Protein AF-A0A7C5WKC8-F1 (afdb_monomer_lite)

Foldseek 3Di:
DDDPPPVVVVVVVVVVPPPPPDDPPPDDDDDDDDDDDPDPPDPPPLPPLVVLLVVLVVCVVVVLLVVSLVSLCLCCVDPVVVVDDPVSVVSSVVSNVVSVVSCVVDDPLVVLLSQLVVCVVVLLLVSNLVSLVVLLPDPPHDPVSNVSSVVSVVVLVVVLVVCVVCVVVLLVVLVVCVVVVVLLSNLVSLVSSVSSPHDDDPVSVCSSVVSNVVSVVVCVVVVHHSHPSPDDDVVPPDDDDDPPDPPPDDDPDDDDDDDDDDDDDDDDDDDDDDPPVVVLVVLLVVLVVLLVVLVVCVVVVVLVSNLVSLVVSLVSPVPRDDPVSNVVSVVSNVVSVCCVVPVPDPPPVVVVVVVVLVVLLVVLVVLLVVLCVQLVVCLVVVNLVSNLVSLVSSLVSLVVSVVSDDPVVSVVSNVSSVVSNVVSVVSVVVVVVVVVVVVVVVVVVVVVVVVVVVVVVVVVVVVVLVVVLVVCVVVVVNVVSVVSD

Secondary structure (DSSP, 8-state):
---TTTTHHHHHHHTTTTSSS-----------------SSS-------HHHHHHHHHHHHHTT-HHHHHHHHHHHHHSGGGGG--HHHHHHHHHHHHHHHHHHTTS-HHHHHHHHHHHHHHTT-HHHHHHHHHHHHH-TT--HHHHHHHHHHHHHHHHHHHHHHTTHHHHHHHHHHHHHTT-HHHHHHHHHHHHHTT----HHHHHHHHHHHHHHHHHHHHHT----SS--SSTT---------SS----PPPPPPPPP------------PPPTTHHHHHHHHHHHHHHHHHHHHHHHTT-HHHHHHHHHHHHHHHTTTS-HHHHHHHHHHHHHHHHHHHHSS-TTSHHHHHHHHHHHHHHHHHHHHHHHHHHHHHHHHHT-HHHHHHHHHHHHHHHHHTGGGS-HHHHHHHHHHHHHHHHHHHHHHHHHHHHHHHHHHHHHHHHHHHHHHHHHHHHHHHHHHHHHHHHHHHHTT-HHHHHHH-

Sequence (485 aa):
MATNRDRSVACLIASCALFTQSMPALAGVSGGVGGAEAAAASSVQALDTSGVIDRIGELIVADKLVRAQAMINELVSGDAALGLSDDESRRVFGLLREVNRKIRRADPLEISLQRAELALVRDDLVSSTQQAEAVRSSASADEGQRARAEMLLSMIEQKRDALRRVLESRISRAIDAFDRGDYAAAKSGLLLIDRSGLALDDAQRLAVSSRLARIRSIENERGGSYDGGVALLSMMEPGVADKTGWNDRKQPAAAEPAPATAQQHASPVPASAPSEDMIAKARRLEAQSVLAEADRAWAEAKYADAQRLYTQAVELGRGFLSDDQIALAESRLTESAVILRGNLPSGAPLEDDINVRSVARQQTEAEFANAMEQAREAMKTGDMGKARDAASTAKLTLNQGRDLFDIATYESMLSQADDLLAEINDAEERQRILRNEQIQKEAAAKAARERASKAREVDQKIAELIESVRAHQAEQNYEKALQEV

Structure (mmCIF, N/CA/C/O backbone):
data_AF-A0A7C5WKC8-F1
#
_entry.id   AF-A0A7C5WKC8-F1
#
loop_
_atom_site.group_PDB
_atom_site.id
_atom_site.type_symbol
_atom_site.label_atom_id
_atom_site.label_alt_id
_atom_site.label_comp_id
_atom_site.label_asym_id
_atom_site.label_entity_id
_atom_site.label_seq_id
_atom_site.pdbx_PDB_ins_code
_atom_site.Cartn_x
_atom_site.Cartn_y
_atom_site.Cartn_z
_atom_site.occupancy
_atom_site.B_iso_or_equiv
_atom_site.auth_seq_id
_atom_site.auth_comp_id
_atom_site.auth_asym_id
_atom_site.auth_atom_id
_atom_site.pdbx_PDB_model_num
ATOM 1 N N . MET A 1 1 ? 12.033 -46.808 18.499 1.00 42.12 1 MET A N 1
ATOM 2 C CA . MET A 1 1 ? 11.901 -45.344 18.340 1.00 42.12 1 MET A CA 1
ATOM 3 C C . MET A 1 1 ? 11.750 -45.043 16.856 1.00 42.12 1 MET A C 1
ATOM 5 O O . MET A 1 1 ? 12.746 -44.848 16.178 1.00 42.12 1 MET A O 1
ATOM 9 N N . ALA A 1 2 ? 10.519 -45.119 16.344 1.00 36.25 2 ALA A N 1
ATOM 10 C CA . ALA A 1 2 ? 10.183 -44.782 14.962 1.00 36.25 2 ALA A CA 1
ATOM 11 C C . ALA A 1 2 ? 9.685 -43.331 14.930 1.00 36.25 2 ALA A C 1
ATOM 13 O O . ALA A 1 2 ? 8.880 -42.928 15.770 1.00 36.25 2 ALA A O 1
ATOM 14 N N . THR A 1 3 ? 10.244 -42.538 14.026 1.00 47.19 3 THR A N 1
ATOM 15 C CA . THR A 1 3 ? 10.103 -41.084 13.945 1.00 47.19 3 THR A CA 1
ATOM 16 C C . THR A 1 3 ? 8.709 -40.663 13.488 1.00 47.19 3 THR A C 1
ATOM 18 O O . THR A 1 3 ? 8.217 -41.085 12.449 1.00 47.19 3 THR A O 1
ATOM 21 N N . ASN A 1 4 ? 8.094 -39.762 14.254 1.00 45.03 4 ASN A N 1
ATOM 22 C CA . ASN A 1 4 ? 6.740 -39.226 14.077 1.00 45.03 4 ASN A CA 1
ATOM 23 C C . ASN A 1 4 ? 6.631 -38.187 12.929 1.00 45.03 4 ASN A C 1
ATOM 25 O O . ASN A 1 4 ? 5.773 -37.311 12.971 1.00 45.03 4 ASN A O 1
ATOM 29 N N . ARG A 1 5 ? 7.539 -38.231 11.941 1.00 47.72 5 ARG A N 1
ATOM 30 C CA . ARG A 1 5 ? 7.712 -37.176 10.923 1.00 47.72 5 ARG A CA 1
ATOM 31 C C . ARG A 1 5 ? 6.905 -37.424 9.641 1.00 47.72 5 ARG A C 1
ATOM 33 O O . ARG A 1 5 ? 6.496 -36.466 8.997 1.00 47.72 5 ARG A O 1
ATOM 40 N N . ASP A 1 6 ? 6.546 -38.676 9.356 1.00 42.38 6 ASP A N 1
ATOM 41 C CA . ASP A 1 6 ? 5.890 -39.042 8.088 1.00 42.38 6 ASP A CA 1
ATOM 42 C C . ASP A 1 6 ? 4.358 -38.890 8.100 1.00 42.38 6 ASP A C 1
ATOM 44 O O . ASP A 1 6 ? 3.705 -39.003 7.066 1.00 42.38 6 ASP A O 1
ATOM 48 N N . ARG A 1 7 ? 3.747 -38.588 9.256 1.00 46.09 7 ARG A N 1
ATOM 49 C CA . ARG A 1 7 ? 2.283 -38.419 9.364 1.00 46.09 7 ARG A CA 1
ATOM 50 C C . ARG A 1 7 ? 1.780 -37.010 9.026 1.00 46.09 7 ARG A C 1
ATOM 52 O O . ARG A 1 7 ? 0.584 -36.854 8.793 1.00 46.09 7 ARG A O 1
ATOM 59 N N . SER A 1 8 ? 2.654 -36.005 8.934 1.00 47.97 8 SER A N 1
ATOM 60 C CA . SER A 1 8 ? 2.232 -34.622 8.639 1.00 47.97 8 SER A CA 1
ATOM 61 C C . SER A 1 8 ? 1.909 -34.366 7.164 1.00 47.97 8 SER A C 1
ATOM 63 O O . SER A 1 8 ? 1.086 -33.503 6.872 1.00 47.97 8 SER A O 1
ATOM 65 N N . VAL A 1 9 ? 2.481 -35.127 6.226 1.00 47.16 9 VAL A N 1
ATOM 66 C CA . VAL A 1 9 ? 2.287 -34.865 4.785 1.00 47.16 9 VAL A CA 1
ATOM 67 C C . VAL A 1 9 ? 0.911 -35.344 4.297 1.00 47.16 9 VAL A C 1
ATOM 69 O O . VAL A 1 9 ? 0.281 -34.694 3.467 1.00 47.16 9 VAL A O 1
ATOM 72 N N . ALA A 1 10 ? 0.371 -36.419 4.880 1.00 40.91 10 ALA A N 1
ATOM 73 C CA . ALA A 1 10 ? -0.933 -36.962 4.488 1.00 40.91 10 ALA A CA 1
ATOM 74 C C . ALA A 1 10 ? -2.136 -36.108 4.953 1.00 40.91 10 ALA A C 1
ATOM 76 O O . ALA A 1 10 ? -3.197 -36.159 4.335 1.00 40.91 10 ALA A O 1
ATOM 77 N N . CYS A 1 11 ? -1.988 -35.287 6.001 1.00 40.56 11 CYS A N 1
ATOM 78 C CA . CYS A 1 11 ? -3.086 -34.459 6.529 1.00 40.56 11 CYS A CA 1
ATOM 79 C C . CYS A 1 11 ? -3.297 -33.146 5.738 1.00 40.56 11 CYS A C 1
ATOM 81 O O . CYS A 1 11 ? -4.352 -32.513 5.821 1.00 40.56 11 CYS A O 1
ATOM 83 N N . LEU A 1 12 ? -2.314 -32.740 4.927 1.00 43.72 12 LEU A N 1
ATOM 84 C CA . LEU A 1 12 ? -2.328 -31.456 4.216 1.00 43.72 12 LEU A CA 1
ATOM 85 C C . LEU A 1 12 ? -3.150 -31.506 2.912 1.00 43.72 12 LEU A C 1
ATOM 87 O O . LEU A 1 12 ? -3.784 -30.519 2.543 1.00 43.72 12 LEU A O 1
ATOM 91 N N . ILE A 1 13 ? -3.252 -32.678 2.275 1.00 45.84 13 ILE A N 1
ATOM 92 C CA . ILE A 1 13 ? -4.019 -32.868 1.028 1.00 45.84 13 ILE A CA 1
ATOM 93 C C . ILE A 1 13 ? -5.539 -32.896 1.294 1.00 45.84 13 ILE A C 1
ATOM 95 O O . ILE A 1 13 ? -6.320 -32.388 0.490 1.00 45.84 13 ILE A O 1
ATOM 99 N N . ALA A 1 14 ? -5.982 -33.391 2.456 1.00 37.00 14 ALA A N 1
ATOM 100 C CA . ALA A 1 14 ? -7.408 -33.464 2.802 1.00 37.00 14 ALA A CA 1
ATOM 101 C C . ALA A 1 14 ? -8.046 -32.091 3.109 1.00 37.00 14 ALA A C 1
ATOM 103 O O . ALA A 1 14 ? -9.255 -31.919 2.962 1.00 37.00 14 ALA A O 1
ATOM 104 N N . SER A 1 15 ? -7.244 -31.091 3.485 1.00 39.47 15 SER A N 1
ATOM 105 C CA . SER A 1 15 ? -7.743 -29.773 3.909 1.00 39.47 15 SER A CA 1
ATOM 106 C C . SER A 1 15 ? -8.045 -28.819 2.742 1.00 39.47 15 SER A C 1
ATOM 108 O O . SER A 1 15 ? -8.793 -27.859 2.920 1.00 39.47 15 SER A O 1
ATOM 110 N N . CYS A 1 16 ? -7.496 -29.068 1.546 1.00 41.59 16 CYS A N 1
ATOM 111 C CA . CYS A 1 16 ? -7.736 -28.224 0.366 1.00 41.59 16 CYS A CA 1
ATOM 112 C C . CYS A 1 16 ? -8.959 -28.654 -0.464 1.00 41.59 16 CYS A C 1
ATOM 114 O O . CYS A 1 16 ? -9.522 -27.831 -1.181 1.00 41.59 16 CYS A O 1
ATOM 116 N N . ALA A 1 17 ? -9.416 -29.907 -0.350 1.00 37.38 17 ALA A N 1
ATOM 117 C CA . ALA A 1 17 ? -10.522 -30.432 -1.159 1.00 37.38 17 ALA A CA 1
ATOM 118 C C . ALA A 1 17 ? -11.930 -30.120 -0.604 1.00 37.38 17 ALA A C 1
ATOM 120 O O . ALA A 1 17 ? -12.916 -30.293 -1.314 1.00 37.38 17 ALA A O 1
ATOM 121 N N . LEU A 1 18 ? -12.050 -29.641 0.641 1.00 36.62 18 LEU A N 1
ATOM 122 C CA . LEU A 1 18 ? -13.347 -29.423 1.302 1.00 36.62 18 LEU A CA 1
ATOM 123 C C . LEU A 1 18 ? -13.916 -27.998 1.166 1.00 36.62 18 LEU A C 1
ATOM 125 O O . LEU A 1 18 ? -14.981 -27.725 1.706 1.00 36.62 18 LEU A O 1
ATOM 129 N N . PHE A 1 19 ? -13.252 -27.089 0.443 1.00 45.00 19 PHE A N 1
ATOM 130 C CA . PHE A 1 19 ? -13.653 -25.671 0.384 1.00 45.00 19 PHE A CA 1
ATOM 131 C C . PHE A 1 19 ? -14.329 -25.216 -0.923 1.00 45.00 19 PHE A C 1
ATOM 133 O O . PHE A 1 19 ? -14.618 -24.032 -1.072 1.00 45.00 19 PHE A O 1
ATOM 140 N N . THR A 1 20 ? -14.632 -26.123 -1.857 1.00 40.78 20 THR A N 1
ATOM 141 C CA . THR A 1 20 ? -15.346 -25.797 -3.112 1.00 40.78 20 THR A CA 1
ATOM 142 C C . THR A 1 20 ? -16.853 -26.084 -3.084 1.00 40.78 20 THR A C 1
ATOM 144 O O . THR A 1 20 ? -17.522 -25.865 -4.090 1.00 40.78 20 THR A O 1
ATOM 147 N N . GLN A 1 21 ? -17.427 -26.526 -1.959 1.00 39.72 21 GLN A N 1
ATOM 148 C CA . GLN A 1 21 ? -18.846 -26.905 -1.875 1.00 39.72 21 GLN A CA 1
ATOM 149 C C . GLN A 1 21 ? -19.654 -26.051 -0.887 1.00 39.72 21 GLN A C 1
ATOM 151 O O . GLN A 1 21 ? -20.142 -26.564 0.109 1.00 39.72 21 GLN A O 1
ATOM 156 N N . SER A 1 22 ? -19.827 -24.756 -1.161 1.00 37.06 22 SER A N 1
ATOM 157 C CA . SER A 1 22 ? -20.966 -23.972 -0.637 1.00 37.06 22 SER A CA 1
ATOM 158 C C . SER A 1 22 ? -21.014 -22.578 -1.272 1.00 37.06 22 SER A C 1
ATOM 160 O O . SER A 1 22 ? -20.913 -21.559 -0.597 1.00 37.06 22 SER A O 1
ATOM 162 N N . MET A 1 23 ? -21.140 -22.524 -2.595 1.00 37.34 23 MET A N 1
ATOM 163 C CA . MET A 1 23 ? -21.661 -21.346 -3.289 1.00 37.34 23 MET A CA 1
ATOM 164 C C . MET A 1 23 ? -22.944 -21.815 -3.978 1.00 37.34 23 MET A C 1
ATOM 166 O O . MET A 1 23 ? -22.855 -22.695 -4.839 1.00 37.34 23 MET A O 1
ATOM 170 N N . PRO A 1 24 ? -24.137 -21.336 -3.584 1.00 35.81 24 PRO A N 1
ATOM 171 C CA . PRO A 1 24 ? -25.352 -21.674 -4.304 1.00 35.81 24 PRO A CA 1
ATOM 172 C C . PRO A 1 24 ? -25.227 -21.132 -5.729 1.00 35.81 24 PRO A C 1
ATOM 174 O O . PRO A 1 24 ? -25.068 -19.932 -5.948 1.00 35.81 24 PRO A O 1
ATOM 177 N N . ALA A 1 25 ? -25.256 -22.041 -6.702 1.00 35.59 25 ALA A N 1
ATOM 178 C CA . ALA A 1 25 ? -25.335 -21.699 -8.109 1.00 35.59 25 ALA A CA 1
ATOM 179 C C . ALA A 1 25 ? -26.641 -20.930 -8.347 1.00 35.59 25 ALA A C 1
ATOM 181 O O . ALA A 1 25 ? -27.731 -21.501 -8.318 1.00 35.59 25 ALA A O 1
ATOM 182 N N . LEU A 1 26 ? -26.522 -19.623 -8.568 1.00 38.31 26 LEU A N 1
ATOM 183 C CA . LEU A 1 26 ? -27.602 -18.756 -9.024 1.00 38.31 26 LEU A CA 1
ATOM 184 C C . LEU A 1 26 ? -27.864 -19.090 -10.501 1.00 38.31 26 LEU A C 1
ATOM 186 O O . LEU A 1 26 ? -27.307 -18.488 -11.416 1.00 38.31 26 LEU A O 1
ATOM 190 N N . ALA A 1 27 ? -28.646 -20.145 -10.725 1.00 38.56 27 ALA A N 1
ATOM 191 C CA . ALA A 1 27 ? -29.131 -20.521 -12.042 1.00 38.56 27 ALA A CA 1
ATOM 192 C C . ALA A 1 27 ? -30.173 -19.488 -12.492 1.00 38.56 27 ALA A C 1
ATOM 194 O O . ALA A 1 27 ? -31.228 -19.337 -11.875 1.00 38.56 27 ALA A O 1
ATOM 195 N N . GLY A 1 28 ? -29.852 -18.761 -13.562 1.00 37.44 28 GLY A N 1
ATOM 196 C CA . GLY A 1 28 ? -30.757 -17.818 -14.203 1.00 37.44 28 GLY A CA 1
ATOM 197 C C . GLY A 1 28 ? -31.986 -18.530 -14.762 1.00 37.44 28 GLY A C 1
ATOM 198 O O . GLY A 1 28 ? -31.890 -19.278 -15.732 1.00 37.44 28 GLY A O 1
ATOM 199 N N . VAL A 1 29 ? -33.142 -18.260 -14.160 1.00 39.81 29 VAL A N 1
ATOM 200 C CA . VAL A 1 29 ? -34.452 -18.501 -14.765 1.00 39.81 29 VAL A CA 1
ATOM 201 C C . VAL A 1 29 ? -34.814 -17.258 -15.567 1.00 39.81 29 VAL A C 1
ATOM 203 O O . VAL A 1 29 ? -35.072 -16.190 -15.016 1.00 39.81 29 VAL A O 1
ATOM 206 N N . SER A 1 30 ? -34.799 -17.396 -16.887 1.00 47.78 30 SER A N 1
ATOM 207 C CA . SER A 1 30 ? -35.423 -16.456 -17.806 1.00 47.78 30 SER A CA 1
ATOM 208 C C . SER A 1 30 ? -36.900 -16.820 -17.985 1.00 47.78 30 SER A C 1
ATOM 210 O O . SER A 1 30 ? -37.233 -17.950 -18.331 1.00 47.78 30 SER A O 1
ATOM 212 N N . GLY A 1 31 ? -37.781 -15.833 -17.802 1.00 41.59 31 GLY A N 1
ATOM 213 C CA . GLY A 1 31 ? -39.141 -15.841 -18.351 1.00 41.59 31 GLY A CA 1
ATOM 214 C C . GLY A 1 31 ? -40.268 -15.851 -17.318 1.00 41.59 31 GLY A C 1
ATOM 215 O O . GLY A 1 31 ? -40.560 -16.877 -16.716 1.00 41.59 31 GLY A O 1
ATOM 216 N N . GLY A 1 32 ? -40.969 -14.721 -17.190 1.00 36.53 32 GLY A N 1
ATOM 217 C CA . GLY A 1 32 ? -42.254 -14.654 -16.489 1.00 36.53 32 GLY A CA 1
ATOM 218 C C . GLY A 1 32 ? -42.672 -13.225 -16.160 1.00 36.53 32 GLY A C 1
ATOM 219 O O . GLY A 1 32 ? -42.160 -12.628 -15.225 1.00 36.53 32 GLY A O 1
ATOM 220 N N . VAL A 1 33 ? -43.576 -12.671 -16.963 1.00 46.16 33 VAL A N 1
ATOM 221 C CA . VAL A 1 33 ? -44.145 -11.322 -16.842 1.00 46.16 33 VAL A CA 1
ATOM 222 C C . VAL A 1 33 ? -45.219 -11.282 -15.744 1.00 46.16 33 VAL A C 1
ATOM 224 O O . VAL A 1 33 ? -46.078 -12.159 -15.708 1.00 46.16 33 VAL A O 1
ATOM 227 N N . GLY A 1 34 ? -45.215 -10.211 -14.939 1.00 39.12 34 GLY A N 1
ATOM 228 C CA . GLY A 1 34 ? -46.255 -9.837 -13.961 1.00 39.12 34 GLY A CA 1
ATOM 229 C C . GLY A 1 34 ? -45.856 -10.197 -12.527 1.00 39.12 34 GLY A C 1
ATOM 230 O O . GLY A 1 34 ? -45.404 -11.298 -12.277 1.00 39.12 34 GLY A O 1
ATOM 231 N N . GLY A 1 35 ? -45.949 -9.356 -11.504 1.00 44.19 35 GLY A N 1
ATOM 232 C CA . GLY A 1 35 ? -46.576 -8.058 -11.307 1.00 44.19 35 GLY A CA 1
ATOM 233 C C . GLY A 1 35 ? -46.855 -7.970 -9.800 1.00 44.19 35 GLY A C 1
ATOM 234 O O . GLY A 1 35 ? -47.477 -8.874 -9.261 1.00 44.19 35 GLY A O 1
ATOM 235 N N . ALA A 1 36 ? -46.381 -6.909 -9.141 1.00 42.66 36 ALA A N 1
ATOM 236 C CA . ALA A 1 36 ? -46.709 -6.538 -7.756 1.00 42.66 36 ALA A CA 1
ATOM 237 C C . ALA A 1 36 ? -46.316 -7.520 -6.621 1.00 42.66 36 ALA A C 1
ATOM 239 O O . ALA A 1 36 ? -47.172 -8.001 -5.891 1.00 42.66 36 ALA A O 1
ATOM 240 N N . GLU A 1 37 ? -45.012 -7.711 -6.383 1.00 41.56 37 GLU A N 1
ATOM 241 C CA . GLU A 1 37 ? -44.492 -8.210 -5.093 1.00 41.56 37 GLU A CA 1
ATOM 242 C C . GLU A 1 37 ? -43.071 -7.665 -4.836 1.00 41.56 37 GLU A C 1
ATOM 244 O O . GLU A 1 37 ? -42.083 -8.386 -4.764 1.00 41.56 37 GLU A O 1
ATOM 249 N N . ALA A 1 38 ? -42.939 -6.336 -4.789 1.00 46.25 38 ALA A N 1
ATOM 250 C CA . ALA A 1 38 ? -41.661 -5.638 -4.627 1.00 46.25 38 ALA A CA 1
ATOM 251 C C . ALA A 1 38 ? -41.652 -4.815 -3.329 1.00 46.25 38 ALA A C 1
ATOM 253 O O . ALA A 1 38 ? -41.797 -3.597 -3.367 1.00 46.25 38 ALA A O 1
ATOM 254 N N . ALA A 1 39 ? -41.523 -5.484 -2.176 1.00 45.94 39 ALA A N 1
ATOM 255 C CA . ALA A 1 39 ? -41.202 -4.816 -0.903 1.00 45.94 39 ALA A CA 1
ATOM 256 C C . ALA A 1 39 ? -40.579 -5.717 0.193 1.00 45.94 39 ALA A C 1
ATOM 258 O O . ALA A 1 39 ? -40.240 -5.197 1.250 1.00 45.94 39 ALA A O 1
ATOM 259 N N . ALA A 1 40 ? -40.405 -7.033 -0.010 1.00 45.00 40 ALA A N 1
ATOM 260 C CA . ALA A 1 40 ? -40.092 -7.954 1.098 1.00 45.00 40 ALA A CA 1
ATOM 261 C C . ALA A 1 40 ? -38.777 -8.758 0.995 1.00 45.00 40 ALA A C 1
ATOM 263 O O . ALA A 1 40 ? -38.541 -9.614 1.842 1.00 45.00 40 ALA A O 1
ATOM 264 N N . ALA A 1 41 ? -37.895 -8.517 0.019 1.00 43.91 41 ALA A N 1
ATOM 265 C CA . ALA A 1 41 ? -36.755 -9.417 -0.212 1.00 43.91 41 ALA A CA 1
ATOM 266 C C . ALA A 1 41 ? -35.426 -8.707 -0.515 1.00 43.91 41 ALA A C 1
ATOM 268 O O . ALA A 1 41 ? -34.792 -8.998 -1.520 1.00 43.91 41 ALA A O 1
ATOM 269 N N . SER A 1 42 ? -34.995 -7.809 0.376 1.00 45.00 42 SER A N 1
ATOM 270 C CA . SER A 1 42 ? -33.589 -7.377 0.478 1.00 45.00 42 SER A CA 1
ATOM 271 C C . SER A 1 42 ? -33.251 -6.999 1.923 1.00 45.00 42 SER A C 1
ATOM 273 O O . SER A 1 42 ? -32.781 -5.896 2.193 1.00 45.00 42 SER A O 1
ATOM 275 N N . SER A 1 43 ? -33.496 -7.889 2.891 1.00 46.81 43 SER A N 1
ATOM 276 C CA . SER A 1 43 ? -32.765 -7.794 4.157 1.00 46.81 43 SER A CA 1
ATOM 277 C C . SER A 1 43 ? -31.318 -8.160 3.843 1.00 46.81 43 SER A C 1
ATOM 279 O O . SER A 1 43 ? -30.963 -9.339 3.820 1.00 46.81 43 SER A O 1
ATOM 281 N N . VAL A 1 44 ? -30.511 -7.153 3.507 1.00 48.94 44 VAL A N 1
ATOM 282 C CA . VAL A 1 44 ? -29.054 -7.267 3.466 1.00 48.94 44 VAL A CA 1
ATOM 283 C C . VAL A 1 44 ? -28.669 -7.879 4.805 1.00 48.94 44 VAL A C 1
ATOM 285 O O . VAL A 1 44 ? -28.860 -7.248 5.843 1.00 48.94 44 VAL A O 1
ATOM 288 N N . GLN A 1 45 ? -28.2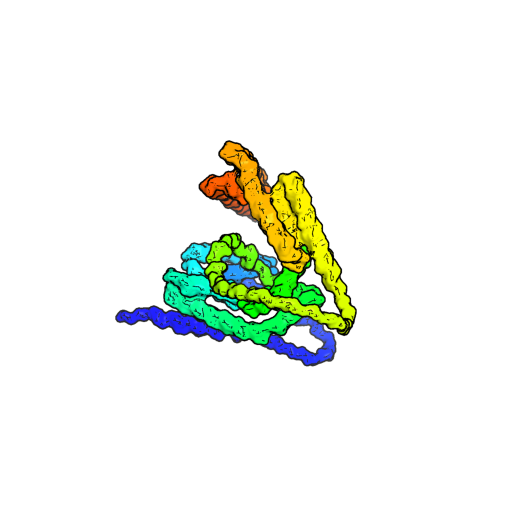67 -9.152 4.798 1.00 60.44 45 GLN A N 1
ATOM 289 C CA . GLN A 1 45 ? -27.771 -9.811 5.996 1.00 60.44 45 GLN A CA 1
ATOM 290 C C . GLN A 1 45 ? -26.609 -8.952 6.470 1.00 60.44 45 GLN A C 1
ATOM 292 O O . GLN A 1 45 ? -25.595 -8.863 5.777 1.00 60.44 45 GLN A O 1
ATOM 297 N N . ALA A 1 46 ? -26.800 -8.249 7.588 1.00 69.69 46 ALA A N 1
ATOM 298 C CA . ALA A 1 46 ? -25.716 -7.549 8.244 1.00 69.69 46 ALA A CA 1
ATOM 299 C C . ALA A 1 46 ? -24.604 -8.584 8.419 1.00 69.69 46 ALA A C 1
ATOM 301 O O . ALA A 1 46 ? -24.826 -9.627 9.040 1.00 69.69 46 ALA A O 1
ATOM 302 N N . LEU A 1 47 ? -23.471 -8.353 7.755 1.00 76.44 47 LEU A N 1
ATOM 303 C CA . LEU A 1 47 ? -22.303 -9.212 7.874 1.00 76.44 47 LEU A CA 1
ATOM 304 C C . LEU A 1 47 ? -22.011 -9.354 9.367 1.00 76.44 47 LEU A C 1
ATOM 306 O O . LEU A 1 47 ? -21.869 -8.348 10.057 1.00 76.44 47 LEU A O 1
ATOM 310 N N . ASP A 1 48 ? -21.974 -10.590 9.860 1.00 92.06 48 ASP A N 1
ATOM 311 C CA . ASP A 1 48 ? -21.616 -10.890 11.244 1.00 92.06 48 ASP A CA 1
ATOM 312 C C . ASP A 1 48 ? -20.131 -10.554 11.455 1.00 92.06 48 ASP A C 1
ATOM 314 O O . ASP A 1 48 ? -19.238 -11.386 11.272 1.00 92.06 48 ASP A O 1
ATOM 318 N N . THR A 1 49 ? -19.862 -9.285 11.771 1.00 94.12 49 THR A N 1
ATOM 319 C CA . THR A 1 49 ? -18.524 -8.730 12.011 1.00 94.12 49 THR A CA 1
ATOM 320 C C . THR A 1 49 ? -17.813 -9.478 13.128 1.00 94.12 49 THR A C 1
ATOM 322 O O . THR A 1 49 ? -16.617 -9.754 13.017 1.00 94.12 49 THR A O 1
ATOM 325 N N . SER A 1 50 ? -18.554 -9.882 14.161 1.00 94.25 50 SER A N 1
ATOM 326 C CA . SER A 1 50 ? -18.039 -10.653 15.290 1.00 94.25 50 SER A CA 1
ATOM 327 C C . SER A 1 50 ? -17.494 -12.007 14.834 1.00 94.25 50 SER A C 1
ATOM 329 O O . SER A 1 50 ? -16.333 -12.333 15.105 1.00 94.25 50 SER A O 1
ATOM 331 N N . GLY A 1 51 ? -18.270 -12.737 14.026 1.00 95.00 51 GLY A N 1
ATOM 332 C CA . GLY A 1 51 ? -17.839 -14.002 13.430 1.00 95.00 51 GLY A CA 1
ATOM 333 C C . GLY A 1 51 ? -16.594 -13.862 12.543 1.00 95.00 51 GLY A C 1
ATOM 334 O O . GLY A 1 51 ? -15.701 -14.714 12.583 1.00 95.00 51 GLY A O 1
ATOM 335 N N . VAL A 1 52 ? -16.470 -12.766 11.782 1.00 95.50 52 VAL A N 1
ATOM 336 C CA . VAL A 1 52 ? -15.263 -12.481 10.977 1.00 95.50 52 VAL A CA 1
ATOM 337 C C . VAL A 1 52 ? -14.038 -12.240 11.869 1.00 95.50 52 VAL A C 1
ATOM 339 O O . VAL A 1 52 ? -12.957 -12.759 11.577 1.00 95.50 52 VAL A O 1
ATOM 342 N N . ILE A 1 53 ? -14.187 -11.502 12.972 1.00 97.00 53 ILE A N 1
ATOM 343 C CA . ILE A 1 53 ? -13.100 -11.229 13.927 1.00 97.00 53 ILE A CA 1
ATOM 344 C C . ILE A 1 53 ? -12.635 -12.514 14.622 1.00 97.00 53 ILE A C 1
ATOM 346 O O . ILE A 1 53 ? -11.428 -12.744 14.754 1.00 97.00 53 ILE A O 1
ATOM 350 N N . ASP A 1 54 ? -13.565 -13.379 15.021 1.00 97.00 54 ASP A N 1
ATOM 351 C CA . ASP A 1 54 ? -13.235 -14.681 15.605 1.00 97.00 54 ASP A CA 1
ATOM 352 C C . ASP A 1 54 ? -12.491 -15.565 14.596 1.00 97.00 54 ASP A C 1
ATOM 354 O O . ASP A 1 54 ? -11.448 -16.142 14.921 1.00 97.00 54 ASP A O 1
ATOM 358 N N . ARG A 1 55 ? -12.932 -15.570 13.332 1.00 96.50 55 ARG A N 1
ATOM 359 C CA . ARG A 1 55 ? -12.257 -16.285 12.241 1.00 96.50 55 ARG A CA 1
ATOM 360 C C . ARG A 1 55 ? -10.830 -15.788 11.995 1.00 96.50 55 ARG A C 1
ATOM 362 O O . ARG A 1 55 ? -9.939 -16.592 11.718 1.00 96.50 55 ARG A O 1
ATOM 369 N N . ILE A 1 56 ? -10.589 -14.481 12.101 1.00 97.31 56 ILE A N 1
ATOM 370 C CA . ILE A 1 56 ? -9.237 -13.905 12.038 1.00 97.31 56 ILE A CA 1
ATOM 371 C C . ILE A 1 56 ? -8.381 -14.448 13.191 1.00 97.31 56 ILE A C 1
ATOM 373 O O . ILE A 1 56 ? -7.240 -14.854 12.963 1.00 97.31 56 ILE A O 1
ATOM 377 N N . GLY A 1 57 ? -8.937 -14.520 14.405 1.00 97.38 57 GLY A N 1
ATOM 378 C CA . GLY A 1 57 ? -8.288 -15.141 15.563 1.00 97.38 57 GLY A CA 1
ATOM 379 C C . GLY A 1 57 ? -7.894 -16.601 15.312 1.00 97.38 57 GLY A C 1
ATOM 380 O O . GLY A 1 57 ? -6.750 -16.983 15.561 1.00 97.38 57 GLY A O 1
ATOM 381 N N . GLU A 1 58 ? -8.794 -17.401 14.734 1.00 97.88 58 GLU A N 1
ATOM 382 C CA . GLU A 1 58 ? -8.511 -18.792 14.349 1.00 97.88 58 GLU A CA 1
ATOM 383 C C . GLU A 1 58 ? -7.364 -18.895 13.332 1.00 97.88 58 GLU A C 1
ATOM 385 O O . GLU A 1 58 ? -6.483 -19.745 13.472 1.00 97.88 58 GLU A O 1
ATOM 390 N N . LEU A 1 59 ? -7.332 -18.016 12.322 1.00 97.31 59 LEU A N 1
ATOM 391 C CA . LEU A 1 59 ? -6.252 -17.994 11.329 1.00 97.31 59 LEU A CA 1
ATOM 392 C C . LEU A 1 59 ? -4.900 -17.645 11.958 1.00 97.31 59 LEU A C 1
ATOM 394 O O . LEU A 1 59 ? -3.886 -18.212 11.555 1.00 97.31 59 LEU A O 1
ATOM 398 N N . ILE A 1 60 ? -4.878 -16.761 12.957 1.00 97.75 60 ILE A N 1
ATOM 399 C CA . ILE A 1 60 ? -3.666 -16.401 13.706 1.00 97.75 60 ILE A CA 1
ATOM 400 C C . ILE A 1 60 ? -3.153 -17.578 14.542 1.00 97.75 60 ILE A C 1
ATOM 402 O O . ILE A 1 60 ? -1.940 -17.758 14.660 1.00 97.75 60 ILE A O 1
ATOM 406 N N . VAL A 1 61 ? -4.055 -18.371 15.128 1.00 97.62 61 VAL A N 1
ATOM 407 C CA . VAL A 1 61 ? -3.699 -19.590 15.875 1.00 97.62 61 VAL A CA 1
ATOM 408 C C . VAL A 1 61 ? -3.194 -20.684 14.932 1.00 97.62 61 VAL A C 1
ATOM 410 O O . VAL A 1 61 ? -2.245 -21.385 15.267 1.00 97.62 61 VAL A O 1
ATOM 413 N N . ALA A 1 62 ? -3.770 -20.791 13.733 1.00 97.50 62 ALA A N 1
ATOM 414 C CA . ALA A 1 62 ? -3.347 -21.725 12.688 1.00 97.50 62 ALA A CA 1
ATOM 415 C C . ALA A 1 62 ? -2.103 -21.270 11.893 1.00 97.50 62 ALA A C 1
ATOM 417 O O . ALA A 1 62 ? -1.802 -21.864 10.859 1.00 97.50 62 ALA A O 1
ATOM 418 N N . ASP A 1 63 ? -1.429 -20.203 12.333 1.00 97.38 63 ASP A N 1
ATOM 419 C CA . ASP A 1 63 ? -0.258 -19.585 11.694 1.00 97.38 63 ASP A CA 1
ATOM 420 C C . ASP A 1 63 ? -0.475 -19.134 10.234 1.00 97.38 63 ASP A C 1
ATOM 422 O O . ASP A 1 63 ? 0.464 -18.960 9.465 1.00 97.38 63 ASP A O 1
ATOM 426 N N . LYS A 1 64 ? -1.727 -18.876 9.833 1.00 97.75 64 LYS A N 1
ATOM 427 C CA . LYS A 1 64 ? -2.108 -18.338 8.511 1.00 97.75 64 LYS A CA 1
ATOM 428 C C . LYS A 1 64 ? -2.093 -16.811 8.523 1.00 97.75 64 LYS A C 1
ATOM 430 O O . LYS A 1 64 ? -3.103 -16.149 8.258 1.00 97.75 64 LYS A O 1
ATOM 435 N N . LEU A 1 65 ? -0.936 -16.254 8.860 1.00 98.06 65 LEU A N 1
ATOM 436 C CA . LEU A 1 65 ? -0.746 -14.841 9.183 1.00 98.06 65 LEU A CA 1
ATOM 437 C C . LEU A 1 65 ? -1.086 -13.908 8.016 1.00 98.06 65 LEU A C 1
ATOM 439 O O . LEU A 1 65 ? -1.756 -12.898 8.218 1.00 98.06 65 LEU A O 1
ATOM 443 N N . VAL A 1 66 ? -0.684 -14.257 6.791 1.00 97.50 66 VAL A N 1
ATOM 444 C CA . VAL A 1 66 ? -0.927 -13.411 5.606 1.00 97.50 66 VAL A CA 1
ATOM 445 C C . VAL A 1 66 ? -2.418 -13.341 5.271 1.00 97.50 66 VAL A C 1
ATOM 447 O O . VAL A 1 66 ? -2.938 -12.280 4.926 1.00 97.50 66 VAL A O 1
ATOM 450 N N . ARG A 1 67 ? -3.139 -14.457 5.427 1.00 96.69 67 ARG A N 1
ATOM 451 C CA . ARG A 1 67 ? -4.591 -14.498 5.219 1.00 96.69 67 ARG A CA 1
ATOM 452 C C . ARG A 1 67 ? -5.335 -13.732 6.310 1.00 96.69 67 ARG A C 1
ATOM 454 O O . ARG A 1 67 ? -6.260 -12.994 5.990 1.00 96.69 67 ARG A O 1
ATOM 461 N N . ALA A 1 68 ? -4.911 -13.869 7.568 1.00 97.56 68 ALA A N 1
ATOM 462 C CA . ALA A 1 68 ? -5.453 -13.082 8.673 1.00 97.56 68 ALA A CA 1
ATOM 463 C C . ALA A 1 68 ? -5.263 -11.577 8.427 1.00 97.56 68 ALA A C 1
ATOM 465 O O . ALA A 1 68 ? -6.220 -10.817 8.529 1.00 97.56 68 ALA A O 1
ATOM 466 N N . GLN A 1 69 ? -4.060 -11.154 8.019 1.00 97.06 69 GLN A N 1
ATOM 467 C CA . GLN A 1 69 ? -3.769 -9.759 7.675 1.00 97.06 69 GLN A CA 1
ATOM 468 C C . GLN A 1 69 ? -4.665 -9.249 6.542 1.00 97.06 69 GLN A C 1
ATOM 470 O O . GLN A 1 69 ? -5.211 -8.154 6.627 1.00 97.06 69 GLN A O 1
ATOM 475 N N . ALA A 1 70 ? -4.837 -10.051 5.490 1.00 95.44 70 ALA A N 1
ATOM 476 C CA . ALA A 1 70 ? -5.688 -9.704 4.363 1.00 95.44 70 ALA A CA 1
ATOM 477 C C . ALA A 1 70 ? -7.156 -9.515 4.770 1.00 95.44 70 ALA A C 1
ATOM 479 O O . ALA A 1 70 ? -7.763 -8.541 4.335 1.00 95.44 70 ALA A O 1
ATOM 480 N N . MET A 1 71 ? -7.693 -10.392 5.628 1.00 95.94 71 MET A N 1
ATOM 481 C CA . MET A 1 71 ? -9.061 -10.270 6.152 1.00 95.94 71 MET A CA 1
ATOM 482 C C . MET A 1 71 ? -9.224 -9.056 7.071 1.00 95.94 71 MET A C 1
ATOM 484 O O . MET A 1 71 ? -10.244 -8.380 7.007 1.00 95.94 71 MET A O 1
ATOM 488 N N . ILE A 1 72 ? -8.217 -8.738 7.893 1.00 96.31 72 ILE A N 1
ATOM 489 C CA . ILE A 1 72 ? -8.230 -7.517 8.712 1.00 96.31 72 ILE A CA 1
ATOM 490 C C . ILE A 1 72 ? -8.262 -6.275 7.819 1.00 96.31 72 ILE A C 1
ATOM 492 O O . ILE A 1 72 ? -9.063 -5.377 8.053 1.00 96.31 72 ILE A O 1
ATOM 496 N N . ASN A 1 73 ? -7.411 -6.219 6.793 1.00 94.25 73 ASN A N 1
ATOM 497 C CA . ASN A 1 73 ? -7.363 -5.072 5.890 1.00 94.25 73 ASN A CA 1
ATOM 498 C C . ASN A 1 73 ? -8.679 -4.908 5.120 1.00 94.25 73 ASN A C 1
ATOM 500 O O . ASN A 1 73 ? -9.151 -3.790 4.966 1.00 94.25 73 ASN A O 1
ATOM 504 N N . GLU A 1 74 ? -9.298 -6.006 4.685 1.00 92.25 74 GLU A N 1
ATOM 505 C CA . GLU A 1 74 ? -10.616 -5.979 4.041 1.00 92.25 74 GLU A CA 1
ATOM 506 C C . GLU A 1 74 ? -11.703 -5.445 4.986 1.00 92.25 74 GLU A C 1
ATOM 508 O O . GLU A 1 74 ? -12.495 -4.593 4.592 1.00 92.25 74 GLU A O 1
ATOM 513 N N . LEU A 1 75 ? -11.683 -5.861 6.257 1.00 94.62 75 LEU A N 1
ATOM 514 C CA . LEU A 1 75 ? -12.616 -5.373 7.274 1.00 94.62 75 LEU A CA 1
ATOM 515 C C . LEU A 1 75 ? -12.424 -3.878 7.588 1.00 94.62 75 LEU A C 1
ATOM 517 O O . LEU A 1 75 ? -13.402 -3.174 7.810 1.00 94.62 75 LEU A O 1
ATOM 521 N N . VAL A 1 76 ? -11.175 -3.398 7.607 1.00 93.44 76 VAL A N 1
ATOM 522 C CA . VAL A 1 76 ? -10.827 -2.001 7.931 1.00 93.44 76 VAL A CA 1
ATOM 523 C C . VAL A 1 76 ? -11.021 -1.057 6.740 1.00 93.44 76 VAL A C 1
ATOM 525 O O . VAL A 1 76 ? -11.318 0.116 6.940 1.00 93.44 76 VAL A O 1
ATOM 528 N N . SER A 1 77 ? -10.823 -1.531 5.509 1.00 87.62 77 SER A N 1
ATOM 529 C CA . SER A 1 77 ? -10.934 -0.704 4.299 1.00 87.62 77 SER A CA 1
ATOM 530 C C . SER A 1 77 ? -12.312 -0.750 3.634 1.00 87.62 77 SER A C 1
ATOM 532 O O . SER A 1 77 ? -12.604 0.128 2.828 1.00 87.62 77 SER A O 1
ATOM 534 N N . GLY A 1 78 ? -13.140 -1.758 3.925 1.00 87.38 78 GLY A N 1
ATOM 535 C CA . GLY A 1 78 ? -14.486 -1.885 3.362 1.00 87.38 78 GLY A CA 1
ATOM 536 C C . GLY A 1 78 ? -15.558 -1.107 4.132 1.00 87.38 78 GLY A C 1
ATOM 537 O O . GLY A 1 78 ? -15.326 -0.626 5.238 1.00 87.38 78 GLY A O 1
ATOM 538 N N . ASP A 1 79 ? -16.778 -1.067 3.586 1.00 85.62 79 ASP A N 1
ATOM 539 C CA . ASP A 1 79 ? -17.952 -0.432 4.220 1.00 85.62 79 ASP A CA 1
ATOM 540 C C . ASP A 1 79 ? -18.269 -1.009 5.609 1.00 85.62 79 ASP A C 1
ATOM 542 O O . ASP A 1 79 ? -18.845 -0.332 6.462 1.00 85.62 79 ASP A O 1
ATOM 546 N N . ALA A 1 80 ? -17.841 -2.251 5.863 1.00 85.44 80 ALA A N 1
ATOM 547 C CA . ALA A 1 80 ? -17.941 -2.900 7.165 1.00 85.44 80 ALA A CA 1
ATOM 548 C C . ALA A 1 80 ? -17.233 -2.108 8.277 1.00 85.44 80 ALA A C 1
ATOM 550 O O . ALA A 1 80 ? -17.675 -2.165 9.422 1.00 85.44 80 ALA A O 1
ATOM 551 N N . ALA A 1 81 ? -16.202 -1.321 7.951 1.00 89.06 81 ALA A N 1
ATOM 552 C CA . ALA A 1 81 ? -15.501 -0.475 8.910 1.00 89.06 81 ALA A CA 1
ATOM 553 C C . ALA A 1 81 ? -16.426 0.555 9.578 1.00 89.06 81 ALA A C 1
ATOM 555 O O . ALA A 1 81 ? -16.231 0.877 10.747 1.00 89.06 81 ALA A O 1
ATOM 556 N N . LEU A 1 82 ? -17.458 1.032 8.870 1.00 89.69 82 LEU A N 1
ATOM 557 C CA . LEU A 1 82 ? -18.449 1.972 9.410 1.00 89.69 82 LEU A CA 1
ATOM 558 C C . LEU A 1 82 ? -19.427 1.306 10.391 1.00 89.69 82 LEU A C 1
ATOM 560 O O . LEU A 1 82 ? -20.078 2.001 11.168 1.00 89.69 82 LEU A O 1
ATOM 564 N N . GLY A 1 83 ? -19.548 -0.023 10.338 1.00 90.12 83 GLY A N 1
ATOM 565 C CA . GLY A 1 83 ? -20.442 -0.810 11.186 1.00 90.12 83 GLY A CA 1
ATOM 566 C C . GLY A 1 83 ? -19.782 -1.402 12.433 1.00 90.12 83 GLY A C 1
ATOM 567 O O . GLY A 1 83 ? -20.485 -2.003 13.241 1.00 90.12 83 GLY A O 1
ATOM 568 N N . LEU A 1 84 ? -18.462 -1.258 12.599 1.00 94.50 84 LEU A N 1
ATOM 569 C CA . LEU A 1 84 ? -17.748 -1.809 13.752 1.00 94.50 84 LEU A CA 1
ATOM 570 C C . LEU A 1 84 ? -18.065 -1.015 15.021 1.00 94.50 84 LEU A C 1
ATOM 572 O O . LEU A 1 84 ? -17.913 0.206 15.066 1.00 94.50 84 LEU A O 1
ATOM 576 N N . SER A 1 85 ? -18.419 -1.719 16.093 1.00 95.69 85 SER A N 1
ATOM 577 C CA . SER A 1 85 ? -18.464 -1.124 17.430 1.00 95.69 85 SER A CA 1
ATOM 578 C C . SER A 1 85 ? -17.064 -0.707 17.910 1.00 95.69 85 SER A C 1
ATOM 580 O O . SER A 1 85 ? -16.037 -1.176 17.406 1.00 95.69 85 SER A O 1
ATOM 582 N N . ASP A 1 86 ? -16.999 0.157 18.926 1.00 94.06 86 ASP A N 1
ATOM 583 C CA . ASP A 1 86 ? -15.728 0.592 19.524 1.00 94.06 86 ASP A CA 1
ATOM 584 C C . ASP A 1 86 ? -14.900 -0.591 20.055 1.00 94.06 86 ASP A C 1
ATOM 586 O O . ASP A 1 86 ? -13.672 -0.618 19.920 1.00 94.06 86 ASP A O 1
ATOM 590 N N . ASP A 1 87 ? -15.564 -1.590 20.641 1.00 96.12 87 ASP A N 1
ATOM 591 C CA . ASP A 1 87 ? -14.910 -2.779 21.187 1.00 96.12 87 ASP A CA 1
ATOM 592 C C . ASP A 1 87 ? -14.398 -3.706 20.077 1.00 96.12 87 ASP A C 1
ATOM 594 O O . ASP A 1 87 ? -13.264 -4.193 20.154 1.00 96.12 87 ASP A O 1
ATOM 598 N N . GLU A 1 88 ? -15.173 -3.895 19.004 1.00 96.38 88 GLU A N 1
ATOM 599 C CA . GLU A 1 88 ? -14.725 -4.628 17.815 1.00 96.38 88 GLU A CA 1
ATOM 600 C C . GLU A 1 88 ? -13.544 -3.926 17.146 1.00 96.38 88 GLU A C 1
ATOM 602 O O . GLU A 1 88 ? -12.535 -4.570 16.861 1.00 96.38 88 GLU A O 1
ATOM 607 N N . SER A 1 89 ? -13.609 -2.604 16.981 1.00 95.81 89 SER A N 1
ATOM 608 C CA . SER A 1 89 ? -12.519 -1.798 16.425 1.00 95.81 89 SER A CA 1
ATOM 609 C C . SER A 1 89 ? -11.233 -1.974 17.238 1.00 95.81 89 SER A C 1
ATOM 611 O O . SER A 1 89 ? -10.175 -2.293 16.686 1.00 95.81 89 SER A O 1
ATOM 613 N N . ARG A 1 90 ? -11.309 -1.859 18.573 1.00 96.00 90 ARG A N 1
ATOM 614 C CA . ARG A 1 90 ? -10.164 -2.107 19.470 1.00 96.00 90 ARG A CA 1
ATOM 615 C C . ARG A 1 90 ? -9.606 -3.520 19.308 1.00 96.00 90 ARG A C 1
ATOM 617 O O . ARG A 1 90 ? -8.382 -3.685 19.267 1.00 96.00 90 ARG A O 1
ATOM 624 N N . ARG A 1 91 ? -10.475 -4.529 19.190 1.00 97.12 91 ARG A N 1
ATOM 625 C CA . ARG A 1 91 ? -10.081 -5.931 18.993 1.00 97.12 91 ARG A CA 1
ATOM 626 C C . ARG A 1 91 ? -9.380 -6.135 17.648 1.00 97.12 91 ARG A C 1
ATOM 628 O O . ARG A 1 91 ? -8.298 -6.718 17.628 1.00 97.12 91 ARG A O 1
ATOM 635 N N . VAL A 1 92 ? -9.922 -5.593 16.557 1.00 96.88 92 VAL A N 1
ATOM 636 C CA . VAL A 1 92 ? -9.330 -5.649 15.208 1.00 96.88 92 VAL A CA 1
ATOM 637 C C . VAL A 1 92 ? -7.938 -5.013 15.189 1.00 96.88 92 VAL A C 1
ATOM 639 O O . VAL A 1 92 ? -6.987 -5.639 14.719 1.00 96.88 92 VAL A O 1
ATOM 642 N N . PHE A 1 93 ? -7.766 -3.821 15.772 1.00 95.75 93 PHE A N 1
ATOM 643 C CA . PHE A 1 93 ? -6.447 -3.181 15.858 1.00 95.75 93 PHE A CA 1
ATOM 644 C C . PHE A 1 93 ? -5.459 -3.960 16.738 1.00 95.75 93 PHE A C 1
ATOM 646 O O . PHE A 1 93 ? -4.261 -3.987 16.441 1.00 95.75 93 PHE A O 1
ATOM 653 N N . GLY A 1 94 ? -5.936 -4.612 17.802 1.00 95.94 94 GLY A N 1
ATOM 654 C CA . GLY A 1 94 ? -5.131 -5.526 18.615 1.00 95.94 94 GLY A CA 1
ATOM 655 C C . GLY A 1 94 ? -4.615 -6.717 17.803 1.00 95.94 94 GLY A C 1
ATOM 656 O O . GLY A 1 94 ? -3.408 -6.976 17.792 1.00 95.94 94 GLY A O 1
ATOM 657 N N . LEU A 1 95 ? -5.507 -7.378 17.056 1.00 97.19 95 LEU A N 1
ATOM 658 C CA . LEU A 1 95 ? -5.166 -8.495 16.169 1.00 97.19 95 LEU A CA 1
ATOM 659 C C . LEU A 1 95 ? -4.206 -8.059 15.055 1.00 97.19 95 LEU A C 1
ATOM 661 O O . LEU A 1 95 ? -3.237 -8.764 14.784 1.00 97.19 95 LEU A O 1
ATOM 665 N N . LEU A 1 96 ? -4.397 -6.875 14.462 1.00 96.44 96 LEU A N 1
ATOM 666 C CA . LEU A 1 96 ? -3.498 -6.340 13.433 1.00 96.44 96 LEU A CA 1
ATOM 667 C C . LEU A 1 96 ? -2.063 -6.177 13.951 1.00 96.44 96 LEU A C 1
ATOM 669 O O . LEU A 1 96 ? -1.106 -6.588 13.291 1.00 96.44 96 LEU A O 1
ATOM 673 N N . ARG A 1 97 ? -1.896 -5.602 15.150 1.00 96.44 97 ARG A N 1
ATOM 674 C CA . ARG A 1 97 ? -0.574 -5.471 15.787 1.00 96.44 97 ARG A CA 1
ATOM 675 C C . ARG A 1 97 ? 0.041 -6.835 16.081 1.00 96.44 97 ARG A C 1
ATOM 677 O O . ARG A 1 97 ? 1.240 -7.019 15.867 1.00 96.44 97 ARG A O 1
ATOM 684 N N . GLU A 1 98 ? -0.761 -7.788 16.556 1.00 97.50 98 GLU A N 1
ATOM 685 C CA . GLU A 1 98 ? -0.296 -9.149 16.822 1.00 97.50 98 GLU A CA 1
ATOM 686 C C . GLU A 1 98 ? 0.184 -9.845 15.542 1.00 97.50 98 GLU A C 1
ATOM 688 O O . GLU A 1 98 ? 1.305 -10.360 15.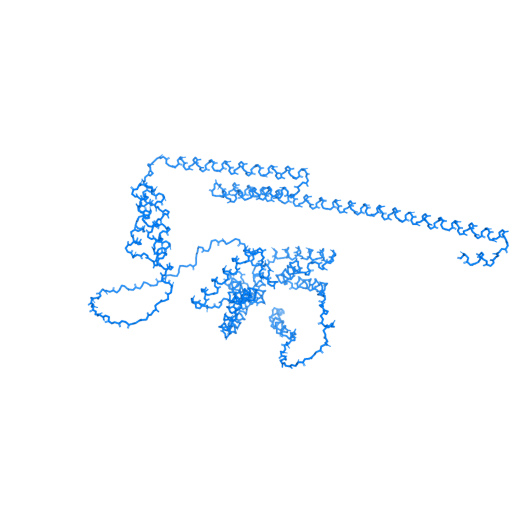522 1.00 97.50 98 GLU A O 1
ATOM 693 N N . VAL A 1 99 ? -0.620 -9.808 14.475 1.00 97.88 99 VAL A N 1
ATOM 694 C CA . VAL A 1 99 ? -0.295 -10.367 13.154 1.00 97.88 99 VAL A CA 1
ATOM 695 C C . VAL A 1 99 ? 0.986 -9.749 12.611 1.00 97.88 99 VAL A C 1
ATOM 697 O O . VAL A 1 99 ? 1.910 -10.481 12.269 1.00 97.88 99 VAL A O 1
ATOM 700 N N . ASN A 1 100 ? 1.101 -8.419 12.608 1.00 95.69 100 ASN A N 1
ATOM 701 C CA . ASN A 1 100 ? 2.299 -7.732 12.119 1.00 95.69 100 ASN A CA 1
ATOM 702 C C . ASN A 1 100 ? 3.556 -8.131 12.906 1.00 95.69 100 ASN A C 1
ATOM 704 O O . ASN A 1 100 ? 4.618 -8.352 12.321 1.00 95.69 100 ASN A O 1
ATOM 708 N N . ARG A 1 101 ? 3.449 -8.275 14.233 1.00 97.50 101 ARG A N 1
ATOM 709 C CA . ARG A 1 101 ? 4.554 -8.752 15.076 1.00 97.50 101 ARG A CA 1
ATOM 710 C C . ARG A 1 101 ? 4.929 -10.203 14.763 1.00 97.50 101 ARG A C 1
ATOM 712 O O . ARG A 1 101 ? 6.117 -10.515 14.765 1.00 97.50 101 ARG A O 1
ATOM 719 N N . LYS A 1 102 ? 3.947 -11.076 14.516 1.00 97.81 102 LYS A N 1
ATOM 720 C CA . LYS A 1 102 ? 4.178 -12.481 14.145 1.00 97.81 102 LYS A CA 1
ATOM 721 C C . LYS A 1 102 ? 4.816 -12.599 12.759 1.00 97.81 102 LYS A C 1
ATOM 723 O O . LYS A 1 102 ? 5.836 -13.263 12.648 1.00 97.81 102 LYS A O 1
ATOM 728 N N . ILE A 1 103 ? 4.321 -11.869 11.754 1.00 97.00 103 ILE A N 1
ATOM 729 C CA . ILE A 1 103 ? 4.891 -11.852 10.393 1.00 97.00 103 ILE A CA 1
ATOM 730 C C . ILE A 1 103 ? 6.366 -11.440 10.415 1.00 97.00 103 ILE A C 1
ATOM 732 O O . ILE A 1 103 ? 7.182 -12.079 9.765 1.00 97.00 103 ILE A O 1
ATOM 736 N N . ARG A 1 104 ? 6.737 -10.417 11.200 1.00 96.25 104 ARG A N 1
ATOM 737 C CA . ARG A 1 104 ? 8.140 -9.972 11.325 1.00 96.25 104 ARG A CA 1
ATOM 738 C C . ARG A 1 104 ? 9.076 -11.015 11.948 1.00 96.25 104 ARG A C 1
ATOM 740 O O . ARG A 1 104 ? 10.285 -10.889 11.800 1.00 96.25 104 ARG A O 1
ATOM 747 N N . ARG A 1 105 ? 8.540 -11.981 12.699 1.00 96.75 105 ARG A N 1
ATOM 748 C CA . ARG A 1 105 ? 9.309 -13.038 13.379 1.00 96.75 105 ARG A CA 1
ATOM 749 C C . ARG A 1 105 ? 9.236 -14.389 12.668 1.00 96.75 105 ARG A C 1
ATOM 751 O O . ARG A 1 105 ? 9.999 -15.280 13.026 1.00 96.75 105 ARG A O 1
ATOM 758 N N . ALA A 1 106 ? 8.301 -14.551 11.738 1.00 96.62 106 ALA A N 1
ATOM 759 C CA . ALA A 1 106 ? 8.119 -15.773 10.972 1.00 96.62 106 ALA A CA 1
ATOM 760 C C . ALA A 1 106 ? 9.252 -15.960 9.952 1.00 96.62 106 ALA A C 1
ATOM 762 O O . ALA A 1 106 ? 9.929 -15.002 9.575 1.00 96.62 106 ALA A O 1
ATOM 763 N N . ASP A 1 107 ? 9.433 -17.198 9.494 1.00 97.25 107 ASP A N 1
ATOM 764 C CA . ASP A 1 107 ? 10.341 -17.504 8.390 1.00 97.25 107 ASP A CA 1
ATOM 765 C C . ASP A 1 107 ? 9.902 -16.735 7.123 1.00 97.25 107 ASP A C 1
ATOM 767 O O . ASP A 1 107 ? 8.752 -16.884 6.687 1.00 97.25 107 ASP A O 1
ATOM 771 N N . PRO A 1 108 ? 10.783 -15.919 6.507 1.00 97.06 108 PRO A N 1
ATOM 772 C CA . PRO A 1 108 ? 10.475 -15.202 5.274 1.00 97.06 108 PRO A CA 1
ATOM 773 C C . PRO A 1 108 ? 9.961 -16.099 4.139 1.00 97.06 108 PRO A C 1
ATOM 775 O O . PRO A 1 108 ? 9.111 -15.659 3.360 1.00 97.06 108 PRO A O 1
ATOM 778 N N . LEU A 1 109 ? 10.442 -17.345 4.043 1.00 97.44 109 LEU A N 1
ATOM 779 C CA . LEU A 1 109 ? 10.012 -18.280 2.999 1.00 97.44 109 LEU A CA 1
ATOM 780 C C . LEU A 1 109 ? 8.583 -18.777 3.230 1.00 97.44 109 LEU A C 1
ATOM 782 O O . LEU A 1 109 ? 7.793 -18.829 2.287 1.00 97.44 109 LEU A O 1
ATOM 786 N N . GLU A 1 110 ? 8.212 -19.054 4.479 1.00 98.00 110 GLU A N 1
ATOM 787 C CA . GLU A 1 110 ? 6.839 -19.428 4.827 1.00 98.00 110 GLU A CA 1
ATOM 788 C C . GLU A 1 110 ? 5.867 -18.269 4.564 1.00 98.00 110 GLU A C 1
ATOM 790 O O . GLU A 1 110 ? 4.799 -18.464 3.981 1.00 98.00 110 GLU A O 1
ATOM 795 N N . ILE A 1 111 ? 6.257 -17.031 4.889 1.00 98.00 111 ILE A N 1
ATOM 796 C CA . ILE A 1 111 ? 5.459 -15.844 4.548 1.00 98.00 111 ILE A CA 1
ATOM 797 C C . ILE A 1 111 ? 5.298 -15.695 3.027 1.00 98.00 111 ILE A C 1
ATOM 799 O O . ILE A 1 111 ? 4.212 -15.340 2.562 1.00 98.00 111 ILE A O 1
ATOM 803 N N . SER A 1 112 ? 6.337 -15.985 2.239 1.00 97.12 112 SER A N 1
ATOM 804 C CA . SER A 1 112 ? 6.256 -15.975 0.773 1.00 97.12 112 SER A CA 1
ATOM 805 C C . SER A 1 112 ? 5.290 -17.044 0.240 1.00 97.12 112 SER A C 1
ATOM 807 O O . SER A 1 112 ? 4.437 -16.721 -0.587 1.00 97.12 112 SER A O 1
ATOM 809 N N . LEU A 1 113 ? 5.309 -18.271 0.781 1.00 98.19 113 LEU A N 1
ATOM 810 C CA . LEU A 1 113 ? 4.328 -19.314 0.437 1.00 98.19 113 LEU A CA 1
ATOM 811 C C . LEU A 1 113 ? 2.893 -18.896 0.768 1.00 98.19 113 LEU A C 1
ATOM 813 O O . LEU A 1 113 ? 2.001 -19.026 -0.070 1.00 98.19 113 LEU A O 1
ATOM 817 N N . GLN A 1 114 ? 2.654 -18.337 1.955 1.00 98.00 114 GLN A N 1
ATOM 818 C CA . GLN A 1 114 ? 1.318 -17.862 2.327 1.00 98.00 114 GLN A CA 1
ATOM 819 C C . GLN A 1 114 ? 0.842 -16.697 1.442 1.00 98.00 114 GLN A C 1
ATOM 821 O O . GLN A 1 114 ? -0.351 -16.592 1.144 1.00 98.00 114 GLN A O 1
ATOM 826 N N . ARG A 1 115 ? 1.756 -15.830 0.981 1.00 97.38 115 ARG A N 1
ATOM 827 C CA . ARG A 1 115 ? 1.455 -14.800 -0.030 1.00 97.38 115 ARG A CA 1
ATOM 828 C C . ARG A 1 115 ? 1.109 -15.419 -1.378 1.00 97.38 115 ARG A C 1
ATOM 830 O O . ARG A 1 115 ? 0.146 -14.972 -1.998 1.00 97.38 115 ARG A O 1
ATOM 837 N N . ALA A 1 116 ? 1.838 -16.451 -1.803 1.00 97.56 116 ALA A N 1
ATOM 838 C CA . ALA A 1 116 ? 1.541 -17.180 -3.031 1.00 97.56 116 ALA A CA 1
ATOM 839 C C . ALA A 1 116 ? 0.132 -17.794 -2.989 1.00 97.56 116 ALA A C 1
ATOM 841 O O . ALA A 1 116 ? -0.635 -17.650 -3.941 1.00 97.56 116 ALA A O 1
ATOM 842 N N . GLU A 1 117 ? -0.244 -18.405 -1.865 1.00 97.81 117 GLU A N 1
ATOM 843 C CA . GLU A 1 117 ? -1.580 -18.971 -1.644 1.00 97.81 117 GLU A CA 1
ATOM 844 C C . GLU A 1 117 ? -2.680 -17.915 -1.664 1.00 97.81 117 GLU A C 1
ATOM 846 O O . GLU A 1 117 ? -3.702 -18.092 -2.327 1.00 97.81 117 GLU A O 1
ATOM 851 N N . LEU A 1 118 ? -2.479 -16.798 -0.961 1.00 96.62 118 LEU A N 1
ATOM 852 C CA . LEU A 1 118 ? -3.449 -15.708 -0.960 1.00 96.62 118 LEU A CA 1
ATOM 853 C C . LEU A 1 118 ? -3.634 -15.126 -2.370 1.00 96.62 118 LEU A C 1
ATOM 855 O O . LEU A 1 118 ? -4.766 -14.870 -2.778 1.00 96.62 118 LEU A O 1
ATOM 859 N N . ALA A 1 119 ? -2.544 -14.944 -3.119 1.00 96.12 119 ALA A N 1
ATOM 860 C CA . ALA A 1 119 ? -2.588 -14.474 -4.500 1.00 96.12 119 ALA A CA 1
ATOM 861 C C . ALA A 1 119 ? -3.343 -15.459 -5.410 1.00 96.12 119 ALA A C 1
ATOM 863 O O . ALA A 1 119 ? -4.203 -15.040 -6.183 1.00 96.12 119 ALA A O 1
ATOM 864 N N . LEU A 1 120 ? -3.129 -16.771 -5.240 1.00 96.69 120 LEU A N 1
ATOM 865 C CA . LEU A 1 120 ? -3.861 -17.812 -5.970 1.00 96.69 120 LEU A CA 1
ATOM 866 C C . LEU A 1 120 ? -5.373 -17.770 -5.699 1.00 96.69 120 LEU A C 1
ATOM 868 O O . LEU A 1 120 ? -6.172 -17.993 -6.613 1.00 96.69 120 LEU A O 1
ATOM 872 N N . VAL A 1 121 ? -5.774 -17.503 -4.451 1.00 96.00 121 VAL A N 1
ATOM 873 C CA . VAL A 1 121 ? -7.187 -17.351 -4.055 1.00 96.00 121 VAL A CA 1
ATOM 874 C C . VAL A 1 121 ? -7.812 -16.100 -4.678 1.00 96.00 121 VAL A C 1
ATOM 876 O O . VAL A 1 121 ? -8.985 -16.127 -5.029 1.00 96.00 121 VAL A O 1
ATOM 879 N N . ARG A 1 122 ? -7.032 -15.030 -4.858 1.00 94.19 122 ARG A N 1
ATOM 880 C CA . ARG A 1 122 ? -7.462 -13.765 -5.482 1.00 94.19 122 ARG A CA 1
ATOM 881 C C . ARG A 1 122 ? -7.361 -13.753 -7.012 1.00 94.19 122 ARG A C 1
ATOM 883 O O . ARG A 1 122 ? -7.508 -12.694 -7.615 1.00 94.19 122 ARG A O 1
ATOM 890 N N . ASP A 1 123 ? -7.077 -14.906 -7.617 1.00 95.62 123 ASP A N 1
ATOM 891 C CA . ASP A 1 123 ? -6.819 -15.066 -9.052 1.00 95.62 123 ASP A CA 1
ATOM 892 C C . ASP A 1 123 ? -5.683 -14.167 -9.594 1.00 95.62 123 ASP A C 1
ATOM 894 O O . ASP A 1 123 ? -5.612 -13.889 -10.790 1.00 95.62 123 ASP A O 1
ATOM 898 N N . ASP A 1 124 ? -4.745 -13.758 -8.729 1.00 96.19 124 ASP A N 1
ATOM 899 C CA . ASP A 1 124 ? -3.491 -13.106 -9.116 1.00 96.19 124 ASP A CA 1
ATOM 900 C C . ASP A 1 124 ? -2.401 -14.160 -9.329 1.00 96.19 124 ASP A C 1
ATOM 902 O O . ASP A 1 124 ? -1.584 -14.480 -8.456 1.00 96.19 124 ASP A O 1
ATOM 906 N N . LEU A 1 125 ? -2.445 -14.763 -10.514 1.00 96.94 125 LEU A N 1
ATOM 907 C 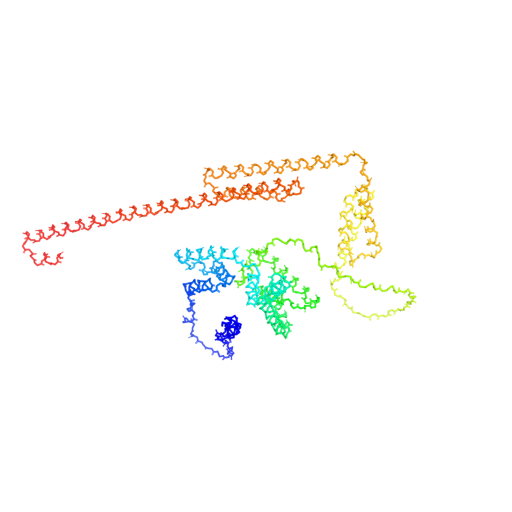CA . LEU A 1 125 ? -1.582 -15.877 -10.883 1.00 96.94 125 LEU A CA 1
ATOM 908 C C . LEU A 1 125 ? -0.138 -15.427 -11.120 1.00 96.94 125 LEU A C 1
ATOM 910 O O . LEU A 1 125 ? 0.775 -16.229 -10.917 1.00 96.94 125 LEU A O 1
ATOM 914 N N . VAL A 1 126 ? 0.091 -14.172 -11.525 1.00 96.38 126 VAL A N 1
ATOM 915 C CA . VAL A 1 126 ? 1.441 -13.605 -11.695 1.00 96.38 126 VAL A CA 1
ATOM 916 C C . VAL A 1 126 ? 2.143 -13.518 -10.348 1.00 96.38 126 VAL A C 1
ATOM 918 O O . VAL A 1 126 ? 3.189 -14.149 -10.169 1.00 96.38 126 VAL A O 1
ATOM 921 N N . SER A 1 127 ? 1.542 -12.819 -9.381 1.00 95.25 127 SER A N 1
ATOM 922 C CA . SER A 1 127 ? 2.120 -12.680 -8.041 1.00 95.25 127 SER A CA 1
ATOM 923 C C . SER A 1 127 ? 2.271 -14.039 -7.360 1.00 95.25 127 SER A C 1
ATOM 925 O O . SER A 1 127 ? 3.297 -14.313 -6.737 1.00 95.25 127 SER A O 1
ATOM 927 N N . SER A 1 128 ? 1.281 -14.925 -7.521 1.00 97.06 128 SER A N 1
ATOM 928 C CA . SER A 1 128 ? 1.339 -16.284 -6.978 1.00 97.06 128 SER A CA 1
ATOM 929 C C . SER A 1 128 ? 2.512 -17.091 -7.549 1.00 97.06 128 SER A C 1
ATOM 931 O O . SER A 1 128 ? 3.265 -17.698 -6.786 1.00 97.06 128 SER A O 1
ATOM 933 N N . THR A 1 129 ? 2.730 -17.025 -8.871 1.00 97.44 129 THR A N 1
ATOM 934 C CA . THR A 1 129 ? 3.865 -17.690 -9.539 1.00 97.44 129 THR A CA 1
ATOM 935 C C . THR A 1 129 ? 5.183 -17.149 -9.009 1.00 97.44 129 THR A C 1
ATOM 937 O O . THR A 1 129 ? 6.024 -17.926 -8.574 1.00 97.44 129 THR A O 1
ATOM 940 N N . GLN A 1 130 ? 5.348 -15.824 -8.984 1.00 97.12 130 GLN A N 1
ATOM 941 C CA . GLN A 1 130 ? 6.596 -15.190 -8.564 1.00 97.12 130 GLN A CA 1
ATOM 942 C C . GLN A 1 130 ? 6.996 -15.594 -7.138 1.00 97.12 130 GLN A C 1
ATOM 944 O O . GLN A 1 130 ? 8.151 -15.937 -6.893 1.00 97.12 130 GLN A O 1
ATOM 949 N N . GLN A 1 131 ? 6.045 -15.578 -6.199 1.00 97.75 131 GLN A N 1
ATOM 950 C CA . GLN A 1 131 ? 6.298 -15.959 -4.807 1.00 97.75 131 GLN A CA 1
ATOM 951 C C . GLN A 1 131 ? 6.615 -17.460 -4.680 1.00 97.75 131 GLN A C 1
ATOM 953 O O . GLN A 1 131 ? 7.583 -17.832 -4.021 1.00 97.75 131 GLN A O 1
ATOM 958 N N . ALA A 1 132 ? 5.863 -18.332 -5.361 1.00 97.62 132 ALA A N 1
ATOM 959 C CA . ALA A 1 132 ? 6.126 -19.771 -5.332 1.00 97.62 132 ALA A CA 1
ATOM 960 C C . ALA A 1 132 ? 7.480 -20.130 -5.975 1.00 97.62 132 ALA A C 1
ATOM 962 O O . ALA A 1 132 ? 8.221 -20.954 -5.439 1.00 97.62 132 ALA A O 1
ATOM 963 N N . GLU A 1 133 ? 7.856 -19.490 -7.085 1.00 97.88 133 GLU A N 1
ATOM 964 C CA . GLU A 1 133 ? 9.158 -19.705 -7.724 1.00 97.88 133 GLU A CA 1
ATOM 965 C C . GLU A 1 133 ? 10.322 -19.193 -6.877 1.00 97.88 133 GLU A C 1
ATOM 967 O O . GLU A 1 133 ? 11.364 -19.852 -6.838 1.00 97.88 133 GLU A O 1
ATOM 972 N N . ALA A 1 134 ? 10.152 -18.076 -6.162 1.00 97.31 134 ALA A N 1
ATOM 973 C CA . ALA A 1 134 ? 11.146 -17.578 -5.214 1.00 97.31 134 ALA A CA 1
ATOM 974 C C . ALA A 1 134 ? 11.432 -18.607 -4.106 1.00 97.31 134 ALA A C 1
ATOM 976 O O . ALA A 1 134 ? 12.589 -18.848 -3.769 1.00 97.31 134 ALA A O 1
ATOM 977 N N . VAL A 1 135 ? 10.397 -19.282 -3.594 1.00 97.88 135 VAL A N 1
ATOM 978 C CA . VAL A 1 135 ? 10.563 -20.332 -2.577 1.00 97.88 135 VAL A CA 1
ATOM 979 C C . VAL A 1 135 ? 11.163 -21.603 -3.179 1.00 97.88 135 VAL A C 1
ATOM 981 O O . VAL A 1 135 ? 12.129 -22.134 -2.633 1.00 97.88 135 VAL A O 1
ATOM 984 N N . ARG A 1 136 ? 10.663 -22.065 -4.336 1.00 98.19 136 ARG A N 1
ATOM 985 C CA . ARG A 1 136 ? 11.195 -23.249 -5.040 1.00 98.19 136 ARG A CA 1
ATOM 986 C C . ARG A 1 136 ? 12.687 -23.107 -5.357 1.00 98.19 136 ARG A C 1
ATOM 988 O O . ARG A 1 136 ? 13.435 -24.070 -5.219 1.00 98.19 136 ARG A O 1
ATOM 995 N N . SER A 1 137 ? 13.107 -21.924 -5.805 1.00 97.25 137 SER A N 1
ATOM 996 C CA . SER A 1 137 ? 14.488 -21.652 -6.227 1.00 97.25 137 SER A CA 1
ATOM 997 C C . SER A 1 137 ? 15.441 -21.334 -5.070 1.00 97.25 137 SER A C 1
ATOM 999 O O . SER A 1 137 ? 16.656 -21.343 -5.263 1.00 97.25 137 SER A O 1
ATOM 1001 N N . SER A 1 138 ? 14.922 -21.090 -3.862 1.00 97.62 138 SER A N 1
ATOM 1002 C CA . SER A 1 138 ? 15.747 -20.764 -2.702 1.00 97.62 138 SER A CA 1
ATOM 1003 C C . SER A 1 138 ? 16.570 -21.960 -2.205 1.00 97.62 138 SER A C 1
ATOM 1005 O O . SER A 1 138 ? 16.062 -23.060 -1.947 1.00 97.62 138 SER A O 1
ATOM 1007 N N . ALA A 1 139 ? 17.864 -21.721 -1.986 1.00 97.50 139 ALA A N 1
ATOM 1008 C CA . ALA A 1 139 ? 18.770 -22.694 -1.382 1.00 97.50 139 ALA A CA 1
ATOM 1009 C C . ALA A 1 139 ? 18.424 -22.985 0.090 1.00 97.50 139 ALA A C 1
ATOM 1011 O O . ALA A 1 139 ? 18.632 -24.107 0.548 1.00 97.50 139 ALA A O 1
ATOM 1012 N N . SER A 1 140 ? 17.866 -22.004 0.812 1.00 96.38 140 SER A N 1
ATOM 1013 C CA . SER A 1 140 ? 17.494 -22.138 2.226 1.00 96.38 140 SER A CA 1
ATOM 1014 C C . SER A 1 140 ? 16.117 -22.764 2.455 1.00 96.38 140 SER A C 1
ATOM 1016 O O . SER A 1 140 ? 15.786 -23.043 3.604 1.00 96.38 140 SER A O 1
ATOM 1018 N N . ALA A 1 141 ? 15.330 -23.001 1.398 1.00 97.50 141 ALA A N 1
ATOM 1019 C CA . ALA A 1 141 ? 14.034 -23.660 1.523 1.00 97.50 141 ALA A CA 1
ATOM 1020 C C . ALA A 1 141 ? 14.190 -25.126 1.938 1.00 97.50 141 ALA A C 1
ATOM 1022 O O . ALA A 1 141 ? 15.021 -25.857 1.385 1.00 97.50 141 ALA A O 1
ATOM 1023 N N . ASP A 1 142 ? 13.364 -25.571 2.881 1.00 97.88 142 ASP A N 1
ATOM 1024 C CA . ASP A 1 142 ? 13.285 -26.988 3.223 1.00 97.88 142 ASP A CA 1
ATOM 1025 C C . ASP A 1 142 ? 12.513 -27.795 2.156 1.00 97.88 142 ASP A C 1
ATOM 1027 O O . ASP A 1 142 ? 11.892 -27.253 1.236 1.00 97.88 142 ASP A O 1
ATOM 1031 N N . GLU A 1 143 ? 12.586 -29.125 2.239 1.00 97.12 143 GLU A N 1
ATOM 1032 C CA . GLU A 1 143 ? 11.934 -30.023 1.276 1.00 97.12 143 GLU A CA 1
ATOM 1033 C C . GLU A 1 143 ? 10.401 -29.884 1.279 1.00 97.12 143 GLU A C 1
ATOM 1035 O O . GLU A 1 143 ? 9.774 -29.938 0.221 1.00 97.12 143 GLU A O 1
ATOM 1040 N N . GLY A 1 144 ? 9.793 -29.630 2.442 1.00 97.12 144 GLY A N 1
ATOM 1041 C CA . GLY A 1 144 ? 8.350 -29.427 2.565 1.00 97.12 144 GLY A CA 1
ATOM 1042 C C . GLY A 1 144 ? 7.890 -28.117 1.922 1.00 97.12 144 GLY A C 1
ATOM 1043 O O . GLY A 1 144 ? 6.884 -28.097 1.211 1.00 97.12 144 GLY A O 1
ATOM 1044 N N . GLN A 1 145 ? 8.650 -27.039 2.110 1.00 97.75 145 GLN A N 1
ATOM 1045 C CA . GLN A 1 145 ? 8.419 -25.737 1.486 1.00 97.75 145 GLN A CA 1
ATOM 1046 C C . GLN A 1 145 ? 8.537 -25.822 -0.039 1.00 97.75 145 GLN A C 1
ATOM 1048 O O . GLN A 1 145 ? 7.664 -25.314 -0.747 1.00 97.75 145 GLN A O 1
ATOM 1053 N N . ARG A 1 146 ? 9.563 -26.512 -0.560 1.00 98.31 146 ARG A N 1
ATOM 1054 C CA . ARG A 1 146 ? 9.713 -26.743 -2.009 1.00 98.31 146 ARG A CA 1
ATOM 1055 C C . ARG A 1 146 ? 8.559 -27.567 -2.577 1.00 98.31 146 ARG A C 1
ATOM 1057 O O . ARG A 1 146 ? 7.980 -27.162 -3.581 1.00 98.31 146 ARG A O 1
ATOM 1064 N N . ALA A 1 147 ? 8.161 -28.650 -1.907 1.00 97.75 147 ALA A N 1
ATOM 1065 C CA . ALA A 1 147 ? 7.026 -29.468 -2.335 1.00 97.75 147 ALA A CA 1
ATOM 1066 C C . ALA A 1 147 ? 5.706 -28.670 -2.352 1.00 97.75 147 ALA A C 1
ATOM 1068 O O . ALA A 1 147 ? 4.913 -28.787 -3.288 1.00 97.75 147 ALA A O 1
ATOM 1069 N N . ARG A 1 148 ? 5.473 -27.808 -1.350 1.00 97.94 148 ARG A N 1
ATOM 1070 C CA . ARG A 1 148 ? 4.306 -26.907 -1.314 1.00 97.94 148 ARG A CA 1
ATOM 1071 C C . ARG A 1 148 ? 4.355 -25.869 -2.437 1.00 97.94 148 ARG A C 1
ATOM 1073 O O . ARG A 1 148 ? 3.335 -25.639 -3.082 1.00 97.94 148 ARG A O 1
ATOM 1080 N N . ALA A 1 149 ? 5.524 -25.292 -2.721 1.00 97.88 149 ALA A N 1
ATOM 1081 C CA . ALA A 1 149 ? 5.712 -24.383 -3.852 1.00 97.88 149 ALA A CA 1
ATOM 1082 C C . ALA A 1 149 ? 5.415 -25.064 -5.200 1.00 97.88 149 ALA A C 1
ATOM 1084 O O . ALA A 1 149 ? 4.696 -24.508 -6.027 1.00 97.88 149 ALA A O 1
ATOM 1085 N N . GLU A 1 150 ? 5.916 -26.282 -5.418 1.00 98.19 150 GLU A N 1
ATOM 1086 C CA . GLU A 1 150 ? 5.654 -27.063 -6.635 1.00 98.19 150 GLU A CA 1
ATOM 1087 C C . GLU A 1 150 ? 4.170 -27.400 -6.801 1.00 98.19 150 GLU A C 1
ATOM 1089 O O . GLU A 1 150 ? 3.617 -27.253 -7.895 1.00 98.19 150 GLU A O 1
ATOM 1094 N N . MET A 1 151 ? 3.497 -27.774 -5.709 1.00 98.06 151 MET A N 1
ATOM 1095 C CA . MET A 1 151 ? 2.052 -27.988 -5.709 1.00 98.06 151 MET A CA 1
ATOM 1096 C C . MET A 1 151 ? 1.304 -26.718 -6.134 1.00 98.06 151 MET A C 1
ATOM 1098 O O . MET A 1 151 ? 0.443 -26.791 -7.013 1.00 98.06 151 MET A O 1
ATOM 1102 N N . LEU A 1 152 ? 1.659 -25.550 -5.588 1.00 97.88 152 LEU A N 1
ATOM 1103 C CA . LEU A 1 152 ? 1.045 -24.275 -5.976 1.00 97.88 152 LEU A CA 1
ATOM 1104 C C . LEU A 1 152 ? 1.267 -23.954 -7.455 1.00 97.88 152 LEU A C 1
ATOM 1106 O O . LEU A 1 152 ? 0.317 -23.585 -8.141 1.00 97.88 152 LEU A O 1
ATOM 1110 N N . LEU A 1 153 ? 2.480 -24.159 -7.972 1.00 97.94 153 LEU A N 1
ATOM 1111 C CA . LEU A 1 153 ? 2.782 -23.962 -9.393 1.00 97.94 153 LEU A CA 1
ATOM 1112 C C . LEU A 1 153 ? 1.937 -24.874 -10.292 1.00 97.94 153 LEU A C 1
ATOM 1114 O O . LEU A 1 153 ? 1.426 -24.418 -11.314 1.00 97.94 153 LEU A O 1
ATOM 1118 N N . SER A 1 154 ? 1.706 -26.125 -9.883 1.00 97.88 154 SER A N 1
ATOM 1119 C CA . SER A 1 154 ? 0.819 -27.033 -10.619 1.00 97.88 154 SER A CA 1
ATOM 1120 C C . SER A 1 154 ? -0.641 -26.553 -10.631 1.00 97.88 154 SER A C 1
ATOM 1122 O O . SER A 1 154 ? -1.296 -26.597 -11.673 1.00 97.88 154 SER A O 1
ATOM 1124 N N . MET A 1 155 ? -1.147 -26.026 -9.507 1.00 97.69 155 MET A N 1
ATOM 1125 C CA . MET A 1 155 ? -2.498 -25.455 -9.418 1.00 97.69 155 MET A CA 1
ATOM 1126 C C . MET A 1 155 ? -2.638 -24.179 -10.258 1.00 97.69 155 MET A C 1
ATOM 1128 O O . MET A 1 155 ? -3.679 -23.962 -10.881 1.00 97.69 155 MET A O 1
ATOM 1132 N N . ILE A 1 156 ? -1.599 -23.338 -10.288 1.00 97.44 156 ILE A N 1
ATOM 1133 C CA . ILE A 1 156 ? -1.561 -22.126 -11.113 1.00 97.44 156 ILE A CA 1
ATOM 1134 C C . ILE A 1 156 ? -1.664 -22.491 -12.593 1.00 97.44 156 ILE A C 1
ATOM 1136 O O . ILE A 1 156 ? -2.465 -21.884 -13.305 1.00 97.44 156 ILE A O 1
ATOM 1140 N N . GLU A 1 157 ? -0.916 -23.495 -13.056 1.00 97.38 157 GLU A N 1
ATOM 1141 C CA . GLU A 1 157 ? -0.958 -23.896 -14.465 1.00 97.38 157 GLU A CA 1
ATOM 1142 C C . GLU A 1 157 ? -2.323 -24.478 -14.852 1.00 97.38 157 GLU A C 1
ATOM 1144 O O . GLU A 1 157 ? -2.895 -24.087 -15.868 1.00 97.38 157 GLU A O 1
ATOM 1149 N N . GLN A 1 158 ? -2.931 -25.290 -13.979 1.00 97.31 158 GLN A N 1
ATOM 1150 C CA . GLN A 1 158 ? -4.307 -25.763 -14.177 1.00 97.31 158 GLN A CA 1
ATOM 1151 C C . GLN A 1 158 ? -5.309 -24.602 -14.295 1.00 97.31 158 GLN A C 1
ATOM 1153 O O . GLN A 1 158 ? -6.191 -24.619 -15.160 1.00 97.31 158 GLN A O 1
ATOM 1158 N N . LYS A 1 159 ? -5.177 -23.563 -13.455 1.00 97.12 159 LYS A N 1
ATOM 1159 C CA . LYS A 1 159 ? -6.012 -22.356 -13.556 1.00 97.12 159 LYS A CA 1
ATOM 1160 C C . LYS A 1 159 ? -5.752 -21.582 -14.850 1.00 97.12 159 LYS A C 1
ATOM 1162 O O . LYS A 1 159 ? -6.712 -21.130 -15.476 1.00 97.12 159 LYS A O 1
ATOM 1167 N N . ARG A 1 160 ? -4.494 -21.443 -15.283 1.00 97.19 160 ARG A N 1
ATOM 1168 C CA . ARG A 1 160 ? -4.146 -20.800 -16.563 1.00 97.19 160 ARG A CA 1
ATOM 1169 C C . ARG A 1 160 ? -4.758 -21.540 -17.742 1.00 97.19 160 ARG A C 1
ATOM 1171 O O . ARG A 1 160 ? -5.361 -20.902 -18.599 1.00 97.19 160 ARG A O 1
ATOM 1178 N N . ASP A 1 161 ? -4.682 -22.865 -17.758 1.00 97.56 161 ASP A N 1
ATOM 1179 C CA . ASP A 1 161 ? -5.293 -23.688 -18.801 1.00 97.56 161 ASP A CA 1
ATOM 1180 C C . ASP A 1 161 ? -6.812 -23.507 -18.865 1.00 97.56 161 ASP A C 1
ATOM 1182 O O . ASP A 1 161 ? -7.384 -23.399 -19.954 1.00 97.56 161 ASP A O 1
ATOM 1186 N N . ALA A 1 162 ? -7.475 -23.430 -17.708 1.00 96.69 162 ALA A N 1
ATOM 1187 C CA . ALA A 1 162 ? -8.905 -23.154 -17.635 1.00 96.69 162 ALA A CA 1
ATOM 1188 C C . ALA A 1 162 ? -9.244 -21.746 -18.159 1.00 96.69 162 ALA A C 1
ATOM 1190 O O . ALA A 1 162 ? -10.182 -21.589 -18.944 1.00 96.69 162 ALA A O 1
ATOM 1191 N N . LEU A 1 163 ? -8.464 -20.729 -17.776 1.00 96.50 163 LEU A N 1
ATOM 1192 C CA . LEU A 1 163 ? -8.662 -19.350 -18.227 1.00 96.50 163 LEU A CA 1
ATOM 1193 C C . LEU A 1 163 ? -8.369 -19.172 -19.720 1.00 96.50 163 LEU A C 1
ATOM 1195 O O . LEU A 1 163 ? -9.107 -18.450 -20.387 1.00 96.50 163 LEU A O 1
ATOM 1199 N N . ARG A 1 164 ? -7.366 -19.866 -20.273 1.00 96.94 164 ARG A N 1
ATOM 1200 C CA . ARG A 1 164 ? -6.997 -19.794 -21.698 1.00 96.94 164 ARG A CA 1
ATOM 1201 C C . ARG A 1 164 ? -8.174 -20.154 -22.608 1.00 96.94 164 ARG A C 1
ATOM 1203 O O . ARG A 1 164 ? -8.367 -19.512 -23.633 1.00 96.94 164 ARG A O 1
ATOM 1210 N N . ARG A 1 165 ? -9.020 -21.107 -22.197 1.00 97.88 165 ARG A N 1
ATOM 1211 C CA . ARG A 1 165 ? -10.225 -21.522 -22.948 1.00 97.88 165 ARG A CA 1
ATOM 1212 C C . ARG A 1 165 ? -11.313 -20.451 -23.016 1.00 97.88 165 ARG A C 1
ATOM 1214 O O . ARG A 1 165 ? -12.152 -20.494 -23.906 1.00 97.88 165 ARG A O 1
ATOM 1221 N N . VAL A 1 166 ? -11.330 -19.519 -22.065 1.00 97.56 166 VAL A N 1
ATOM 1222 C CA . VAL A 1 166 ? -12.341 -18.454 -21.967 1.00 97.56 166 VAL A CA 1
ATOM 1223 C C . VAL A 1 166 ? -11.747 -17.059 -22.171 1.00 97.56 166 VAL A C 1
ATOM 1225 O O . VAL A 1 166 ? -12.460 -16.071 -22.011 1.00 97.56 166 VAL A O 1
ATOM 1228 N N . LEU A 1 167 ? -10.459 -16.963 -22.506 1.00 96.56 167 LEU A N 1
ATOM 1229 C CA . LEU A 1 167 ? -9.722 -15.704 -22.570 1.00 96.56 167 LEU A CA 1
ATOM 1230 C C . LEU A 1 167 ? -10.310 -14.758 -23.619 1.00 96.56 167 LEU A C 1
ATOM 1232 O O . LEU A 1 167 ? -10.635 -13.618 -23.299 1.00 96.56 167 LEU A O 1
ATOM 1236 N N . GLU A 1 168 ? -10.518 -15.250 -24.839 1.00 96.75 168 GLU A N 1
ATOM 1237 C CA . GLU A 1 168 ? -11.031 -14.449 -25.955 1.00 96.75 168 GLU A CA 1
ATOM 1238 C C . GLU A 1 168 ? -12.415 -13.858 -25.642 1.00 96.75 168 GLU A C 1
ATOM 1240 O O . GLU A 1 168 ? -12.627 -12.649 -25.747 1.00 96.75 168 GLU A O 1
ATOM 1245 N N . SER A 1 169 ? -13.334 -14.681 -25.123 1.00 97.12 169 SER A N 1
ATOM 1246 C CA . SER A 1 169 ? -14.668 -14.211 -24.722 1.00 97.12 169 SER A CA 1
ATOM 1247 C C . SER A 1 169 ? -14.646 -13.270 -23.510 1.00 97.12 169 SER A C 1
ATOM 1249 O O . SER A 1 169 ? -15.571 -12.478 -23.323 1.00 97.12 169 SER A O 1
ATOM 1251 N N . ARG A 1 170 ? -13.622 -13.334 -22.650 1.00 97.25 170 ARG A N 1
ATOM 1252 C CA . ARG A 1 170 ? -13.436 -12.376 -21.546 1.00 97.25 170 ARG A CA 1
ATOM 1253 C C . ARG A 1 170 ? -12.895 -11.040 -22.043 1.00 97.25 170 ARG A C 1
ATOM 1255 O O . ARG A 1 170 ? -13.421 -10.014 -21.619 1.00 97.25 170 ARG A O 1
ATOM 1262 N N . ILE A 1 171 ? -11.911 -11.051 -22.946 1.00 96.88 171 ILE A N 1
ATOM 1263 C CA . ILE A 1 171 ? -11.367 -9.835 -23.569 1.00 96.88 171 ILE A CA 1
ATOM 1264 C C . ILE A 1 171 ? -12.487 -9.094 -24.302 1.00 96.88 171 ILE A C 1
ATOM 1266 O O . ILE A 1 171 ? -12.716 -7.922 -24.016 1.00 96.88 171 ILE A O 1
ATOM 1270 N N . SER A 1 172 ? -13.239 -9.786 -25.165 1.00 97.31 172 SER A N 1
ATOM 1271 C CA . SER A 1 172 ? -14.357 -9.183 -25.902 1.00 97.31 172 SER A CA 1
ATOM 1272 C C . SER A 1 172 ? -15.402 -8.572 -24.962 1.00 97.31 172 SER A C 1
ATOM 1274 O O . SER A 1 172 ? -15.725 -7.400 -25.107 1.00 97.31 172 SER A O 1
ATOM 1276 N N . ARG A 1 173 ? -15.842 -9.287 -23.915 1.00 97.94 173 ARG A N 1
ATOM 1277 C CA . ARG A 1 173 ? -16.806 -8.733 -22.944 1.00 97.94 173 ARG A CA 1
ATOM 1278 C C . ARG A 1 173 ? -16.290 -7.505 -22.194 1.00 97.94 173 ARG A C 1
ATOM 1280 O O . ARG A 1 173 ? -17.076 -6.601 -21.918 1.00 97.94 173 ARG A O 1
ATOM 1287 N N . ALA A 1 174 ? -15.008 -7.479 -21.829 1.00 97.38 174 ALA A N 1
ATOM 1288 C CA . ALA A 1 174 ? -14.413 -6.341 -21.134 1.00 97.38 174 ALA A CA 1
ATOM 1289 C C . ALA A 1 174 ? -14.280 -5.115 -22.054 1.00 97.38 174 ALA A C 1
ATOM 1291 O O . ALA A 1 174 ? -14.502 -3.989 -21.612 1.00 97.38 174 ALA A O 1
ATOM 1292 N N . ILE A 1 175 ? -13.974 -5.337 -23.337 1.00 97.00 175 ILE A N 1
ATOM 1293 C CA . ILE A 1 175 ? -13.972 -4.296 -24.371 1.00 97.00 175 ILE A CA 1
ATOM 1294 C C . ILE A 1 175 ? -15.390 -3.760 -24.591 1.00 97.00 175 ILE A C 1
ATOM 1296 O O . ILE A 1 175 ? -15.593 -2.555 -24.499 1.00 97.00 175 ILE A O 1
ATOM 1300 N N . ASP A 1 176 ? -16.383 -4.634 -24.756 1.00 98.06 176 ASP A N 1
ATOM 1301 C CA . ASP A 1 176 ? -17.774 -4.211 -24.937 1.00 98.06 176 ASP A CA 1
ATOM 1302 C C . ASP A 1 176 ? -18.299 -3.423 -23.723 1.00 98.06 176 ASP A C 1
ATOM 1304 O O . ASP A 1 176 ? -19.091 -2.494 -23.868 1.00 98.06 176 ASP A O 1
ATOM 1308 N N . ALA A 1 177 ? -17.884 -3.792 -22.504 1.00 97.75 177 ALA A N 1
ATOM 1309 C CA . ALA A 1 177 ? -18.215 -3.039 -21.294 1.00 97.75 177 ALA A CA 1
ATOM 1310 C C . ALA A 1 177 ? -17.601 -1.633 -21.319 1.00 97.75 177 ALA A C 1
ATOM 1312 O O . ALA A 1 177 ? -18.286 -0.661 -21.000 1.00 97.75 177 ALA A O 1
ATOM 1313 N N . PHE A 1 178 ? -16.345 -1.520 -21.759 1.00 98.12 178 PHE A N 1
ATOM 1314 C CA . PHE A 1 178 ? -15.666 -0.238 -21.922 1.00 98.12 178 PHE A CA 1
ATOM 1315 C C . PHE A 1 178 ? -16.388 0.649 -22.943 1.00 98.12 178 PHE A C 1
ATOM 1317 O O . PHE A 1 178 ? -16.667 1.811 -22.652 1.00 98.12 178 PHE A O 1
ATOM 1324 N N . ASP A 1 179 ? -16.761 0.090 -24.095 1.00 97.44 179 ASP A N 1
ATOM 1325 C CA . ASP A 1 179 ? -17.418 0.827 -25.178 1.00 97.44 179 ASP A CA 1
ATOM 1326 C C . ASP A 1 179 ? -18.837 1.290 -24.793 1.00 97.44 179 ASP A C 1
ATOM 1328 O O . ASP A 1 179 ? -19.302 2.338 -25.242 1.00 97.44 179 ASP A O 1
ATOM 1332 N N . ARG A 1 180 ? -19.514 0.560 -23.895 1.00 98.06 180 ARG A N 1
ATOM 1333 C CA . ARG A 1 180 ? -20.797 0.971 -23.290 1.00 98.06 180 ARG A CA 1
ATOM 1334 C C . ARG A 1 180 ? -20.657 1.992 -22.153 1.00 98.06 180 ARG A C 1
ATOM 1336 O O . ARG A 1 180 ? -21.672 2.445 -21.629 1.00 98.06 180 ARG A O 1
ATOM 1343 N N . GLY A 1 181 ? -19.436 2.348 -21.752 1.00 96.94 181 GLY A N 1
ATOM 1344 C CA . GLY A 1 181 ? -19.170 3.255 -20.632 1.00 96.94 181 GLY A CA 1
ATOM 1345 C C . GLY A 1 181 ? -19.296 2.618 -19.242 1.00 96.94 181 GLY A C 1
ATOM 1346 O O . GLY A 1 181 ? -19.269 3.337 -18.243 1.00 96.94 181 GLY A O 1
ATOM 1347 N N . ASP A 1 182 ? -19.403 1.289 -19.152 1.00 97.31 182 ASP A N 1
ATOM 1348 C CA . ASP A 1 182 ? -19.358 0.545 -17.889 1.00 97.31 182 ASP A CA 1
ATOM 1349 C C . ASP A 1 182 ? -17.896 0.297 -17.482 1.00 97.31 182 ASP A C 1
ATOM 1351 O O . ASP A 1 182 ? -17.329 -0.793 -17.627 1.00 97.31 182 ASP A O 1
ATOM 1355 N N . TYR A 1 183 ? -17.248 1.367 -17.015 1.00 96.44 183 TYR A N 1
ATOM 1356 C CA . TYR A 1 183 ? -15.818 1.363 -16.708 1.00 96.44 183 TYR A CA 1
ATOM 1357 C C . TYR A 1 183 ? -15.451 0.453 -15.530 1.00 96.44 183 TYR A C 1
ATOM 1359 O O . TYR A 1 183 ? -14.341 -0.074 -15.515 1.00 96.44 183 TYR A O 1
ATOM 1367 N N . ALA A 1 184 ? -16.362 0.213 -14.583 1.00 94.88 184 ALA A N 1
ATOM 1368 C CA . ALA A 1 184 ? -16.119 -0.686 -13.454 1.00 94.88 184 ALA A CA 1
ATOM 1369 C C . ALA A 1 184 ? -16.061 -2.157 -13.903 1.00 94.88 184 ALA A C 1
ATOM 1371 O O . ALA A 1 184 ? -15.111 -2.882 -13.574 1.00 94.88 184 ALA A O 1
ATOM 1372 N N . ALA A 1 185 ? -17.024 -2.597 -14.723 1.00 95.38 185 ALA A N 1
ATOM 1373 C CA . ALA A 1 185 ? -17.005 -3.941 -15.300 1.00 95.38 185 ALA A CA 1
ATOM 1374 C C . ALA A 1 185 ? -15.818 -4.128 -16.261 1.00 95.38 185 ALA A C 1
ATOM 1376 O O . ALA A 1 185 ? -15.143 -5.160 -16.227 1.00 95.38 185 ALA A O 1
ATOM 1377 N N . ALA A 1 186 ? -15.510 -3.112 -17.074 1.00 97.25 186 ALA A N 1
ATOM 1378 C CA . ALA A 1 186 ? -14.348 -3.135 -17.957 1.00 97.25 186 ALA A CA 1
ATOM 1379 C C . ALA A 1 186 ? -13.033 -3.257 -17.172 1.00 97.25 186 ALA A C 1
ATOM 1381 O O . ALA A 1 186 ? -12.230 -4.147 -17.453 1.00 97.25 186 ALA A O 1
ATOM 1382 N N . LYS A 1 187 ? -12.817 -2.406 -16.159 1.00 96.31 187 LYS A N 1
ATOM 1383 C CA . LYS A 1 187 ? -11.591 -2.393 -15.346 1.00 96.31 187 LYS A CA 1
ATOM 1384 C C . LYS A 1 187 ? -11.372 -3.727 -14.644 1.00 96.31 187 LYS A C 1
ATOM 1386 O O . LYS A 1 187 ? -10.287 -4.292 -14.748 1.00 96.31 187 LYS A O 1
ATOM 1391 N N . SER A 1 188 ? -12.396 -4.251 -13.971 1.00 94.31 188 SER A N 1
ATOM 1392 C CA . SER A 1 188 ? -12.306 -5.536 -13.265 1.00 94.31 188 SER A CA 1
ATOM 1393 C C . SER A 1 188 ? -11.996 -6.701 -14.214 1.00 94.31 188 SER A C 1
ATOM 1395 O O . SER A 1 188 ? -11.120 -7.514 -13.919 1.00 94.31 188 SER A O 1
ATOM 1397 N N . GLY A 1 189 ? -12.639 -6.749 -15.387 1.00 95.56 189 GLY A N 1
ATOM 1398 C CA . GLY A 1 189 ? -12.364 -7.754 -16.414 1.00 95.56 189 GLY A CA 1
ATOM 1399 C C . GLY A 1 189 ? -10.941 -7.671 -16.974 1.00 95.56 189 GLY A C 1
ATOM 1400 O O . GLY A 1 189 ? -10.259 -8.692 -17.065 1.00 95.56 189 GLY A O 1
ATOM 1401 N N . LEU A 1 190 ? -10.476 -6.463 -17.306 1.00 96.50 190 LEU A N 1
ATOM 1402 C CA . LEU A 1 190 ? -9.134 -6.227 -17.849 1.00 96.50 190 LEU A CA 1
ATOM 1403 C C . LEU A 1 190 ? -8.029 -6.503 -16.817 1.00 96.50 190 LEU A C 1
ATOM 1405 O O . LEU A 1 190 ? -7.030 -7.128 -17.162 1.00 96.50 190 LEU A O 1
ATOM 1409 N N . LEU A 1 191 ? -8.214 -6.108 -15.552 1.00 95.06 191 LEU A N 1
ATOM 1410 C CA . LEU A 1 191 ? -7.256 -6.400 -14.479 1.00 95.06 191 LEU A CA 1
ATOM 1411 C C . LEU A 1 191 ? -7.162 -7.897 -14.176 1.00 95.06 191 LEU A C 1
ATOM 1413 O O . LEU A 1 191 ? -6.076 -8.383 -13.882 1.00 95.06 191 LEU A O 1
ATOM 1417 N N . LEU A 1 192 ? -8.266 -8.644 -14.264 1.00 94.69 192 LEU A N 1
ATOM 1418 C CA . LEU A 1 192 ? -8.226 -10.102 -14.126 1.00 94.69 192 LEU A CA 1
ATOM 1419 C C . LEU A 1 192 ? -7.386 -10.745 -15.240 1.00 94.69 192 LEU A C 1
ATOM 1421 O O . LEU A 1 192 ? -6.619 -11.668 -14.979 1.00 94.69 192 LEU A O 1
ATOM 1425 N N . ILE A 1 193 ? -7.521 -10.256 -16.478 1.00 96.38 193 ILE A N 1
ATOM 1426 C CA . ILE A 1 193 ? -6.724 -10.731 -17.617 1.00 96.38 193 ILE A CA 1
ATOM 1427 C C . ILE A 1 193 ? -5.240 -10.420 -17.388 1.00 96.38 193 ILE A C 1
ATOM 1429 O O . ILE A 1 193 ? -4.414 -11.319 -17.520 1.00 96.38 193 ILE A O 1
ATOM 1433 N N . ASP A 1 194 ? -4.911 -9.197 -16.978 1.00 95.44 194 ASP A N 1
ATOM 1434 C CA . ASP A 1 194 ? -3.539 -8.771 -16.677 1.00 95.44 194 ASP A CA 1
ATOM 1435 C C . ASP A 1 194 ? -2.902 -9.620 -15.556 1.00 95.44 194 ASP A C 1
ATOM 1437 O O . ASP A 1 194 ? -1.851 -10.238 -15.737 1.00 95.44 194 ASP A O 1
ATOM 1441 N N . ARG A 1 195 ? -3.613 -9.785 -14.433 1.00 95.56 195 ARG A N 1
ATOM 1442 C CA . ARG A 1 195 ? -3.176 -10.579 -13.267 1.00 95.56 195 ARG A CA 1
ATOM 1443 C C . ARG A 1 195 ? -3.099 -12.087 -13.521 1.00 95.56 195 ARG A C 1
ATOM 1445 O O . ARG A 1 195 ? -2.427 -12.807 -12.781 1.00 95.56 195 ARG A O 1
ATOM 1452 N N . SER A 1 196 ? -3.759 -12.595 -14.563 1.00 96.19 196 SER A N 1
ATOM 1453 C CA . SER A 1 196 ? -3.698 -14.019 -14.919 1.00 96.19 196 SER A CA 1
ATOM 1454 C C . SER A 1 196 ? -2.321 -14.450 -15.448 1.00 96.19 196 SER A C 1
ATOM 1456 O O . SER A 1 196 ? -1.981 -15.639 -15.415 1.00 96.19 196 SER A O 1
ATOM 1458 N N . GLY A 1 197 ? -1.517 -13.502 -15.945 1.00 94.56 197 GLY A N 1
ATOM 1459 C CA . GLY A 1 197 ? -0.207 -13.790 -16.529 1.00 94.56 197 GLY A CA 1
ATOM 1460 C C . GLY A 1 197 ? -0.272 -14.698 -17.756 1.00 94.56 197 GLY A C 1
ATOM 1461 O O . GLY A 1 197 ? 0.697 -15.394 -18.055 1.00 94.56 197 GLY A O 1
ATOM 1462 N N . LEU A 1 198 ? -1.423 -14.760 -18.428 1.00 96.56 198 LEU A N 1
ATOM 1463 C CA . LEU A 1 198 ? -1.556 -15.479 -19.687 1.00 96.56 198 LEU A CA 1
ATOM 1464 C C . LEU A 1 198 ? -0.763 -14.761 -20.780 1.00 96.56 198 LEU A C 1
ATOM 1466 O O . LEU A 1 198 ? -0.748 -13.533 -20.855 1.00 96.56 198 LEU A O 1
ATOM 1470 N N . ALA A 1 199 ? -0.120 -15.537 -21.651 1.00 95.56 199 ALA A N 1
ATOM 1471 C CA . ALA A 1 199 ? 0.524 -14.997 -22.836 1.00 95.56 199 ALA A CA 1
ATOM 1472 C C . ALA A 1 199 ? -0.549 -14.428 -23.776 1.00 95.56 199 ALA A C 1
ATOM 1474 O O . ALA A 1 199 ? -1.289 -15.181 -24.408 1.00 95.56 199 ALA A O 1
ATOM 1475 N N . LEU A 1 200 ? -0.639 -13.100 -23.820 1.00 96.44 200 LEU A N 1
ATOM 1476 C CA . LEU A 1 200 ? -1.445 -12.360 -24.785 1.00 96.44 200 LEU A CA 1
ATOM 1477 C C . LEU A 1 200 ? -0.612 -12.104 -26.039 1.00 96.44 200 LEU A C 1
ATOM 1479 O O . LEU A 1 200 ? 0.581 -11.781 -25.927 1.00 96.44 200 LEU A O 1
ATOM 1483 N N . ASP A 1 201 ? -1.252 -12.192 -27.203 1.00 96.88 201 ASP A N 1
ATOM 1484 C CA . ASP A 1 201 ? -0.661 -11.672 -28.434 1.00 96.88 201 ASP A CA 1
ATOM 1485 C C . ASP A 1 201 ? -0.478 -10.141 -28.351 1.00 96.88 201 ASP A C 1
ATOM 1487 O O . ASP A 1 201 ? -1.009 -9.470 -27.456 1.00 96.88 201 ASP A O 1
ATOM 1491 N N . ASP A 1 202 ? 0.322 -9.577 -29.256 1.00 95.00 202 ASP A N 1
ATOM 1492 C CA . ASP A 1 202 ? 0.683 -8.157 -29.198 1.00 95.00 202 ASP A CA 1
ATOM 1493 C C . ASP A 1 202 ? -0.537 -7.237 -29.368 1.00 95.00 202 ASP A C 1
ATOM 1495 O O . ASP A 1 202 ? -0.622 -6.193 -28.715 1.00 95.00 202 ASP A O 1
ATOM 1499 N N . ALA A 1 203 ? -1.522 -7.646 -30.175 1.00 95.19 203 ALA A N 1
ATOM 1500 C CA . ALA A 1 203 ? -2.744 -6.882 -30.397 1.00 95.19 203 ALA A CA 1
ATOM 1501 C C . ALA A 1 203 ? -3.638 -6.877 -29.146 1.00 95.19 203 ALA A C 1
ATOM 1503 O O . ALA A 1 203 ? -4.102 -5.819 -28.717 1.00 95.19 203 ALA A O 1
ATOM 1504 N N . GLN A 1 204 ? -3.832 -8.033 -28.512 1.00 96.69 204 GLN A N 1
ATOM 1505 C CA . GLN A 1 204 ? -4.558 -8.195 -27.254 1.00 96.69 204 GLN A CA 1
ATOM 1506 C C . GLN A 1 204 ? -3.886 -7.415 -26.124 1.00 96.69 204 GLN A C 1
ATOM 1508 O O . GLN A 1 204 ? -4.558 -6.689 -25.390 1.00 96.69 204 GLN A O 1
ATOM 1513 N N . ARG A 1 205 ? -2.557 -7.508 -25.995 1.00 96.75 205 ARG A N 1
ATOM 1514 C CA . ARG A 1 205 ? -1.797 -6.781 -24.968 1.00 96.75 205 ARG A CA 1
ATOM 1515 C C . ARG A 1 205 ? -1.924 -5.271 -25.139 1.00 96.75 205 ARG A C 1
ATOM 1517 O O . ARG A 1 205 ? -2.158 -4.557 -24.159 1.00 96.75 205 ARG A O 1
ATOM 1524 N N . LEU A 1 206 ? -1.818 -4.776 -26.371 1.00 95.12 206 LEU A N 1
ATOM 1525 C CA . LEU A 1 206 ? -2.014 -3.361 -26.674 1.00 95.12 206 LEU A CA 1
ATOM 1526 C C . LEU A 1 206 ? -3.461 -2.928 -26.388 1.00 95.12 206 LEU A C 1
ATOM 1528 O O . LEU A 1 206 ? -3.690 -1.882 -25.780 1.00 95.12 206 LEU A O 1
ATOM 1532 N N . ALA A 1 207 ? -4.444 -3.752 -26.756 1.00 94.88 207 ALA A N 1
ATOM 1533 C CA . ALA A 1 207 ? -5.861 -3.486 -26.521 1.00 94.88 207 ALA A CA 1
ATOM 1534 C C . ALA A 1 207 ? -6.224 -3.418 -25.028 1.00 94.88 207 ALA A C 1
ATOM 1536 O O . ALA A 1 207 ? -7.010 -2.550 -24.639 1.00 94.88 207 ALA A O 1
ATOM 1537 N N . VAL A 1 208 ? -5.657 -4.304 -24.202 1.00 96.25 208 VAL A N 1
ATOM 1538 C CA . VAL A 1 208 ? -5.855 -4.324 -22.744 1.00 96.25 208 VAL A CA 1
ATOM 1539 C C . VAL A 1 208 ? -5.155 -3.133 -22.085 1.00 96.25 208 VAL A C 1
ATOM 1541 O O . VAL A 1 208 ? -5.785 -2.384 -21.336 1.00 96.25 208 VAL A O 1
ATOM 1544 N N . SER A 1 209 ? -3.873 -2.912 -22.391 1.00 95.56 209 SER A N 1
ATOM 1545 C CA . SER A 1 209 ? -3.068 -1.859 -21.754 1.00 95.56 209 SER A CA 1
ATOM 1546 C C . SER A 1 209 ? -3.553 -0.444 -22.094 1.00 95.56 209 SER A C 1
ATOM 1548 O O . SER A 1 209 ? -3.695 0.383 -21.191 1.00 95.56 209 SER A O 1
ATOM 1550 N N . SER A 1 210 ? -3.899 -0.172 -23.358 1.00 96.12 210 SER A N 1
ATOM 1551 C CA . SER A 1 210 ? -4.456 1.123 -23.784 1.00 96.12 210 SER A CA 1
ATOM 1552 C C . SER A 1 210 ? -5.786 1.450 -23.099 1.00 96.12 210 SER A C 1
ATOM 1554 O O . SER A 1 210 ? -5.983 2.576 -22.638 1.00 96.12 210 SER A O 1
ATOM 1556 N N . ARG A 1 211 ? -6.687 0.468 -22.953 1.00 97.69 211 ARG A N 1
ATOM 1557 C CA . ARG A 1 211 ? -7.967 0.652 -22.251 1.00 97.69 211 ARG A CA 1
ATOM 1558 C C . ARG A 1 211 ? -7.775 0.856 -20.756 1.00 97.69 211 ARG A C 1
ATOM 1560 O O . ARG A 1 211 ? -8.384 1.764 -20.204 1.00 97.69 211 ARG A O 1
ATOM 1567 N N . LEU A 1 212 ? -6.893 0.097 -20.103 1.00 96.38 212 LEU A N 1
ATOM 1568 C CA . LEU A 1 212 ? -6.563 0.323 -18.689 1.00 96.38 212 LEU A CA 1
ATOM 1569 C C . LEU A 1 212 ? -5.971 1.719 -18.446 1.00 96.38 212 LEU A C 1
ATOM 1571 O O . LEU A 1 212 ? -6.307 2.359 -17.449 1.00 96.38 212 LEU A O 1
ATOM 1575 N N . ALA A 1 213 ? -5.115 2.208 -19.349 1.00 95.44 213 ALA A N 1
ATOM 1576 C CA . ALA A 1 213 ? -4.593 3.571 -19.287 1.00 95.44 213 ALA A CA 1
ATOM 1577 C C . ALA A 1 213 ? -5.709 4.613 -19.475 1.00 95.44 213 ALA A C 1
ATOM 1579 O O . ALA A 1 213 ? -5.781 5.590 -18.729 1.00 95.44 213 ALA A O 1
ATOM 1580 N N . ARG A 1 214 ? -6.631 4.377 -20.417 1.00 97.81 214 ARG A N 1
ATOM 1581 C CA . ARG A 1 214 ? -7.772 5.269 -20.648 1.00 97.81 214 ARG A CA 1
ATOM 1582 C C . ARG A 1 214 ? -8.743 5.298 -19.468 1.00 97.81 214 ARG A C 1
ATOM 1584 O O . ARG A 1 214 ? -9.170 6.384 -19.094 1.00 97.81 214 ARG A O 1
ATOM 1591 N N . ILE A 1 215 ? -9.050 4.152 -18.855 1.00 95.94 215 ILE A N 1
ATOM 1592 C CA . ILE A 1 215 ? -9.868 4.086 -17.633 1.00 95.94 215 ILE A CA 1
ATOM 1593 C C . ILE A 1 215 ? -9.212 4.912 -16.522 1.00 95.94 215 ILE A C 1
ATOM 1595 O O . ILE A 1 215 ? -9.888 5.748 -15.933 1.00 95.94 215 ILE A O 1
ATOM 1599 N N . ARG A 1 216 ? -7.899 4.760 -16.294 1.00 95.19 216 ARG A N 1
ATOM 1600 C CA . ARG A 1 216 ? -7.162 5.562 -15.300 1.00 95.19 216 ARG A CA 1
ATOM 1601 C C . ARG A 1 216 ? -7.232 7.069 -15.573 1.00 95.19 216 ARG A C 1
ATOM 1603 O O . ARG A 1 216 ? -7.422 7.841 -14.642 1.00 95.19 216 ARG A O 1
ATOM 1610 N N . SER A 1 217 ? -7.135 7.496 -16.835 1.00 95.00 217 SER A N 1
ATOM 1611 C CA . SER A 1 217 ? -7.348 8.906 -17.216 1.00 95.00 217 SER A CA 1
ATOM 1612 C C . SER A 1 217 ? -8.737 9.394 -16.795 1.00 95.00 217 SER A C 1
ATOM 1614 O O . SER A 1 217 ? -8.859 10.452 -16.191 1.00 95.00 217 SER A O 1
ATOM 1616 N N . ILE A 1 218 ? -9.778 8.597 -17.060 1.00 96.00 218 ILE A N 1
ATOM 1617 C CA . ILE A 1 218 ? -11.166 8.942 -16.721 1.00 96.00 218 ILE A CA 1
ATOM 1618 C C . ILE A 1 218 ? -11.375 8.982 -15.197 1.00 96.00 218 ILE A C 1
ATOM 1620 O O . ILE A 1 218 ? -12.103 9.843 -14.710 1.00 96.00 218 ILE A O 1
ATOM 1624 N N . GLU A 1 219 ? -10.755 8.070 -14.441 1.00 94.94 219 GLU A N 1
ATOM 1625 C CA . GLU A 1 219 ? -10.770 8.083 -12.968 1.00 94.94 219 GLU A CA 1
ATOM 1626 C C . GLU A 1 219 ? -10.155 9.374 -12.419 1.00 94.94 219 GLU A C 1
ATOM 1628 O O . GLU A 1 219 ? -10.765 10.045 -11.585 1.00 94.94 219 GLU A O 1
ATOM 1633 N N . ASN A 1 220 ? -8.990 9.764 -12.947 1.00 90.94 220 ASN A N 1
ATOM 1634 C CA . ASN A 1 220 ? -8.308 10.999 -12.564 1.00 90.94 220 ASN A CA 1
ATOM 1635 C C . ASN A 1 220 ? -9.142 12.244 -12.902 1.00 90.94 220 ASN A C 1
ATOM 1637 O O . ASN A 1 220 ? -9.247 13.151 -12.082 1.00 90.94 220 ASN A O 1
ATOM 1641 N N . GLU A 1 221 ? -9.769 12.280 -14.082 1.00 95.06 221 GLU A N 1
ATOM 1642 C CA . GLU A 1 221 ? -10.636 13.385 -14.517 1.00 95.06 221 GLU A CA 1
ATOM 1643 C C . GLU A 1 221 ? -11.901 13.520 -13.651 1.00 95.06 221 GLU A C 1
ATOM 1645 O O . GLU A 1 221 ? -12.389 14.629 -13.439 1.00 95.06 221 GLU A O 1
ATOM 1650 N N . ARG A 1 222 ? -12.445 12.405 -13.146 1.00 94.75 222 ARG A N 1
ATOM 1651 C CA . ARG A 1 222 ? -13.671 12.393 -12.327 1.00 94.75 222 ARG A CA 1
ATOM 1652 C C . ARG A 1 222 ? -13.417 12.441 -10.821 1.00 94.75 222 ARG A C 1
ATOM 1654 O O . ARG A 1 222 ? -14.370 12.622 -10.068 1.00 94.75 222 ARG A O 1
ATOM 1661 N N . GLY A 1 223 ? -12.171 12.274 -10.382 1.00 90.81 223 GLY A N 1
ATOM 1662 C CA . GLY A 1 223 ? -11.801 12.278 -8.966 1.00 90.81 223 GLY A CA 1
ATOM 1663 C C . GLY A 1 223 ? -12.317 11.069 -8.177 1.00 90.81 223 GLY A C 1
ATOM 1664 O O . GLY A 1 223 ? -12.506 11.172 -6.969 1.00 90.81 223 GLY A O 1
ATOM 1665 N N . GLY A 1 224 ? -12.565 9.932 -8.836 1.00 86.88 224 GLY A N 1
ATOM 1666 C CA . GLY A 1 224 ? -13.047 8.707 -8.190 1.00 86.88 224 GLY A CA 1
ATOM 1667 C C . GLY A 1 224 ? -12.501 7.452 -8.866 1.00 86.88 224 GLY A C 1
ATOM 1668 O O . GLY A 1 224 ? -12.264 7.460 -10.074 1.00 86.88 224 GLY A O 1
ATOM 1669 N N . SER A 1 225 ? -12.298 6.372 -8.102 1.00 87.94 225 SER A N 1
ATOM 1670 C CA . SER A 1 225 ? -11.904 5.075 -8.664 1.00 87.94 225 SER A CA 1
ATOM 1671 C C . SER A 1 225 ? -13.135 4.231 -9.001 1.00 87.94 225 SER A C 1
ATOM 1673 O O . SER A 1 225 ? -14.140 4.245 -8.292 1.00 87.94 225 SER A O 1
ATOM 1675 N N . TYR A 1 226 ? -13.053 3.470 -10.089 1.00 89.31 226 TYR A N 1
ATOM 1676 C CA . TYR A 1 226 ? -14.044 2.465 -10.471 1.00 89.31 226 TYR A CA 1
ATOM 1677 C C . TYR A 1 226 ? -13.758 1.097 -9.847 1.00 89.31 226 TYR A C 1
ATOM 1679 O O . TYR A 1 226 ? -14.224 0.074 -10.355 1.00 89.31 226 TYR A O 1
ATOM 1687 N N . ASP A 1 227 ? -12.968 1.043 -8.772 1.00 80.69 227 ASP A N 1
ATOM 1688 C CA . ASP A 1 227 ? -12.748 -0.216 -8.075 1.00 80.69 227 ASP A CA 1
ATOM 1689 C C . ASP A 1 227 ? -14.031 -0.586 -7.332 1.00 80.69 227 ASP A C 1
ATOM 1691 O O . ASP A 1 227 ? -14.352 -0.015 -6.295 1.00 80.69 227 ASP A O 1
ATOM 1695 N N . GLY A 1 228 ? -14.772 -1.557 -7.872 1.00 63.34 228 GLY A N 1
ATOM 1696 C CA . GLY A 1 228 ? -15.960 -2.147 -7.249 1.00 63.34 228 GLY A CA 1
ATOM 1697 C C . GLY A 1 228 ? -15.632 -2.961 -5.992 1.00 63.34 228 GLY A C 1
ATOM 1698 O O . GLY A 1 228 ? -15.909 -4.154 -5.948 1.00 63.34 228 GLY A O 1
ATOM 1699 N N . GLY A 1 229 ? -14.989 -2.343 -4.999 1.00 54.84 229 GLY A N 1
ATOM 1700 C CA . GLY A 1 229 ? -14.646 -2.955 -3.713 1.00 54.84 229 GLY A CA 1
ATOM 1701 C C . GLY A 1 229 ? -13.373 -3.810 -3.699 1.00 54.84 229 GLY A C 1
ATOM 1702 O O . GLY A 1 229 ? -13.084 -4.430 -2.684 1.00 54.84 229 GLY A O 1
ATOM 1703 N N . VAL A 1 230 ? -12.580 -3.841 -4.781 1.00 51.00 230 VAL A N 1
ATOM 1704 C CA . VAL A 1 230 ? -11.296 -4.591 -4.843 1.00 51.00 230 VAL A CA 1
ATOM 1705 C C . VAL A 1 230 ? -10.069 -3.667 -4.717 1.00 51.00 230 VAL A C 1
ATOM 1707 O O . VAL A 1 230 ? -8.965 -3.992 -5.156 1.00 51.00 230 VAL A O 1
ATOM 1710 N N . ALA A 1 231 ? -10.241 -2.498 -4.100 1.00 44.84 231 ALA A N 1
ATOM 1711 C CA . ALA A 1 231 ? -9.126 -1.689 -3.611 1.00 44.84 231 ALA A CA 1
ATOM 1712 C C . ALA A 1 231 ? -8.564 -2.385 -2.341 1.00 44.84 231 ALA A C 1
ATOM 1714 O O . ALA A 1 231 ? -9.323 -2.955 -1.573 1.00 44.84 231 ALA A O 1
ATOM 1715 N N . LEU A 1 232 ? -7.278 -2.453 -1.990 1.00 44.19 232 LEU A N 1
ATOM 1716 C CA . LEU A 1 232 ? -6.174 -1.542 -2.260 1.00 44.19 232 LEU A CA 1
ATOM 1717 C C . LEU A 1 232 ? -4.830 -2.204 -1.839 1.00 44.19 232 LEU A C 1
ATOM 1719 O O . LEU A 1 232 ? -3.983 -1.552 -1.245 1.00 44.19 232 LEU A O 1
ATOM 1723 N N . LEU A 1 233 ? -4.612 -3.515 -2.054 1.00 42.62 233 LEU A N 1
ATOM 1724 C CA . LEU A 1 233 ? -3.367 -4.166 -1.573 1.00 42.62 233 LEU A CA 1
ATOM 1725 C C . LEU A 1 233 ? -2.184 -4.088 -2.561 1.00 42.62 233 LEU A C 1
ATOM 1727 O O . LEU A 1 233 ? -1.045 -4.287 -2.154 1.00 42.62 233 LEU A O 1
ATOM 1731 N N . SER A 1 234 ? -2.419 -3.752 -3.834 1.00 43.88 234 SER A N 1
ATOM 1732 C CA . SER A 1 234 ? -1.347 -3.623 -4.841 1.00 43.88 234 SER A CA 1
ATOM 1733 C C . SER A 1 234 ? -0.722 -2.221 -4.920 1.00 43.88 234 SER A C 1
ATOM 1735 O O . SER A 1 234 ? 0.236 -2.040 -5.655 1.00 43.88 234 SER A O 1
ATOM 1737 N N . MET A 1 235 ? -1.222 -1.228 -4.169 1.00 40.47 235 MET A N 1
ATOM 1738 C CA . MET A 1 235 ? -0.613 0.117 -4.096 1.00 40.47 235 MET A CA 1
ATOM 1739 C C . MET A 1 235 ? 0.438 0.264 -2.980 1.00 40.47 235 MET A C 1
ATOM 1741 O O . MET A 1 235 ? 1.039 1.323 -2.844 1.00 40.47 235 MET A O 1
ATOM 1745 N N . MET A 1 236 ? 0.707 -0.801 -2.215 1.00 34.34 236 MET A N 1
ATOM 1746 C CA . MET A 1 236 ? 1.862 -0.897 -1.309 1.00 34.34 236 MET A CA 1
ATOM 1747 C C . MET A 1 236 ? 2.952 -1.802 -1.901 1.00 34.34 236 MET A C 1
ATOM 1749 O O . MET A 1 236 ? 3.536 -2.618 -1.184 1.00 34.34 236 MET A O 1
ATOM 1753 N N . GLU A 1 237 ? 3.224 -1.698 -3.206 1.00 37.41 237 GLU A N 1
ATOM 1754 C CA . GLU A 1 237 ? 4.494 -2.212 -3.720 1.00 37.41 237 GLU A CA 1
ATOM 1755 C C . GLU A 1 237 ? 5.626 -1.402 -3.063 1.00 37.41 237 GLU A C 1
ATOM 1757 O O . GLU A 1 237 ? 5.668 -0.178 -3.219 1.00 37.41 237 GLU A O 1
ATOM 1762 N N . PRO A 1 238 ? 6.524 -2.030 -2.279 1.00 33.88 238 PRO A N 1
ATOM 1763 C CA . PRO A 1 238 ? 7.750 -1.365 -1.867 1.00 33.88 238 PRO A CA 1
ATOM 1764 C C . PRO A 1 238 ? 8.488 -0.957 -3.140 1.00 33.88 238 PRO A C 1
ATOM 1766 O O . PRO A 1 238 ? 8.549 -1.746 -4.084 1.00 33.88 238 PRO A O 1
ATOM 1769 N N . GLY A 1 239 ? 8.985 0.283 -3.158 1.00 28.61 239 GLY A N 1
ATOM 1770 C CA . GLY A 1 239 ? 9.620 0.906 -4.313 1.00 28.61 239 GLY A CA 1
ATOM 1771 C C . GLY A 1 239 ? 10.454 -0.084 -5.116 1.00 28.61 239 GLY A C 1
ATOM 1772 O O . GLY A 1 239 ? 11.259 -0.830 -4.557 1.00 28.61 239 GLY A O 1
ATOM 1773 N N . VAL A 1 240 ? 10.201 -0.094 -6.423 1.00 29.89 240 VAL A N 1
ATOM 1774 C CA . VAL A 1 240 ? 10.957 -0.836 -7.425 1.00 29.89 240 VAL A CA 1
ATOM 1775 C C . VAL A 1 240 ? 12.440 -0.561 -7.191 1.00 29.89 240 VAL A C 1
ATOM 1777 O O . VAL A 1 240 ? 12.959 0.484 -7.566 1.00 29.89 240 VAL A O 1
ATOM 1780 N N . ALA A 1 241 ? 13.117 -1.504 -6.538 1.00 33.88 241 ALA A N 1
ATOM 1781 C CA . ALA A 1 241 ? 14.540 -1.668 -6.722 1.00 33.88 241 ALA A CA 1
ATOM 1782 C C . ALA A 1 241 ? 14.735 -1.981 -8.206 1.00 33.88 241 ALA A C 1
ATOM 1784 O O . ALA A 1 241 ? 14.074 -2.877 -8.744 1.00 33.88 241 ALA A O 1
ATOM 1785 N N . ASP A 1 242 ? 15.591 -1.193 -8.843 1.00 30.25 242 ASP A N 1
ATOM 1786 C CA . ASP A 1 242 ? 16.069 -1.348 -10.208 1.00 30.25 242 ASP A CA 1
ATOM 1787 C C . ASP A 1 242 ? 16.091 -2.814 -10.664 1.00 30.25 242 ASP A C 1
ATOM 1789 O O . ASP A 1 242 ? 16.943 -3.615 -10.270 1.00 30.25 242 ASP A O 1
ATOM 1793 N N . LYS A 1 243 ? 15.157 -3.175 -11.551 1.00 40.81 243 LYS A N 1
ATOM 1794 C CA . LYS A 1 243 ? 15.252 -4.388 -12.370 1.00 40.81 243 LYS A CA 1
ATOM 1795 C C . LYS A 1 243 ? 16.210 -4.124 -13.534 1.00 40.81 243 LYS A C 1
ATOM 1797 O O . LYS A 1 243 ? 15.840 -4.241 -14.699 1.00 40.81 243 LYS A O 1
ATOM 1802 N N . THR A 1 244 ? 17.460 -3.818 -13.213 1.00 35.94 244 THR A N 1
ATOM 1803 C CA . THR A 1 244 ? 18.577 -3.786 -14.164 1.00 35.94 244 THR A CA 1
ATOM 1804 C C . THR A 1 244 ? 19.377 -5.065 -13.956 1.00 35.94 244 THR A C 1
ATOM 1806 O O . THR A 1 244 ? 20.358 -5.093 -13.221 1.00 35.94 244 THR A O 1
ATOM 1809 N N . GLY A 1 245 ? 18.919 -6.179 -14.537 1.00 33.94 245 GLY A N 1
ATOM 1810 C CA . GLY A 1 245 ? 19.689 -7.423 -14.417 1.00 33.94 245 GLY A CA 1
ATOM 1811 C C . GLY A 1 245 ? 19.160 -8.697 -15.069 1.00 33.94 245 GLY A C 1
ATOM 1812 O O . GLY A 1 245 ? 19.792 -9.730 -14.888 1.00 33.94 245 GLY A O 1
ATOM 1813 N N . TRP A 1 246 ? 18.038 -8.689 -15.801 1.00 37.44 246 TRP A N 1
ATOM 1814 C CA . TRP A 1 246 ? 17.436 -9.944 -16.300 1.00 37.44 246 TRP A CA 1
ATOM 1815 C C . TRP A 1 246 ? 17.055 -9.975 -17.789 1.00 37.44 246 TRP A C 1
ATOM 1817 O O . TRP A 1 246 ? 16.283 -10.834 -18.200 1.00 37.44 246 TRP A O 1
ATOM 1827 N N . ASN A 1 247 ? 17.650 -9.106 -18.615 1.00 39.12 247 ASN A N 1
ATOM 1828 C CA . ASN A 1 247 ? 17.518 -9.154 -20.082 1.00 39.12 247 ASN A CA 1
ATOM 1829 C C . ASN A 1 247 ? 18.847 -9.424 -20.808 1.00 39.12 247 ASN A C 1
ATOM 1831 O O . ASN A 1 247 ? 19.044 -8.975 -21.930 1.00 39.12 247 ASN A O 1
ATOM 1835 N N . ASP A 1 248 ? 19.737 -10.218 -20.209 1.00 36.94 248 ASP A N 1
ATOM 1836 C CA . ASP A 1 248 ? 20.971 -10.682 -20.860 1.00 36.94 248 ASP A CA 1
ATOM 1837 C C . ASP A 1 248 ? 20.787 -12.073 -21.509 1.00 36.94 248 ASP A C 1
ATOM 1839 O O . ASP A 1 248 ? 21.587 -12.999 -21.353 1.00 36.94 248 ASP A O 1
ATOM 1843 N N . ARG A 1 249 ? 19.686 -12.256 -22.255 1.00 38.19 249 ARG A N 1
ATOM 1844 C CA . ARG A 1 249 ? 19.582 -13.360 -23.222 1.00 38.19 249 ARG A CA 1
ATOM 1845 C C . ARG A 1 249 ? 20.178 -12.895 -24.543 1.00 38.19 249 ARG A C 1
ATOM 1847 O O . ARG A 1 249 ? 19.511 -12.231 -25.328 1.00 38.19 249 ARG A O 1
ATOM 1854 N N . LYS A 1 250 ? 21.426 -13.312 -24.783 1.00 37.09 250 LYS A N 1
ATOM 1855 C CA . LYS A 1 250 ? 22.090 -13.326 -26.095 1.00 37.09 250 LYS A CA 1
ATOM 1856 C C . LYS A 1 250 ? 21.113 -13.759 -27.191 1.00 37.09 250 LYS A C 1
ATOM 1858 O O . LYS A 1 250 ? 20.788 -14.940 -27.315 1.00 37.09 250 LYS A O 1
ATOM 1863 N N . GLN A 1 251 ? 20.686 -12.796 -27.994 1.00 40.16 251 GLN A N 1
ATOM 1864 C CA . GLN A 1 251 ? 20.015 -13.030 -29.261 1.00 40.16 251 GLN A CA 1
ATOM 1865 C C . GLN A 1 251 ? 21.087 -13.478 -30.274 1.00 40.16 251 GLN A C 1
ATOM 1867 O O . GLN A 1 251 ? 22.083 -12.771 -30.441 1.00 40.16 251 GLN A O 1
ATOM 1872 N N . PRO A 1 252 ? 20.979 -14.669 -30.892 1.00 41.28 252 PRO A N 1
ATOM 1873 C CA . PRO A 1 252 ? 21.944 -15.108 -31.893 1.00 41.28 252 PRO A CA 1
ATOM 1874 C C . PRO A 1 252 ? 21.868 -14.209 -33.133 1.00 41.28 252 PRO A C 1
ATOM 1876 O O . PRO A 1 252 ? 20.782 -13.866 -33.598 1.00 41.28 252 PRO A O 1
ATOM 1879 N N . ALA A 1 253 ? 23.043 -13.827 -33.634 1.00 39.38 253 ALA A N 1
ATOM 1880 C CA . ALA A 1 253 ? 23.238 -12.956 -34.785 1.00 39.38 253 ALA A CA 1
ATOM 1881 C C . ALA A 1 253 ? 22.496 -13.483 -36.025 1.00 39.38 253 ALA A C 1
ATOM 1883 O O . ALA A 1 253 ? 22.770 -14.586 -36.502 1.00 39.38 253 ALA A O 1
ATOM 1884 N N . ALA A 1 254 ? 21.562 -12.682 -36.540 1.00 40.34 254 ALA A N 1
ATOM 1885 C CA . ALA A 1 254 ? 20.941 -12.900 -37.838 1.00 40.34 254 ALA A CA 1
ATOM 1886 C C . ALA A 1 254 ? 21.879 -12.391 -38.943 1.00 40.34 254 ALA A C 1
ATOM 1888 O O . ALA A 1 254 ? 22.453 -11.309 -38.837 1.00 40.34 254 ALA A O 1
ATOM 1889 N N . ALA A 1 255 ? 22.045 -13.216 -39.973 1.00 43.78 255 ALA A N 1
ATOM 1890 C CA . ALA A 1 255 ? 22.920 -12.996 -41.113 1.00 43.78 255 ALA A CA 1
ATOM 1891 C C . ALA A 1 255 ? 22.430 -11.864 -42.037 1.00 43.78 255 ALA A C 1
ATOM 1893 O O . ALA A 1 255 ? 21.233 -11.732 -42.296 1.00 43.78 255 ALA A O 1
ATOM 1894 N N . GLU A 1 256 ? 23.391 -11.105 -42.566 1.00 51.03 256 GLU A N 1
ATOM 1895 C CA . GLU A 1 256 ? 23.262 -10.177 -43.697 1.00 51.03 256 GLU A CA 1
ATOM 1896 C C . GLU A 1 256 ? 22.615 -10.835 -44.931 1.00 51.03 256 GLU A C 1
ATOM 1898 O O . GLU A 1 256 ? 23.080 -11.892 -45.370 1.00 51.03 256 GLU A O 1
ATOM 1903 N N . PRO A 1 257 ? 21.626 -10.188 -45.576 1.00 50.00 257 PRO A N 1
ATOM 1904 C CA . PRO A 1 257 ? 21.280 -10.464 -46.960 1.00 50.00 257 PRO A CA 1
ATOM 1905 C C . PRO A 1 257 ? 21.890 -9.422 -47.916 1.00 50.00 257 PRO A C 1
ATOM 1907 O O . PRO A 1 257 ? 21.816 -8.213 -47.703 1.00 50.00 257 PRO A O 1
ATOM 1910 N N . ALA A 1 258 ? 22.475 -9.929 -49.003 1.00 44.12 258 ALA A N 1
ATOM 1911 C CA . ALA A 1 258 ? 23.021 -9.178 -50.131 1.00 44.12 258 ALA A CA 1
ATOM 1912 C C . ALA A 1 258 ? 21.933 -8.441 -50.955 1.00 44.12 258 ALA A C 1
ATOM 1914 O O . ALA A 1 258 ? 20.778 -8.876 -50.971 1.00 44.12 258 ALA A O 1
ATOM 1915 N N . PRO A 1 259 ? 22.286 -7.367 -51.694 1.00 52.06 259 PRO A N 1
ATOM 1916 C CA . PRO A 1 259 ? 21.331 -6.569 -52.458 1.00 52.06 259 PRO A CA 1
ATOM 1917 C C . PRO A 1 259 ? 20.979 -7.221 -53.804 1.00 52.06 259 PRO A C 1
ATOM 1919 O O . PRO A 1 259 ? 21.861 -7.615 -54.567 1.00 52.06 259 PRO A O 1
ATOM 1922 N N . ALA A 1 260 ? 19.683 -7.272 -54.124 1.00 43.47 260 ALA A N 1
ATOM 1923 C CA . ALA A 1 260 ? 19.180 -7.621 -55.449 1.00 43.47 260 ALA A CA 1
ATOM 1924 C C . ALA A 1 260 ? 18.511 -6.412 -56.124 1.00 43.47 260 ALA A C 1
ATOM 1926 O O . ALA A 1 260 ? 17.805 -5.617 -55.509 1.00 43.47 260 ALA A O 1
ATOM 1927 N N . THR A 1 261 ? 18.803 -6.312 -57.414 1.00 44.94 261 THR A N 1
ATOM 1928 C CA . THR A 1 261 ? 18.480 -5.291 -58.412 1.00 44.94 261 THR A CA 1
ATOM 1929 C C . THR A 1 261 ? 16.993 -5.012 -58.667 1.00 44.94 261 THR A C 1
ATOM 1931 O O . THR A 1 261 ? 16.117 -5.837 -58.433 1.00 44.94 261 THR A O 1
ATOM 1934 N N . ALA A 1 262 ? 16.776 -3.819 -59.229 1.00 50.97 262 ALA A N 1
ATOM 1935 C CA . ALA A 1 262 ? 15.533 -3.164 -59.622 1.00 50.97 262 ALA A CA 1
ATOM 1936 C C . ALA A 1 262 ? 14.595 -3.942 -60.562 1.00 50.97 262 ALA A C 1
ATOM 1938 O O . ALA A 1 262 ? 15.058 -4.619 -61.476 1.00 50.97 262 ALA A O 1
ATOM 1939 N N . GLN A 1 263 ? 13.288 -3.652 -60.463 1.00 42.09 263 GLN A N 1
ATOM 1940 C CA . GLN A 1 263 ? 12.401 -3.549 -61.629 1.00 42.09 263 GLN A CA 1
ATOM 1941 C C . GLN A 1 263 ? 11.121 -2.747 -61.327 1.00 42.09 263 GLN A C 1
ATOM 1943 O O . GLN A 1 263 ? 10.337 -3.082 -60.444 1.00 42.09 263 GLN A O 1
ATOM 1948 N N . GLN A 1 264 ? 10.935 -1.672 -62.099 1.00 50.38 264 GLN A N 1
ATOM 1949 C CA . GLN A 1 264 ? 9.705 -0.893 -62.242 1.00 50.38 264 GLN A CA 1
ATOM 1950 C C . GLN A 1 264 ? 8.688 -1.664 -63.095 1.00 50.38 264 GLN A C 1
ATOM 1952 O O . GLN A 1 264 ? 9.057 -2.120 -64.171 1.00 50.38 264 GLN A O 1
ATOM 1957 N N . HIS A 1 265 ? 7.412 -1.698 -62.696 1.00 39.38 265 HIS A N 1
ATOM 1958 C CA . HIS A 1 265 ? 6.267 -1.764 -63.616 1.00 39.38 265 HIS A CA 1
ATOM 1959 C C . HIS A 1 265 ? 5.005 -1.137 -62.991 1.00 39.38 265 HIS A C 1
ATOM 1961 O O . HIS A 1 265 ? 4.880 -1.026 -61.776 1.00 39.38 265 HIS A O 1
ATOM 1967 N N . ALA A 1 266 ? 4.136 -0.648 -63.877 1.00 42.97 266 ALA A N 1
ATOM 1968 C CA . ALA A 1 266 ? 3.114 0.376 -63.682 1.00 42.97 266 ALA A CA 1
ATOM 1969 C C . ALA A 1 266 ? 1.764 -0.096 -63.089 1.00 42.97 266 ALA A C 1
ATOM 1971 O O . ALA A 1 266 ? 1.428 -1.276 -63.111 1.00 42.97 266 ALA A O 1
ATOM 1972 N N . SER A 1 267 ? 0.997 0.895 -62.612 1.00 47.50 267 SER A N 1
ATOM 1973 C CA . SER A 1 267 ? -0.358 0.894 -62.014 1.00 47.50 267 SER A CA 1
ATOM 1974 C C . SER A 1 267 ? -1.474 0.348 -62.938 1.00 47.50 267 SER A C 1
ATOM 1976 O O . SER A 1 267 ? -1.251 0.339 -64.153 1.00 47.50 267 SER A O 1
ATOM 1978 N N . PRO A 1 268 ? -2.691 -0.031 -62.442 1.00 55.69 268 PRO A N 1
ATOM 1979 C CA . PRO A 1 268 ? -3.706 0.937 -61.937 1.00 55.69 268 PRO A CA 1
ATOM 1980 C C . PRO A 1 268 ? -4.724 0.482 -60.830 1.00 55.69 268 PRO A C 1
ATOM 1982 O O . PRO A 1 268 ? -5.128 -0.671 -60.806 1.00 55.69 268 PRO A O 1
ATOM 1985 N N . VAL A 1 269 ? -5.184 1.464 -60.010 1.00 54.91 269 VAL A N 1
ATOM 1986 C CA . VAL A 1 269 ? -6.535 1.734 -59.386 1.00 54.91 269 VAL A CA 1
ATOM 1987 C C . VAL A 1 269 ? -7.235 0.581 -58.603 1.00 54.91 269 VAL A C 1
ATOM 1989 O O . VAL A 1 269 ? -7.450 -0.456 -59.221 1.00 54.91 269 VAL A O 1
ATOM 1992 N N . PRO A 1 270 ? -7.706 0.710 -57.319 1.00 53.91 270 PRO A N 1
ATOM 1993 C CA . PRO A 1 270 ? -8.832 1.597 -56.929 1.00 53.91 270 PRO A CA 1
ATOM 1994 C C . PRO A 1 270 ? -8.955 2.040 -55.435 1.00 53.91 270 PRO A C 1
ATOM 1996 O O . PRO A 1 270 ? -8.215 1.613 -54.560 1.00 53.91 270 PRO A O 1
ATOM 1999 N N . ALA A 1 271 ? -10.024 2.807 -55.175 1.00 48.47 271 ALA A N 1
ATOM 2000 C CA . ALA A 1 271 ? -10.799 2.898 -53.926 1.00 48.47 271 ALA A CA 1
ATOM 2001 C C . ALA A 1 271 ? -10.344 3.869 -52.813 1.00 48.47 271 ALA A C 1
ATOM 2003 O O . ALA A 1 271 ? -9.190 3.970 -52.419 1.00 48.47 271 ALA A O 1
ATOM 2004 N N . SER A 1 272 ? -11.346 4.597 -52.325 1.00 62.41 272 SER A N 1
ATOM 2005 C CA . SER A 1 272 ? -11.349 5.634 -51.297 1.00 62.41 272 SER A CA 1
ATOM 2006 C C . SER A 1 272 ? -10.723 5.156 -49.981 1.00 62.41 272 SER A C 1
ATOM 2008 O O . SER A 1 272 ? -11.251 4.250 -49.338 1.00 62.41 272 SER A O 1
ATOM 2010 N N . ALA A 1 273 ? -9.624 5.794 -49.576 1.00 53.31 273 ALA A N 1
ATOM 2011 C CA . ALA A 1 273 ? -8.906 5.529 -48.332 1.00 53.31 273 ALA A CA 1
ATOM 2012 C C . ALA A 1 273 ? -9.441 6.380 -47.151 1.00 53.31 273 ALA A C 1
ATOM 2014 O O . ALA A 1 273 ? -9.974 7.473 -47.372 1.00 53.31 273 ALA A O 1
ATOM 2015 N N . PRO A 1 274 ? -9.320 5.876 -45.908 1.00 55.25 274 PRO A N 1
ATOM 2016 C CA . PRO A 1 274 ? -9.898 6.446 -44.693 1.00 55.25 274 PRO A CA 1
ATOM 2017 C C . PRO A 1 274 ? -9.144 7.697 -44.217 1.00 55.25 274 PRO A C 1
ATOM 2019 O O . PRO A 1 274 ? -7.969 7.896 -44.506 1.00 55.25 274 PRO A O 1
ATOM 2022 N N . SER A 1 275 ? -9.800 8.524 -43.403 1.00 61.91 275 SER A N 1
ATOM 2023 C CA . SER A 1 275 ? -9.270 9.729 -42.735 1.00 61.91 275 SER A CA 1
ATOM 2024 C C . SER A 1 275 ? -8.101 9.494 -41.751 1.00 61.91 275 SER A C 1
ATOM 2026 O O . SER A 1 275 ? -7.754 10.383 -40.976 1.00 61.91 275 SER A O 1
ATOM 2028 N N . GLU A 1 276 ? -7.491 8.310 -41.769 1.00 59.00 276 GLU A N 1
ATOM 2029 C CA . GLU A 1 276 ? -6.437 7.841 -40.862 1.00 59.00 276 GLU A CA 1
ATOM 2030 C C . GLU A 1 276 ? -5.050 8.431 -41.206 1.00 59.00 276 GLU A C 1
ATOM 2032 O O . GLU A 1 276 ? -4.190 8.576 -40.337 1.00 59.00 276 GLU A O 1
ATOM 2037 N N . ASP A 1 277 ? -4.866 8.928 -42.434 1.00 78.00 277 ASP A N 1
ATOM 2038 C CA . ASP A 1 277 ? -3.594 9.506 -42.897 1.00 78.00 277 ASP A CA 1
ATOM 2039 C C . ASP A 1 277 ? -3.301 10.928 -42.386 1.00 78.00 277 ASP A C 1
ATOM 2041 O O . ASP A 1 277 ? -2.157 11.389 -42.432 1.00 78.00 277 ASP A O 1
ATOM 2045 N N . MET A 1 278 ? -4.296 11.652 -41.862 1.00 82.25 278 MET A N 1
ATOM 2046 C CA . MET A 1 278 ? -4.085 13.034 -41.401 1.00 82.25 278 MET A CA 1
ATOM 2047 C C . MET A 1 278 ? -3.280 13.091 -40.096 1.00 82.25 278 MET A C 1
ATOM 2049 O O . MET A 1 278 ? -2.463 13.994 -39.920 1.00 82.25 278 MET A O 1
ATOM 2053 N N . ILE A 1 279 ? -3.449 12.103 -39.211 1.00 86.06 279 ILE A N 1
ATOM 2054 C CA . ILE A 1 279 ? -2.702 12.011 -37.947 1.00 86.06 279 ILE A CA 1
ATOM 2055 C C . ILE A 1 279 ? -1.259 11.572 -38.214 1.00 86.06 279 ILE A C 1
ATOM 2057 O O . ILE A 1 279 ? -0.327 12.159 -37.667 1.00 86.06 279 ILE A O 1
ATOM 2061 N N . ALA A 1 280 ? -1.054 10.591 -39.098 1.00 88.94 280 ALA A N 1
ATOM 2062 C CA . ALA A 1 280 ? 0.284 10.168 -39.510 1.00 88.94 280 ALA A CA 1
ATOM 2063 C C . ALA A 1 280 ? 1.050 11.310 -40.201 1.00 88.94 280 ALA A C 1
ATOM 2065 O O . ALA A 1 280 ? 2.229 11.535 -39.924 1.00 88.94 280 ALA A O 1
ATOM 2066 N N . LYS A 1 281 ? 0.363 12.094 -41.043 1.00 91.44 281 LYS A N 1
ATOM 2067 C CA . LYS A 1 281 ? 0.932 13.291 -41.674 1.00 91.44 281 LYS A CA 1
ATOM 2068 C C . LYS A 1 281 ? 1.271 14.382 -40.655 1.00 91.44 281 LYS A C 1
ATOM 2070 O O . LYS A 1 281 ? 2.332 14.987 -40.774 1.00 91.44 281 LYS A O 1
ATOM 2075 N N . ALA A 1 282 ? 0.418 14.611 -39.654 1.00 92.81 282 ALA A N 1
ATOM 2076 C CA . ALA A 1 282 ? 0.686 15.573 -38.585 1.00 92.81 282 ALA A CA 1
ATOM 2077 C C . ALA A 1 282 ? 1.915 15.175 -37.748 1.00 92.81 282 ALA A C 1
ATOM 2079 O O . ALA A 1 282 ? 2.808 15.995 -37.562 1.00 92.81 282 ALA A O 1
ATOM 2080 N N . ARG A 1 283 ? 2.020 13.902 -37.340 1.00 92.75 283 ARG A N 1
ATOM 2081 C CA . ARG A 1 283 ? 3.184 13.384 -36.593 1.00 92.75 283 ARG A CA 1
ATOM 2082 C C . ARG A 1 283 ? 4.480 13.445 -37.395 1.00 92.75 283 ARG A C 1
ATOM 2084 O O . ARG A 1 283 ? 5.527 13.773 -36.849 1.00 92.75 283 ARG A O 1
ATOM 2091 N N . ARG A 1 284 ? 4.419 13.179 -38.705 1.00 94.25 284 ARG A N 1
ATOM 2092 C CA . ARG A 1 284 ? 5.578 13.339 -39.594 1.00 94.25 284 ARG A CA 1
ATOM 2093 C C . ARG A 1 284 ? 6.042 14.795 -39.662 1.00 94.25 284 ARG A C 1
ATOM 2095 O O . ARG A 1 284 ? 7.243 15.036 -39.616 1.00 94.25 284 ARG A O 1
ATOM 2102 N N . LEU A 1 285 ? 5.115 15.749 -39.760 1.00 95.94 285 LEU A N 1
ATOM 2103 C CA . LEU A 1 285 ? 5.452 17.176 -39.769 1.00 95.94 285 LEU A CA 1
ATOM 2104 C C . LEU A 1 285 ? 6.053 17.630 -38.434 1.00 95.94 285 LEU A C 1
ATOM 2106 O O . LEU A 1 285 ? 7.017 18.385 -38.446 1.00 95.94 285 LEU A O 1
ATOM 2110 N N . GLU A 1 286 ? 5.532 17.134 -37.311 1.00 95.94 286 GLU A N 1
ATOM 2111 C CA . GLU A 1 286 ? 6.064 17.417 -35.973 1.00 95.94 286 GLU A CA 1
ATOM 2112 C C . GLU A 1 286 ? 7.482 16.853 -35.786 1.00 95.94 286 GLU A C 1
ATOM 2114 O O . GLU A 1 286 ? 8.392 17.571 -35.379 1.00 95.94 286 GLU A O 1
ATOM 2119 N N . ALA A 1 287 ? 7.717 15.592 -36.163 1.00 96.00 287 ALA A N 1
ATOM 2120 C CA . ALA A 1 287 ? 9.055 15.003 -36.106 1.00 96.00 287 ALA A CA 1
ATOM 2121 C C . ALA A 1 287 ? 10.056 15.772 -36.991 1.00 96.00 287 ALA A C 1
ATOM 2123 O O . ALA A 1 287 ? 11.195 16.008 -36.588 1.00 96.00 287 ALA A O 1
ATOM 2124 N N . GLN A 1 288 ? 9.620 16.219 -38.174 1.00 96.44 288 GLN A N 1
ATOM 2125 C CA . GLN A 1 288 ? 10.438 17.041 -39.069 1.00 96.44 288 GLN A CA 1
ATOM 2126 C C . GLN A 1 288 ? 10.701 18.447 -38.511 1.00 96.44 288 GLN A C 1
ATOM 2128 O O . GLN A 1 288 ? 11.806 18.959 -38.689 1.00 96.44 288 GLN A O 1
ATOM 2133 N N . SER A 1 289 ? 9.738 19.076 -37.826 1.00 97.25 289 SER A N 1
ATOM 2134 C CA . SER A 1 289 ? 9.951 20.394 -37.217 1.00 97.25 289 SER A CA 1
ATOM 2135 C C . SER A 1 289 ? 10.924 20.330 -36.044 1.00 97.25 289 SER A C 1
ATOM 2137 O O . SER A 1 289 ? 11.821 21.164 -35.971 1.00 97.25 289 SER A O 1
ATOM 2139 N N . VAL A 1 290 ? 10.809 19.315 -35.177 1.00 96.94 290 VAL A N 1
ATOM 2140 C CA . VAL A 1 290 ? 11.739 19.123 -34.048 1.00 96.94 290 VAL A CA 1
ATOM 2141 C C . VAL A 1 290 ? 13.157 18.849 -34.555 1.00 96.94 290 VAL A C 1
ATOM 2143 O O . VAL A 1 290 ? 14.113 19.409 -34.022 1.00 96.94 290 VAL A O 1
ATOM 2146 N N . LEU A 1 291 ? 13.305 18.055 -35.621 1.00 97.31 291 LEU A N 1
ATOM 2147 C CA . LEU A 1 291 ? 14.609 17.812 -36.241 1.00 97.31 291 LEU A CA 1
ATOM 2148 C C . LEU A 1 291 ? 15.225 19.106 -36.806 1.00 97.31 291 LEU A C 1
ATOM 2150 O O . LEU A 1 291 ? 16.390 19.390 -36.549 1.00 97.31 291 LEU A O 1
ATOM 2154 N N . ALA A 1 292 ? 14.436 19.937 -37.495 1.00 97.69 292 ALA A N 1
ATOM 2155 C CA . ALA A 1 292 ? 14.911 21.216 -38.030 1.00 97.69 292 ALA A CA 1
ATOM 2156 C C . ALA A 1 292 ? 15.288 22.230 -36.929 1.00 97.69 292 ALA A C 1
ATOM 2158 O O . ALA A 1 292 ? 16.214 23.029 -37.097 1.00 97.69 292 ALA A O 1
ATOM 2159 N N . GLU A 1 293 ? 14.582 22.217 -35.795 1.00 97.44 293 GLU A N 1
ATOM 2160 C CA . GLU A 1 293 ? 14.953 22.999 -34.612 1.00 97.44 293 GLU A CA 1
ATOM 2161 C C . GLU A 1 293 ? 16.252 22.489 -33.981 1.00 97.44 293 GLU A C 1
ATOM 2163 O O . GLU A 1 293 ? 17.101 23.302 -33.607 1.00 97.44 293 GLU A O 1
ATOM 2168 N N . ALA A 1 294 ? 16.445 21.166 -33.919 1.00 97.44 294 ALA A N 1
ATOM 2169 C CA . ALA A 1 294 ? 17.685 20.552 -33.453 1.00 97.44 294 ALA A CA 1
ATOM 2170 C C . ALA A 1 294 ? 18.880 20.948 -34.336 1.00 97.44 294 ALA A C 1
ATOM 2172 O O . ALA A 1 294 ? 19.918 21.361 -33.814 1.00 97.44 294 ALA A O 1
ATOM 2173 N N . ASP A 1 295 ? 18.714 20.912 -35.664 1.00 97.31 295 ASP A N 1
ATOM 2174 C CA . ASP A 1 295 ? 19.726 21.345 -36.637 1.00 97.31 295 ASP A CA 1
ATOM 2175 C C . ASP A 1 295 ? 20.083 22.830 -36.465 1.00 97.31 295 ASP A C 1
ATOM 2177 O O . ASP A 1 295 ? 21.256 23.211 -36.526 1.00 97.31 295 ASP A O 1
ATOM 2181 N N . ARG A 1 296 ? 19.085 23.687 -36.204 1.00 98.12 296 ARG A N 1
ATOM 2182 C CA . ARG A 1 296 ? 19.313 25.113 -35.927 1.00 98.12 296 ARG A CA 1
ATOM 2183 C C . ARG A 1 296 ? 20.073 25.315 -34.617 1.00 98.12 296 ARG A C 1
ATOM 2185 O O . ARG A 1 296 ? 21.054 26.052 -34.605 1.00 98.12 296 ARG A O 1
ATOM 2192 N N . ALA A 1 297 ? 19.655 24.654 -33.536 1.00 96.38 297 ALA A N 1
ATOM 2193 C CA . ALA A 1 297 ? 20.338 24.725 -32.243 1.00 96.38 297 ALA A CA 1
ATOM 2194 C C . ALA A 1 297 ? 21.793 24.240 -32.350 1.00 96.38 297 ALA A C 1
ATOM 2196 O O . ALA A 1 297 ? 22.701 24.848 -31.782 1.00 96.38 297 ALA A O 1
ATOM 2197 N N . TRP A 1 298 ? 22.021 23.191 -33.141 1.00 96.88 298 TRP A N 1
ATOM 2198 C CA . TRP A 1 298 ? 23.349 22.689 -33.463 1.00 96.88 298 TRP A CA 1
ATOM 2199 C C . TRP A 1 298 ? 24.190 23.728 -34.222 1.00 96.88 298 TRP A C 1
ATOM 2201 O O . TRP A 1 298 ? 25.322 24.005 -33.830 1.00 96.88 298 TRP A O 1
ATOM 2211 N N . ALA A 1 299 ? 23.641 24.347 -35.273 1.00 96.56 299 ALA A N 1
ATOM 2212 C CA . ALA A 1 299 ? 24.329 25.383 -36.050 1.00 96.56 299 ALA A CA 1
ATOM 2213 C C . ALA A 1 299 ? 24.658 26.642 -35.222 1.00 96.56 299 ALA A C 1
ATOM 2215 O O . ALA A 1 299 ? 25.667 27.301 -35.468 1.00 96.56 299 ALA A O 1
ATOM 2216 N N . GLU A 1 300 ? 23.835 26.954 -34.219 1.00 96.56 300 GLU A N 1
ATOM 2217 C CA . GLU A 1 300 ? 24.049 28.040 -33.254 1.00 96.56 300 GLU A CA 1
ATOM 2218 C C . GLU A 1 300 ? 25.033 27.676 -32.122 1.00 96.56 300 GLU A C 1
ATOM 2220 O O . GLU A 1 300 ? 25.223 28.471 -31.201 1.00 96.56 300 GLU A O 1
ATOM 2225 N N . ALA A 1 301 ? 25.655 26.490 -32.164 1.00 94.75 301 ALA A N 1
ATOM 2226 C CA . ALA A 1 301 ? 26.538 25.952 -31.124 1.00 94.75 301 ALA A CA 1
ATOM 2227 C C . ALA A 1 301 ? 25.878 25.798 -29.734 1.00 94.75 301 ALA A C 1
ATOM 2229 O O . ALA A 1 301 ? 26.560 25.724 -28.709 1.00 94.75 301 ALA A O 1
ATOM 2230 N N . LYS A 1 302 ? 24.544 25.694 -29.677 1.00 94.25 302 LYS A N 1
ATOM 2231 C CA . LYS A 1 302 ? 23.778 25.392 -28.457 1.00 94.25 302 LYS A CA 1
ATOM 2232 C C . LYS A 1 302 ? 23.664 23.878 -28.270 1.00 94.25 302 LYS A C 1
ATOM 2234 O O . LYS A 1 302 ? 22.583 23.302 -28.361 1.00 94.25 302 LYS A O 1
ATOM 2239 N N . TYR A 1 303 ? 24.793 23.214 -28.025 1.00 94.00 303 TYR A N 1
ATOM 2240 C CA . TYR A 1 303 ? 24.878 21.746 -28.052 1.00 94.00 303 TYR A CA 1
ATOM 2241 C C . TYR A 1 303 ? 23.994 21.036 -27.012 1.00 94.00 303 TYR A C 1
ATOM 2243 O O . TYR A 1 303 ? 23.519 19.938 -27.280 1.00 94.00 303 TYR A O 1
ATOM 2251 N N . ALA A 1 304 ? 23.722 21.657 -25.858 1.00 90.88 304 ALA A N 1
ATOM 2252 C CA . ALA A 1 304 ? 22.814 21.094 -24.852 1.00 90.88 304 ALA A CA 1
ATOM 2253 C C . ALA A 1 304 ? 21.350 21.083 -25.338 1.00 90.88 304 ALA A C 1
ATOM 2255 O O . ALA A 1 304 ? 20.656 20.071 -25.220 1.00 90.88 304 ALA A O 1
ATOM 2256 N N . ASP A 1 305 ? 20.902 22.183 -25.951 1.00 92.06 305 ASP A N 1
ATOM 2257 C CA . ASP A 1 305 ? 19.568 22.278 -26.551 1.00 92.06 305 ASP A CA 1
ATOM 2258 C C . ASP A 1 305 ? 19.442 21.353 -27.763 1.00 92.06 305 ASP A C 1
ATOM 2260 O O . ASP A 1 305 ? 18.441 20.648 -27.900 1.00 92.06 305 ASP A O 1
ATOM 2264 N N . ALA A 1 306 ? 20.482 21.301 -28.602 1.00 96.25 306 ALA A N 1
ATOM 2265 C CA . ALA A 1 306 ? 20.557 20.387 -29.733 1.00 96.25 306 ALA A CA 1
ATOM 2266 C C . ALA A 1 306 ? 20.446 18.924 -29.273 1.00 96.25 306 ALA A C 1
ATOM 2268 O O . ALA A 1 306 ? 19.636 18.179 -29.818 1.00 96.25 306 ALA A O 1
ATOM 2269 N N . GLN A 1 307 ? 21.176 18.518 -28.226 1.00 95.88 307 GLN A N 1
ATOM 2270 C CA . GLN A 1 307 ? 21.110 17.158 -27.681 1.00 95.88 307 GLN A CA 1
ATOM 2271 C C . GLN A 1 307 ? 19.694 16.792 -27.212 1.00 95.88 307 GLN A C 1
ATOM 2273 O O . GLN A 1 307 ? 19.195 15.704 -27.514 1.00 95.88 307 GLN A O 1
ATOM 2278 N N . ARG A 1 308 ? 19.017 17.701 -26.502 1.00 96.50 308 ARG A N 1
ATOM 2279 C CA . ARG A 1 308 ? 17.631 17.488 -26.064 1.00 96.50 308 ARG A CA 1
ATOM 2280 C C . ARG A 1 308 ? 16.685 17.331 -27.262 1.00 96.50 308 ARG A C 1
ATOM 2282 O O . ARG A 1 308 ? 15.896 16.390 -27.290 1.00 96.50 308 ARG A O 1
ATOM 2289 N N . LEU A 1 309 ? 16.785 18.219 -28.254 1.00 97.12 309 LEU A N 1
ATOM 2290 C CA . LEU A 1 309 ? 15.910 18.223 -29.432 1.00 97.12 309 LEU A CA 1
ATOM 2291 C C . LEU A 1 309 ? 16.146 17.016 -30.353 1.00 97.12 309 LEU A C 1
ATOM 2293 O O . LEU A 1 309 ? 15.176 16.425 -30.819 1.00 97.12 309 LEU A O 1
ATOM 2297 N N . TYR A 1 310 ? 17.392 16.578 -30.562 1.00 97.81 310 TYR A N 1
ATOM 2298 C CA . TYR A 1 310 ? 17.665 15.355 -31.327 1.00 97.81 310 TYR A CA 1
ATOM 2299 C C . TYR A 1 310 ? 17.149 14.097 -30.617 1.00 97.81 310 TYR A C 1
ATOM 2301 O O . TYR A 1 310 ? 16.624 13.207 -31.281 1.00 97.81 310 TYR A O 1
ATOM 2309 N N . THR A 1 311 ? 17.239 14.027 -29.282 1.00 96.81 311 THR A N 1
ATOM 2310 C CA . THR A 1 311 ? 16.681 12.897 -28.510 1.00 96.81 311 THR A CA 1
ATOM 2311 C C . THR A 1 311 ? 15.169 12.819 -28.724 1.00 96.81 311 THR A C 1
ATOM 2313 O O . THR A 1 311 ? 14.643 11.776 -29.109 1.00 96.81 311 THR A O 1
ATOM 2316 N N . GLN A 1 312 ? 14.488 13.962 -28.593 1.00 96.38 312 GLN A N 1
ATOM 2317 C CA . GLN A 1 312 ? 13.052 14.084 -28.836 1.00 96.38 312 GLN A CA 1
ATOM 2318 C C . GLN A 1 312 ? 12.673 13.742 -30.291 1.00 96.38 312 GLN A C 1
ATOM 2320 O O . GLN A 1 312 ? 11.682 13.049 -30.521 1.00 96.38 312 GLN A O 1
ATOM 2325 N N . ALA A 1 313 ? 13.463 14.183 -31.276 1.00 96.19 313 ALA A N 1
ATOM 2326 C CA . ALA A 1 313 ? 13.234 13.885 -32.690 1.00 96.19 313 ALA A CA 1
ATOM 2327 C C . ALA A 1 313 ? 13.350 12.382 -32.997 1.00 96.19 313 ALA A C 1
ATOM 2329 O O . ALA A 1 313 ? 12.527 11.849 -33.739 1.00 96.19 313 ALA A O 1
ATOM 2330 N N . VAL A 1 314 ? 14.328 11.682 -32.409 1.00 95.88 314 VAL A N 1
ATOM 2331 C CA . VAL A 1 314 ? 14.498 10.229 -32.581 1.00 95.88 314 VAL A CA 1
ATOM 2332 C C . VAL A 1 314 ? 13.358 9.461 -31.905 1.00 95.88 314 VAL A C 1
ATOM 2334 O O . VAL A 1 314 ? 12.804 8.541 -32.505 1.00 95.88 314 VAL A O 1
ATOM 2337 N N . GLU A 1 315 ? 12.960 9.840 -30.689 1.00 95.44 315 GLU A N 1
ATOM 2338 C CA . GLU A 1 315 ? 11.861 9.185 -29.963 1.00 95.44 315 GLU A CA 1
ATOM 2339 C C . GLU A 1 315 ? 10.512 9.322 -30.681 1.00 95.44 315 GLU A C 1
ATOM 2341 O O . GLU A 1 315 ? 9.811 8.327 -30.873 1.00 95.44 315 GLU A O 1
ATOM 2346 N N . LEU A 1 316 ? 10.163 10.534 -31.129 1.00 93.38 316 LEU A N 1
ATOM 2347 C CA . LEU A 1 316 ? 8.917 10.796 -31.861 1.00 93.38 316 LEU A CA 1
ATOM 2348 C C . LEU A 1 316 ? 8.960 10.268 -33.304 1.00 93.38 316 LEU A C 1
ATOM 2350 O O . LEU A 1 316 ? 7.929 9.902 -33.873 1.00 93.38 316 LEU A O 1
ATOM 2354 N N . GLY A 1 317 ? 10.149 10.257 -33.908 1.00 90.31 317 GLY A N 1
ATOM 2355 C CA . GLY A 1 317 ? 10.345 10.121 -35.346 1.00 90.31 317 GLY A CA 1
ATOM 2356 C C . GLY A 1 317 ? 10.706 8.729 -35.855 1.00 90.31 317 GLY A C 1
ATOM 2357 O O . GLY A 1 317 ? 10.692 8.550 -37.069 1.00 90.31 317 GLY A O 1
ATOM 2358 N N . ARG A 1 318 ? 10.971 7.728 -35.000 1.00 93.38 318 ARG A N 1
ATOM 2359 C CA . ARG A 1 318 ? 11.403 6.372 -35.432 1.00 93.38 318 ARG A CA 1
ATOM 23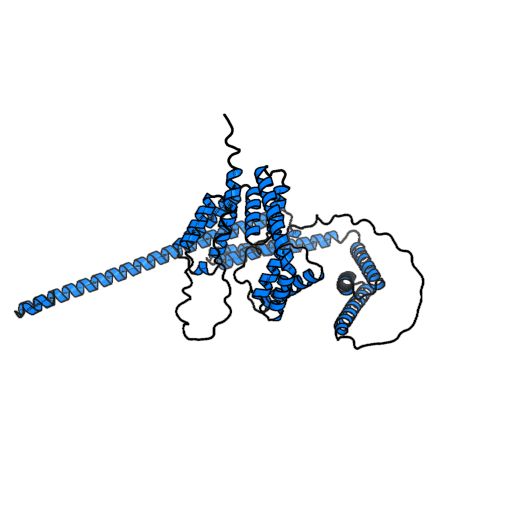60 C C . ARG A 1 318 ? 10.528 5.720 -36.512 1.00 93.38 318 ARG A C 1
ATOM 2362 O O . ARG A 1 318 ? 11.041 4.956 -37.314 1.00 93.38 318 ARG A O 1
ATOM 2369 N N . GLY A 1 319 ? 9.222 5.997 -36.531 1.00 94.19 319 GLY A N 1
ATOM 2370 C CA . GLY A 1 319 ? 8.295 5.472 -37.548 1.00 94.19 319 GLY A CA 1
ATOM 2371 C C . GLY A 1 319 ? 7.981 6.427 -38.707 1.00 94.19 319 GLY A C 1
ATOM 2372 O O . GLY A 1 319 ? 7.233 6.057 -39.610 1.00 94.19 319 GLY A O 1
ATOM 2373 N N . PHE A 1 320 ? 8.481 7.667 -38.673 1.00 94.44 320 PHE A N 1
ATOM 2374 C CA . PHE A 1 320 ? 8.065 8.741 -39.588 1.00 94.44 320 PHE A CA 1
ATOM 2375 C C . PHE A 1 320 ? 9.216 9.461 -40.300 1.00 94.44 320 PHE A C 1
ATOM 2377 O O . PHE A 1 320 ? 8.964 10.081 -41.339 1.00 94.44 320 PHE A O 1
ATOM 2384 N N . LEU A 1 321 ? 10.431 9.402 -39.753 1.00 95.12 321 LEU A N 1
ATOM 2385 C CA . LEU A 1 321 ? 11.667 9.906 -40.351 1.00 95.12 321 LEU A CA 1
ATOM 2386 C C . LEU A 1 321 ? 12.296 8.834 -41.247 1.00 95.12 321 LEU A C 1
ATOM 2388 O O . LEU A 1 321 ? 12.027 7.646 -41.080 1.00 95.12 321 LEU A O 1
ATOM 2392 N N . SER A 1 322 ? 13.116 9.253 -42.213 1.00 96.75 322 SER A N 1
ATOM 2393 C CA . SER A 1 322 ? 13.917 8.298 -42.982 1.00 96.75 322 SER A CA 1
ATOM 2394 C C . SER A 1 322 ? 15.071 7.750 -42.140 1.00 96.75 322 SER A C 1
ATOM 2396 O O . SER A 1 322 ? 15.552 8.418 -41.222 1.00 96.75 322 SER A O 1
ATOM 2398 N N . ASP A 1 323 ? 15.563 6.565 -42.497 1.00 93.50 323 ASP A N 1
ATOM 2399 C CA . ASP A 1 323 ? 16.708 5.942 -41.822 1.00 93.50 323 ASP A CA 1
ATOM 2400 C C . ASP A 1 323 ? 17.946 6.860 -41.830 1.00 93.50 323 ASP A C 1
ATOM 2402 O O . ASP A 1 323 ? 18.636 6.983 -40.820 1.00 93.50 323 ASP A O 1
ATOM 2406 N N . ASP A 1 324 ? 18.162 7.605 -42.920 1.00 95.81 324 ASP A N 1
ATOM 2407 C CA . ASP A 1 324 ? 19.244 8.594 -43.032 1.00 95.81 324 ASP A CA 1
ATOM 2408 C C . ASP A 1 324 ? 19.103 9.753 -42.028 1.00 95.81 324 ASP A C 1
ATOM 2410 O O . ASP A 1 324 ? 20.095 10.233 -41.478 1.00 95.81 324 ASP A O 1
ATOM 2414 N N . GLN A 1 325 ? 17.873 10.213 -41.769 1.00 95.88 325 GLN A N 1
ATOM 2415 C CA . GLN A 1 325 ? 17.606 11.283 -40.801 1.00 95.88 325 GLN A CA 1
ATOM 2416 C C . GLN A 1 325 ? 17.837 10.803 -39.368 1.00 95.88 325 GLN A C 1
ATOM 2418 O O . GLN A 1 325 ? 18.381 11.549 -38.554 1.00 95.88 325 GLN A O 1
ATOM 2423 N N . ILE A 1 326 ? 17.459 9.557 -39.071 1.00 96.75 326 ILE A N 1
ATOM 2424 C CA . ILE A 1 326 ? 17.701 8.935 -37.766 1.00 96.75 326 ILE A CA 1
ATOM 2425 C C . ILE A 1 326 ? 19.206 8.761 -37.549 1.00 96.75 326 ILE A C 1
ATOM 2427 O O . ILE A 1 326 ? 19.722 9.190 -36.519 1.00 96.75 326 ILE A O 1
ATOM 2431 N N . ALA A 1 327 ? 19.927 8.229 -38.539 1.00 96.12 327 ALA A N 1
ATOM 2432 C CA . ALA A 1 327 ? 21.374 8.054 -38.465 1.00 96.12 327 ALA A CA 1
ATOM 2433 C C . ALA A 1 327 ? 22.114 9.391 -38.275 1.00 96.12 327 ALA A C 1
ATOM 2435 O O . ALA A 1 327 ? 23.042 9.483 -37.467 1.00 96.12 327 ALA A O 1
ATOM 2436 N N . LEU A 1 328 ? 21.683 10.452 -38.968 1.00 95.44 328 LEU A N 1
ATOM 2437 C CA . LEU A 1 328 ? 22.237 11.794 -38.783 1.00 95.44 328 LEU A CA 1
ATOM 2438 C C . LEU A 1 328 ? 21.965 12.332 -37.370 1.00 95.44 328 LEU A C 1
ATOM 2440 O O . LEU A 1 328 ? 22.889 12.831 -36.728 1.00 95.44 328 LEU A O 1
ATOM 2444 N N . ALA A 1 329 ? 20.732 12.211 -36.870 1.00 97.06 329 ALA A N 1
ATOM 2445 C CA . ALA A 1 329 ? 20.364 12.664 -35.529 1.00 97.06 329 ALA A CA 1
ATOM 2446 C C . ALA A 1 329 ? 21.148 11.917 -34.435 1.00 97.06 329 ALA A C 1
ATOM 2448 O O . ALA A 1 329 ? 21.673 12.544 -33.517 1.00 97.06 329 ALA A O 1
ATOM 2449 N N . GLU A 1 330 ? 21.305 10.597 -34.554 1.00 96.25 330 GLU A N 1
ATOM 2450 C CA . GLU A 1 330 ? 22.112 9.786 -33.634 1.00 96.25 330 GLU A CA 1
ATOM 2451 C C . GLU A 1 330 ? 23.600 10.164 -33.692 1.00 96.25 330 GLU A C 1
ATOM 2453 O O . GLU A 1 330 ? 24.243 10.336 -32.651 1.00 96.25 330 GLU A O 1
ATOM 2458 N N . SER A 1 331 ? 24.143 10.407 -34.890 1.00 96.62 331 SER A N 1
ATOM 2459 C CA . SER A 1 331 ? 25.504 10.929 -35.045 1.00 96.62 331 SER A CA 1
ATOM 2460 C C . SER A 1 331 ? 25.662 12.279 -34.337 1.00 96.62 331 SER A C 1
ATOM 2462 O O . SER A 1 331 ? 26.602 12.458 -33.564 1.00 96.62 331 SER A O 1
ATOM 2464 N N . ARG A 1 332 ? 24.726 13.218 -34.526 1.00 95.50 332 ARG A N 1
ATOM 2465 C CA . ARG A 1 332 ? 24.751 14.534 -33.866 1.00 95.50 332 ARG A CA 1
ATOM 2466 C C . ARG A 1 332 ? 24.523 14.457 -32.360 1.00 95.50 332 ARG A C 1
ATOM 2468 O O . ARG A 1 332 ? 25.061 15.290 -31.635 1.00 95.50 332 ARG A O 1
ATOM 2475 N N . LEU A 1 333 ? 23.803 13.456 -31.857 1.00 95.06 333 LEU A N 1
ATOM 2476 C CA . LEU A 1 333 ? 23.703 13.184 -30.420 1.00 95.06 333 LEU A CA 1
ATOM 2477 C C . LEU A 1 333 ? 25.050 12.766 -29.839 1.00 95.06 333 LEU A C 1
ATOM 2479 O O . LEU A 1 333 ? 25.481 13.320 -28.827 1.00 95.06 333 LEU A O 1
ATOM 2483 N N . THR A 1 334 ? 25.735 11.823 -30.490 1.00 91.88 334 THR A N 1
ATOM 2484 C CA . THR A 1 334 ? 27.063 11.387 -30.036 1.00 91.88 334 THR A CA 1
ATOM 2485 C C . THR A 1 334 ? 28.083 12.519 -30.116 1.00 91.88 334 THR A C 1
ATOM 2487 O O . THR A 1 334 ? 28.836 12.729 -29.168 1.00 91.88 334 THR A O 1
ATOM 2490 N N . GLU A 1 335 ? 28.058 13.313 -31.186 1.00 91.50 335 GLU A N 1
ATOM 2491 C CA . GLU A 1 335 ? 28.944 14.461 -31.364 1.00 91.50 335 GLU A CA 1
ATOM 2492 C C . GLU A 1 335 ? 28.622 15.584 -30.362 1.00 91.50 335 GLU A C 1
ATOM 2494 O O . GLU A 1 335 ? 29.544 16.113 -29.747 1.00 91.50 335 GLU A O 1
ATOM 2499 N N . SER A 1 336 ? 27.338 15.878 -30.095 1.00 92.25 336 SER A N 1
ATOM 2500 C CA . SER A 1 336 ? 26.910 16.810 -29.028 1.00 92.25 336 SER A CA 1
ATOM 2501 C C . SER A 1 336 ? 27.481 16.364 -27.690 1.00 92.25 336 SER A C 1
ATOM 2503 O O . SER A 1 336 ? 28.061 17.166 -26.967 1.00 92.25 336 SER A O 1
ATOM 2505 N N . ALA A 1 337 ? 27.354 15.073 -27.370 1.00 86.81 337 ALA A N 1
ATOM 2506 C CA . ALA A 1 337 ? 27.839 14.508 -26.120 1.00 86.81 337 ALA A CA 1
ATOM 2507 C C . ALA A 1 337 ? 29.370 14.563 -26.019 1.00 86.81 337 ALA A C 1
ATOM 2509 O O . ALA A 1 337 ? 29.900 14.818 -24.939 1.00 86.81 337 ALA A O 1
ATOM 2510 N N . VAL A 1 338 ? 30.091 14.359 -27.126 1.00 85.75 338 VAL A N 1
ATOM 2511 C CA . VAL A 1 338 ? 31.554 14.487 -27.176 1.00 85.75 338 VAL A CA 1
ATOM 2512 C C . VAL A 1 338 ? 31.987 15.945 -27.064 1.00 85.75 338 VAL A C 1
ATOM 2514 O O . VAL A 1 338 ? 32.938 16.210 -26.343 1.00 85.75 338 VAL A O 1
ATOM 2517 N N . ILE A 1 339 ? 31.301 16.896 -27.699 1.00 85.06 339 ILE A N 1
ATOM 2518 C CA . ILE A 1 339 ? 31.609 18.331 -27.598 1.00 85.06 339 ILE A CA 1
ATOM 2519 C C . ILE A 1 339 ? 31.286 18.851 -26.198 1.00 85.06 339 ILE A C 1
ATOM 2521 O O . ILE A 1 339 ? 32.103 19.547 -25.606 1.00 85.06 339 ILE A O 1
ATOM 2525 N N . LEU A 1 340 ? 30.152 18.465 -25.617 1.00 82.50 340 LEU A N 1
ATOM 2526 C CA . LEU A 1 340 ? 29.811 18.799 -24.232 1.00 82.50 340 LEU A CA 1
ATOM 2527 C C . LEU A 1 340 ? 30.792 18.161 -23.238 1.00 82.50 340 LEU A C 1
ATOM 2529 O O . LEU A 1 340 ? 31.085 18.750 -22.204 1.00 82.50 340 LEU A O 1
ATOM 2533 N N . ARG A 1 341 ? 31.360 16.995 -23.576 1.00 77.12 341 ARG A N 1
ATOM 2534 C CA . ARG A 1 341 ? 32.430 16.345 -22.804 1.00 77.12 341 ARG A CA 1
ATOM 2535 C C . ARG A 1 341 ? 33.829 16.925 -23.083 1.00 77.12 341 ARG A C 1
ATOM 2537 O O . ARG A 1 341 ? 34.696 16.836 -22.223 1.00 77.12 341 ARG A O 1
ATOM 2544 N N . GLY A 1 342 ? 34.072 17.478 -24.270 1.00 68.56 342 GLY A N 1
ATOM 2545 C CA . GLY A 1 342 ? 35.396 17.848 -24.791 1.00 68.56 342 GLY A CA 1
ATOM 2546 C C . GLY A 1 342 ? 35.689 19.350 -24.808 1.00 68.56 342 GLY A C 1
ATOM 2547 O O . GLY A 1 342 ? 36.850 19.736 -24.763 1.00 68.56 342 GLY A O 1
ATOM 2548 N N . ASN A 1 343 ? 34.663 20.204 -24.801 1.00 55.28 343 ASN A N 1
ATOM 2549 C CA . ASN A 1 343 ? 34.778 21.661 -24.656 1.00 55.28 343 ASN A CA 1
ATOM 2550 C C . ASN A 1 343 ? 34.854 22.101 -23.181 1.00 55.28 343 ASN A C 1
ATOM 2552 O O . ASN A 1 343 ? 34.655 23.264 -22.841 1.00 55.28 343 ASN A O 1
ATOM 2556 N N . LEU A 1 344 ? 35.140 21.145 -22.301 1.00 50.34 344 LEU A N 1
ATOM 2557 C CA . LEU A 1 344 ? 35.546 21.356 -20.926 1.00 50.34 344 LEU A CA 1
ATOM 2558 C C . LEU A 1 344 ? 37.061 21.642 -20.957 1.00 50.34 344 LEU A C 1
ATOM 2560 O O . LEU A 1 344 ? 37.833 20.724 -21.250 1.00 50.34 344 LEU A O 1
ATOM 2564 N N . PRO A 1 345 ? 37.524 22.886 -20.702 1.00 49.31 345 PRO A N 1
ATOM 2565 C CA . PRO A 1 345 ? 38.952 23.153 -20.589 1.00 49.31 345 PRO A CA 1
ATOM 2566 C C . PRO A 1 345 ? 39.499 22.230 -19.504 1.00 49.31 345 PRO A C 1
ATOM 2568 O O . PRO A 1 345 ? 38.915 22.159 -18.422 1.00 49.31 345 PRO A O 1
ATOM 2571 N N . SER A 1 346 ? 40.579 21.499 -19.795 1.00 52.25 346 SER A N 1
ATOM 2572 C CA . SER A 1 346 ? 41.115 20.390 -18.984 1.00 52.25 346 SER A CA 1
ATOM 2573 C C . SER A 1 346 ? 41.646 20.766 -17.581 1.00 52.25 346 SER A C 1
ATOM 2575 O O . SER A 1 346 ? 42.585 20.145 -17.095 1.00 52.25 346 SER A O 1
ATOM 2577 N N . GLY A 1 347 ? 41.059 21.752 -16.900 1.00 53.72 347 GLY A N 1
ATOM 2578 C CA . GLY A 1 347 ? 41.404 22.138 -15.534 1.00 53.72 347 GLY A CA 1
ATOM 2579 C C . GLY A 1 347 ? 40.408 23.038 -14.787 1.00 53.72 347 GLY A C 1
ATOM 2580 O O . GLY A 1 347 ? 40.728 23.405 -13.668 1.00 53.72 347 GLY A O 1
ATOM 2581 N N . ALA A 1 348 ? 39.237 23.397 -15.339 1.00 53.38 348 ALA A N 1
ATOM 2582 C CA . ALA A 1 348 ? 38.292 24.338 -14.695 1.00 53.38 348 ALA A CA 1
ATOM 2583 C C . ALA A 1 348 ? 36.877 23.822 -14.296 1.00 53.38 348 ALA A C 1
ATOM 2585 O O . ALA A 1 348 ? 36.265 24.442 -13.434 1.00 53.38 348 ALA A O 1
ATOM 2586 N N . PRO A 1 349 ? 36.309 22.719 -14.826 1.00 53.31 349 PRO A N 1
ATOM 2587 C CA . PRO A 1 349 ? 34.898 22.388 -14.564 1.00 53.31 349 PRO A CA 1
ATOM 2588 C C . PRO A 1 349 ? 34.646 21.509 -13.338 1.00 53.31 349 PRO A C 1
ATOM 2590 O O . PRO A 1 349 ? 33.502 21.357 -12.921 1.00 53.31 349 PRO A O 1
ATOM 2593 N N . LEU A 1 350 ? 35.693 20.922 -12.752 1.00 60.66 350 LEU A N 1
ATOM 2594 C CA . LEU A 1 350 ? 35.535 20.203 -11.491 1.00 60.66 350 LEU A CA 1
ATOM 2595 C C . LEU A 1 350 ? 35.217 21.189 -10.362 1.00 60.66 350 LEU A C 1
ATOM 2597 O O . LEU A 1 350 ? 34.406 20.887 -9.501 1.00 60.66 350 LEU A O 1
ATOM 2601 N N . GLU A 1 351 ? 35.824 22.376 -10.386 1.00 71.38 351 GLU A N 1
ATOM 2602 C CA . GLU A 1 351 ? 35.639 23.381 -9.340 1.00 71.38 351 GLU A CA 1
ATOM 2603 C C . GLU A 1 351 ? 34.242 24.013 -9.408 1.00 71.38 351 GLU A C 1
ATOM 2605 O O . GLU A 1 351 ? 33.588 24.137 -8.378 1.00 71.38 351 GLU A O 1
ATOM 2610 N N . ASP A 1 352 ? 33.719 24.280 -10.609 1.00 71.50 352 ASP A N 1
ATOM 2611 C CA . ASP A 1 352 ? 32.342 24.760 -10.782 1.00 71.50 352 ASP A CA 1
ATOM 2612 C C . ASP A 1 352 ? 31.285 23.698 -10.424 1.00 71.50 352 ASP A C 1
ATOM 2614 O O . ASP A 1 352 ? 30.325 24.028 -9.731 1.00 71.50 352 ASP A O 1
ATOM 2618 N N . ASP A 1 353 ? 31.454 22.421 -10.803 1.00 74.69 353 ASP A N 1
ATOM 2619 C CA . ASP A 1 353 ? 30.508 21.357 -10.404 1.00 74.69 353 ASP A CA 1
ATOM 2620 C C . ASP A 1 353 ? 30.575 21.076 -8.893 1.00 74.69 353 ASP A C 1
ATOM 2622 O O . ASP A 1 353 ? 29.544 20.889 -8.245 1.00 74.69 353 ASP A O 1
ATOM 2626 N N . ILE A 1 354 ? 31.772 21.130 -8.290 1.00 82.75 354 ILE A N 1
ATOM 2627 C CA . ILE A 1 354 ? 31.936 21.066 -6.830 1.00 82.75 354 ILE A CA 1
ATOM 2628 C C . ILE A 1 354 ? 31.220 22.247 -6.169 1.00 82.75 354 ILE A C 1
ATOM 2630 O O . ILE A 1 354 ? 30.495 22.040 -5.194 1.00 82.75 354 ILE A O 1
ATOM 2634 N N . ASN A 1 355 ? 31.365 23.464 -6.700 1.00 83.38 355 ASN A N 1
ATOM 2635 C CA . ASN A 1 355 ? 30.707 24.650 -6.160 1.00 83.38 355 ASN A CA 1
ATOM 2636 C C . ASN A 1 355 ? 29.180 24.542 -6.277 1.00 83.38 355 ASN A C 1
ATOM 2638 O O . ASN A 1 355 ? 28.493 24.711 -5.270 1.00 83.38 355 ASN A O 1
ATOM 2642 N N . VAL A 1 356 ? 28.640 24.169 -7.442 1.00 81.69 356 VAL A N 1
ATOM 2643 C CA . VAL A 1 356 ? 27.191 24.000 -7.660 1.00 81.69 356 VAL A CA 1
ATOM 2644 C C . VAL A 1 356 ? 26.615 22.910 -6.754 1.00 81.69 356 VAL A C 1
ATOM 2646 O O . VAL A 1 356 ? 25.616 23.148 -6.073 1.00 81.69 356 VAL A O 1
ATOM 2649 N N . ARG A 1 357 ? 27.265 21.742 -6.665 1.00 91.62 357 ARG A N 1
ATOM 2650 C CA . ARG A 1 357 ? 26.841 20.666 -5.752 1.00 91.62 357 ARG A CA 1
ATOM 2651 C C . ARG A 1 357 ? 26.941 21.081 -4.291 1.00 91.62 357 ARG A C 1
ATOM 2653 O O . ARG A 1 357 ? 26.064 20.734 -3.506 1.00 91.62 357 ARG A O 1
ATOM 2660 N N . SER A 1 358 ? 27.974 21.837 -3.915 1.00 94.50 358 SER A N 1
ATOM 2661 C CA . SER A 1 358 ? 28.129 22.321 -2.540 1.00 94.50 358 SER A CA 1
ATOM 2662 C C . SER A 1 358 ? 27.024 23.304 -2.150 1.00 94.50 358 SER A C 1
ATOM 2664 O O . SER A 1 358 ? 26.486 23.186 -1.051 1.00 94.50 358 SER A O 1
ATOM 2666 N N . VAL A 1 359 ? 26.630 24.207 -3.056 1.00 94.12 359 VAL A N 1
ATOM 2667 C CA . VAL A 1 359 ? 25.527 25.156 -2.845 1.00 94.12 359 VAL A CA 1
ATOM 2668 C C . VAL A 1 359 ? 24.194 24.415 -2.770 1.00 94.12 359 VAL A C 1
ATOM 2670 O O . VAL A 1 359 ? 23.420 24.659 -1.849 1.00 94.12 359 VAL A O 1
ATOM 2673 N N . ALA A 1 360 ? 23.947 23.457 -3.669 1.00 93.12 360 ALA A N 1
ATOM 2674 C CA . ALA A 1 360 ? 22.737 22.634 -3.636 1.00 93.12 360 ALA A CA 1
ATOM 2675 C C . ALA A 1 360 ? 22.634 21.812 -2.338 1.00 93.12 360 ALA A C 1
ATOM 2677 O O . ALA A 1 360 ? 21.563 21.733 -1.731 1.00 93.12 360 ALA A O 1
ATOM 2678 N N . ARG A 1 361 ? 23.754 21.245 -1.868 1.00 97.44 361 ARG A N 1
ATOM 2679 C CA . ARG A 1 361 ? 23.821 20.532 -0.587 1.00 97.44 361 ARG A CA 1
ATOM 2680 C C . ARG A 1 361 ? 23.506 21.466 0.582 1.00 97.44 361 ARG A C 1
ATOM 2682 O O . ARG A 1 361 ? 22.634 21.148 1.379 1.00 97.44 361 ARG A O 1
ATOM 2689 N N . GLN A 1 362 ? 24.152 22.632 0.646 1.00 97.38 362 GLN A N 1
ATOM 2690 C CA . GLN A 1 362 ? 23.903 23.637 1.691 1.00 97.38 362 GLN A CA 1
ATOM 2691 C C . GLN A 1 362 ? 22.446 24.111 1.705 1.00 97.38 362 GLN A C 1
ATOM 2693 O O . GLN A 1 362 ? 21.857 24.263 2.773 1.00 97.38 362 GLN A O 1
ATOM 2698 N N . GLN A 1 363 ? 21.847 24.320 0.531 1.00 97.19 363 GLN A N 1
ATOM 2699 C CA . GLN A 1 363 ? 20.440 24.689 0.422 1.00 97.19 363 GLN A CA 1
ATOM 2700 C C . GLN A 1 363 ? 19.532 23.575 0.960 1.00 97.19 363 GLN A C 1
ATOM 2702 O O . GLN A 1 363 ? 18.656 23.843 1.780 1.00 97.19 363 GLN A O 1
ATOM 2707 N N . THR A 1 364 ? 19.782 22.326 0.561 1.00 96.69 364 THR A N 1
ATOM 2708 C CA . THR A 1 364 ? 19.002 21.166 1.020 1.00 96.69 364 THR A CA 1
ATOM 2709 C C . THR A 1 364 ? 19.120 20.973 2.537 1.00 96.69 364 THR A C 1
ATOM 2711 O O . THR A 1 364 ? 18.125 20.704 3.207 1.00 96.69 364 THR A O 1
ATOM 2714 N N . GLU A 1 365 ? 20.317 21.162 3.105 1.00 98.00 365 GLU A N 1
ATOM 2715 C CA . GLU A 1 365 ? 20.549 21.135 4.557 1.00 98.00 365 GLU A CA 1
ATOM 2716 C C . GLU A 1 365 ? 19.766 22.234 5.285 1.00 98.00 365 GLU A C 1
ATOM 2718 O O . GLU A 1 365 ? 19.145 21.966 6.314 1.00 98.00 365 GLU A O 1
ATOM 2723 N N . ALA A 1 366 ? 19.763 23.459 4.751 1.00 98.19 366 ALA A N 1
ATOM 2724 C CA . ALA A 1 366 ? 19.042 24.583 5.342 1.00 98.19 366 ALA A CA 1
ATOM 2725 C C . ALA A 1 366 ? 17.518 24.378 5.301 1.00 98.19 366 ALA A C 1
ATOM 2727 O O . ALA A 1 366 ? 16.831 24.629 6.293 1.00 98.19 366 ALA A O 1
ATOM 2728 N N . GLU A 1 367 ? 16.985 23.890 4.179 1.00 97.62 367 GLU A N 1
ATOM 2729 C CA . GLU A 1 367 ? 15.563 23.568 4.023 1.00 97.62 367 GLU A CA 1
ATOM 2730 C C . GLU A 1 367 ? 15.138 22.433 4.962 1.00 97.62 367 GLU A C 1
ATOM 2732 O O . GLU A 1 367 ? 14.129 22.555 5.662 1.00 97.62 367 GLU A O 1
ATOM 2737 N N . PHE A 1 368 ? 15.941 21.368 5.047 1.00 98.44 368 PHE A N 1
ATOM 2738 C CA . PHE A 1 368 ? 15.727 20.277 5.993 1.00 98.44 368 PHE A CA 1
ATOM 2739 C C . PHE A 1 368 ? 15.714 20.778 7.442 1.00 98.44 368 PHE A C 1
ATOM 2741 O O . PHE A 1 368 ? 14.788 20.475 8.194 1.00 98.44 368 PHE A O 1
ATOM 2748 N N . ALA A 1 369 ? 16.715 21.570 7.836 1.00 98.25 369 ALA A N 1
ATOM 2749 C CA . ALA A 1 369 ? 16.821 22.102 9.191 1.00 98.25 369 ALA A CA 1
ATOM 2750 C C . ALA A 1 369 ? 15.615 22.982 9.555 1.00 98.25 369 ALA A C 1
ATOM 2752 O O . ALA A 1 369 ? 15.049 22.823 10.637 1.00 98.25 369 ALA A O 1
ATOM 2753 N N . ASN A 1 370 ? 15.176 23.845 8.633 1.00 98.19 370 ASN A N 1
ATOM 2754 C CA . ASN A 1 370 ? 13.993 24.684 8.808 1.00 98.19 370 ASN A CA 1
ATOM 2755 C C . ASN A 1 370 ? 12.719 23.835 8.976 1.00 98.19 370 ASN A C 1
ATOM 2757 O O . ASN A 1 370 ? 11.951 24.046 9.911 1.00 98.19 370 ASN A O 1
ATOM 2761 N N . ALA A 1 371 ? 12.516 22.818 8.133 1.00 98.00 371 ALA A N 1
ATOM 2762 C CA . ALA A 1 371 ? 11.368 21.915 8.245 1.00 98.00 371 ALA A CA 1
ATOM 2763 C C . ALA A 1 371 ? 11.367 21.126 9.573 1.00 98.00 371 ALA A C 1
ATOM 2765 O O . ALA A 1 371 ? 10.324 20.979 10.214 1.00 98.00 371 ALA A O 1
ATOM 2766 N N . MET A 1 372 ? 12.537 20.679 10.040 1.00 98.50 372 MET A N 1
ATOM 2767 C CA . MET A 1 372 ? 12.691 20.017 11.343 1.00 98.50 372 MET A CA 1
ATOM 2768 C C . MET A 1 372 ? 12.406 20.961 12.521 1.00 98.50 372 MET A C 1
ATOM 2770 O O . MET A 1 372 ? 11.827 20.542 13.527 1.00 98.50 372 MET A O 1
ATOM 2774 N N . GLU A 1 373 ? 12.792 22.235 12.424 1.00 98.56 373 GLU A N 1
ATOM 2775 C CA . GLU A 1 373 ? 12.482 23.252 13.433 1.00 98.56 373 GLU A CA 1
ATOM 2776 C C . GLU A 1 373 ? 10.980 23.560 13.482 1.00 98.56 373 GLU A C 1
ATOM 2778 O O . GLU A 1 373 ? 10.382 23.503 14.560 1.00 98.56 373 GLU A O 1
ATOM 2783 N N . GLN A 1 374 ? 10.350 23.761 12.321 1.00 98.06 374 GLN A N 1
ATOM 2784 C CA . GLN A 1 374 ? 8.904 23.969 12.200 1.00 98.06 374 GLN A CA 1
ATOM 2785 C C . GLN A 1 374 ? 8.109 22.798 12.782 1.00 98.06 374 GLN A C 1
ATOM 2787 O O . GLN A 1 374 ? 7.144 23.006 13.519 1.00 98.06 374 GLN A O 1
ATOM 2792 N N . ALA A 1 375 ? 8.537 21.563 12.509 1.00 98.44 375 ALA A N 1
ATOM 2793 C CA . ALA A 1 375 ? 7.906 20.373 13.065 1.00 98.44 375 ALA A CA 1
ATOM 2794 C C . ALA A 1 375 ? 7.957 20.367 14.603 1.00 98.44 375 ALA A C 1
ATOM 2796 O O . ALA A 1 375 ? 6.940 20.150 15.265 1.00 98.44 375 ALA A O 1
ATOM 2797 N N . ARG A 1 376 ? 9.118 20.684 15.192 1.00 98.25 376 ARG A N 1
ATOM 2798 C CA . ARG A 1 376 ? 9.286 20.762 16.654 1.00 98.25 376 ARG A CA 1
ATOM 2799 C C . ARG A 1 376 ? 8.503 21.918 17.279 1.00 98.25 376 ARG A C 1
ATOM 2801 O O . ARG A 1 376 ? 7.995 21.776 18.391 1.00 98.25 376 ARG A O 1
ATOM 2808 N N . GLU A 1 377 ? 8.394 23.062 16.610 1.00 98.44 377 GLU A N 1
ATOM 2809 C CA . GLU A 1 377 ? 7.582 24.189 17.082 1.00 98.44 377 GLU A CA 1
ATOM 2810 C C . GLU A 1 377 ? 6.081 23.861 17.047 1.00 98.44 377 GLU A C 1
ATOM 2812 O O . GLU A 1 377 ? 5.360 24.098 18.023 1.00 98.44 377 GLU A O 1
ATOM 2817 N N . ALA A 1 378 ? 5.615 23.216 15.977 1.00 98.25 378 ALA A N 1
ATOM 2818 C CA . ALA A 1 378 ? 4.246 22.725 15.865 1.00 98.25 378 ALA A CA 1
ATOM 2819 C C . ALA A 1 378 ? 3.907 21.697 16.966 1.00 98.25 378 ALA A C 1
ATOM 2821 O O . ALA A 1 378 ? 2.842 21.776 17.580 1.00 98.25 378 ALA A O 1
ATOM 2822 N N . MET A 1 379 ? 4.844 20.809 17.325 1.00 98.06 379 MET A N 1
ATOM 2823 C CA . MET A 1 379 ? 4.671 19.916 18.481 1.00 98.06 379 MET A CA 1
ATOM 2824 C C . MET A 1 379 ? 4.511 20.683 19.797 1.00 98.06 379 MET A C 1
ATOM 2826 O O . MET A 1 379 ? 3.627 20.360 20.592 1.00 98.06 379 MET A O 1
ATOM 2830 N N . LYS A 1 380 ? 5.338 21.712 20.038 1.00 97.69 380 LYS A N 1
ATOM 2831 C CA . LYS A 1 380 ? 5.269 22.534 21.263 1.00 97.69 380 LYS A CA 1
ATOM 2832 C C . LYS A 1 380 ? 3.943 23.284 21.387 1.00 97.69 380 LYS A C 1
ATOM 2834 O O . LYS A 1 380 ? 3.439 23.445 22.495 1.00 97.69 380 LYS A O 1
ATOM 2839 N N . THR A 1 381 ? 3.379 23.732 20.266 1.00 97.81 381 THR A N 1
ATOM 2840 C CA . THR A 1 381 ? 2.076 24.420 20.228 1.00 97.81 381 THR A CA 1
ATOM 2841 C C . THR A 1 381 ? 0.882 23.460 20.289 1.00 97.81 381 THR A C 1
ATOM 2843 O O . THR A 1 381 ? -0.248 23.902 20.492 1.00 97.81 381 THR A O 1
ATOM 2846 N N . GLY A 1 382 ? 1.117 22.147 20.182 1.00 96.81 382 GLY A N 1
ATOM 2847 C CA . GLY A 1 382 ? 0.079 21.116 20.216 1.00 96.81 382 GLY A CA 1
ATOM 2848 C C . GLY A 1 382 ? -0.631 20.892 18.877 1.00 96.81 382 GLY A C 1
ATOM 2849 O O . GLY A 1 382 ? -1.649 20.195 18.848 1.00 96.81 382 GLY A O 1
ATOM 2850 N N . ASP A 1 383 ? -0.116 21.467 17.787 1.00 97.69 383 ASP A N 1
ATOM 2851 C CA . ASP A 1 383 ? -0.621 21.294 16.424 1.00 97.69 383 ASP A CA 1
ATOM 2852 C C . ASP A 1 383 ? 0.081 20.102 15.749 1.00 97.69 383 ASP A C 1
ATOM 2854 O O . ASP A 1 383 ? 1.005 20.244 14.945 1.00 97.69 383 ASP A O 1
ATOM 2858 N N . MET A 1 384 ? -0.346 18.890 16.121 1.00 97.50 384 MET A N 1
ATOM 2859 C CA . MET A 1 384 ? 0.272 17.640 15.649 1.00 97.50 384 MET A CA 1
ATOM 2860 C C . MET A 1 384 ? 0.133 17.433 14.133 1.00 97.50 384 MET A C 1
ATOM 2862 O O . MET A 1 384 ? 0.973 16.767 13.530 1.00 97.50 384 MET A O 1
ATOM 2866 N N . GLY A 1 385 ? -0.894 18.026 13.510 1.00 94.25 385 GLY A N 1
ATOM 2867 C CA . GLY A 1 385 ? -1.079 17.996 12.058 1.00 94.25 385 GLY A CA 1
ATOM 2868 C C . GLY A 1 385 ? 0.052 18.731 11.345 1.00 94.25 385 GLY A C 1
ATOM 2869 O O . GLY A 1 385 ? 0.797 18.118 10.582 1.00 94.25 385 GLY A O 1
ATOM 2870 N N . LYS A 1 386 ? 0.268 20.009 11.693 1.00 97.62 386 LYS A N 1
ATOM 2871 C CA . LYS A 1 386 ? 1.383 20.792 11.136 1.00 97.62 386 LYS A CA 1
ATOM 2872 C C . LYS A 1 386 ? 2.746 20.171 11.428 1.00 97.62 386 LYS A C 1
ATOM 2874 O O . LYS A 1 386 ? 3.629 20.220 10.577 1.00 97.62 386 LYS A O 1
ATOM 2879 N N . ALA A 1 387 ? 2.916 19.570 12.608 1.00 98.06 387 ALA A N 1
ATOM 2880 C CA . ALA A 1 387 ? 4.160 18.895 12.960 1.00 98.06 387 ALA A CA 1
ATOM 2881 C C . ALA A 1 387 ? 4.474 17.737 12.003 1.00 98.06 387 ALA A C 1
ATOM 2883 O O . ALA A 1 387 ? 5.595 17.628 11.502 1.00 98.06 387 ALA A O 1
ATOM 2884 N N . ARG A 1 388 ? 3.471 16.897 11.712 1.00 98.19 388 ARG A N 1
ATOM 2885 C CA . ARG A 1 388 ? 3.593 15.768 10.782 1.00 98.19 388 ARG A CA 1
ATOM 2886 C C . ARG A 1 388 ? 3.878 16.235 9.354 1.00 98.19 388 ARG A C 1
ATOM 2888 O O . ARG A 1 388 ? 4.730 15.641 8.689 1.00 98.19 388 ARG A O 1
ATOM 2895 N N . ASP A 1 389 ? 3.207 17.289 8.900 1.00 97.50 389 ASP A N 1
ATOM 2896 C CA . ASP A 1 389 ? 3.388 17.835 7.550 1.00 97.50 389 ASP A CA 1
ATOM 2897 C C . ASP A 1 389 ? 4.804 18.405 7.358 1.00 97.50 389 ASP A C 1
ATOM 2899 O O . ASP A 1 389 ? 5.474 18.107 6.364 1.00 97.50 389 ASP A O 1
ATOM 2903 N N . ALA A 1 390 ? 5.308 19.156 8.341 1.00 97.94 390 ALA A N 1
ATOM 2904 C CA . ALA A 1 390 ? 6.663 19.705 8.318 1.00 97.94 390 ALA A CA 1
ATOM 2905 C C . ALA A 1 390 ? 7.738 18.600 8.362 1.00 97.94 390 ALA A C 1
ATOM 2907 O O . ALA A 1 390 ? 8.670 18.613 7.558 1.00 97.94 390 ALA A O 1
ATOM 2908 N N . ALA A 1 391 ? 7.578 17.578 9.212 1.00 97.94 391 ALA A N 1
ATOM 2909 C CA . ALA A 1 391 ? 8.505 16.444 9.255 1.00 97.94 391 ALA A CA 1
ATOM 2910 C C . ALA A 1 391 ? 8.484 15.613 7.953 1.00 97.94 391 ALA A C 1
ATOM 2912 O O . ALA A 1 391 ? 9.521 15.143 7.482 1.00 97.94 391 ALA A O 1
ATOM 2913 N N . SER A 1 392 ? 7.315 15.476 7.318 1.00 97.38 392 SER A N 1
ATOM 2914 C CA . SER A 1 392 ? 7.189 14.816 6.010 1.00 97.38 392 SER A CA 1
ATOM 2915 C C . SER A 1 392 ? 7.856 15.629 4.895 1.00 97.38 392 SER A C 1
ATOM 2917 O O . SER A 1 392 ? 8.510 15.055 4.024 1.00 97.38 392 SER A O 1
ATOM 2919 N N . THR A 1 393 ? 7.752 16.961 4.959 1.00 97.19 393 THR A N 1
ATOM 2920 C CA . THR A 1 393 ? 8.462 17.884 4.059 1.00 97.19 393 THR A CA 1
ATOM 2921 C C . THR A 1 393 ? 9.974 17.717 4.198 1.00 97.19 393 THR A C 1
ATOM 2923 O O . THR A 1 393 ? 10.656 17.560 3.191 1.00 97.19 393 THR A O 1
ATOM 2926 N N . ALA A 1 394 ? 10.492 17.620 5.429 1.00 97.94 394 ALA A N 1
ATOM 2927 C CA . ALA A 1 394 ? 11.913 17.374 5.683 1.00 97.94 394 ALA A CA 1
ATOM 2928 C C . ALA A 1 394 ? 12.414 16.083 5.000 1.00 97.94 394 ALA A C 1
ATOM 2930 O O . ALA A 1 394 ? 13.451 16.088 4.333 1.00 97.94 394 ALA A O 1
ATOM 2931 N N . LYS A 1 395 ? 11.649 14.982 5.085 1.00 97.94 395 LYS A N 1
ATOM 2932 C CA . LYS A 1 395 ? 11.978 13.726 4.380 1.00 97.94 395 LYS A CA 1
ATOM 2933 C C . LYS A 1 395 ? 11.949 13.873 2.861 1.00 97.94 395 LYS A C 1
ATOM 2935 O O . LYS A 1 395 ? 12.788 13.288 2.177 1.00 97.94 395 LYS A O 1
ATOM 2940 N N . LEU A 1 396 ? 10.981 14.614 2.323 1.00 97.56 396 LEU A N 1
ATOM 2941 C CA . LEU A 1 396 ? 10.880 14.850 0.884 1.00 97.56 396 LEU A CA 1
ATOM 2942 C C . LEU A 1 396 ? 12.091 15.635 0.367 1.00 97.56 396 LEU A C 1
ATOM 2944 O O . LEU A 1 396 ? 12.700 15.208 -0.613 1.00 97.56 396 LEU A O 1
ATOM 2948 N N . THR A 1 397 ? 12.472 16.712 1.058 1.00 96.88 397 THR A N 1
ATOM 2949 C CA . THR A 1 397 ? 13.664 17.519 0.756 1.00 96.88 397 THR A CA 1
ATOM 2950 C C . THR A 1 397 ? 14.930 16.656 0.731 1.00 96.88 397 THR A C 1
ATOM 2952 O O . THR A 1 397 ? 15.692 16.708 -0.233 1.00 96.88 397 THR A O 1
ATOM 2955 N N . LEU A 1 398 ? 15.120 15.771 1.721 1.00 97.44 398 LEU A N 1
ATOM 2956 C CA . LEU A 1 398 ? 16.243 14.822 1.724 1.00 97.44 398 LEU A CA 1
ATOM 2957 C C . LEU A 1 398 ? 16.233 13.869 0.529 1.00 97.44 398 LEU A C 1
ATOM 2959 O O . LEU A 1 398 ? 17.275 13.622 -0.071 1.00 97.44 398 LEU A O 1
ATOM 2963 N N . ASN A 1 399 ? 15.070 13.317 0.184 1.00 95.75 399 ASN A N 1
ATOM 2964 C CA . ASN A 1 399 ? 14.953 12.374 -0.927 1.00 95.75 399 ASN A CA 1
ATOM 2965 C C . ASN A 1 399 ? 15.234 13.032 -2.281 1.00 95.75 399 ASN A C 1
ATOM 2967 O O . ASN A 1 399 ? 15.836 12.399 -3.144 1.00 95.75 399 ASN A O 1
ATOM 2971 N N . GLN A 1 400 ? 14.831 14.292 -2.458 1.00 95.25 400 GLN A N 1
ATOM 2972 C CA . GLN A 1 400 ? 15.144 15.077 -3.654 1.00 95.25 400 GLN A CA 1
ATOM 2973 C C . GLN A 1 400 ? 16.645 15.374 -3.761 1.00 95.25 400 GLN A C 1
ATOM 2975 O O . GLN A 1 400 ? 17.198 15.334 -4.855 1.00 95.25 400 GLN A O 1
ATOM 2980 N N . GLY A 1 401 ? 17.308 15.619 -2.629 1.00 95.94 401 GLY A N 1
ATOM 2981 C CA . GLY A 1 401 ? 18.746 15.867 -2.558 1.00 95.94 401 GLY A CA 1
ATOM 2982 C C . GLY A 1 401 ? 19.614 14.626 -2.353 1.00 95.94 401 GLY A C 1
ATOM 2983 O O . GLY A 1 401 ? 20.781 14.788 -2.014 1.00 95.94 401 GLY A O 1
ATOM 2984 N N . ARG A 1 402 ? 19.098 13.398 -2.522 1.00 97.38 402 ARG A N 1
ATOM 2985 C CA . ARG A 1 402 ? 19.811 12.155 -2.157 1.00 97.38 402 ARG A CA 1
ATOM 2986 C C . ARG A 1 402 ? 21.226 12.069 -2.739 1.00 97.38 402 ARG A C 1
ATOM 2988 O O . ARG A 1 402 ? 22.146 11.669 -2.035 1.00 97.38 402 ARG A O 1
ATOM 2995 N N . ASP A 1 403 ? 21.402 12.483 -3.991 1.00 96.06 403 ASP A N 1
ATOM 2996 C CA . ASP A 1 403 ? 22.686 12.409 -4.701 1.00 96.06 403 ASP A CA 1
ATOM 2997 C C . ASP A 1 403 ? 23.703 13.480 -4.252 1.00 96.06 403 ASP A C 1
ATOM 2999 O O . ASP A 1 403 ? 24.868 13.444 -4.654 1.00 96.06 403 ASP A O 1
ATOM 3003 N N . LEU A 1 404 ? 23.277 14.446 -3.428 1.00 96.00 404 LEU A N 1
ATOM 3004 C CA . LEU A 1 404 ? 24.108 15.541 -2.912 1.00 96.00 404 LEU A CA 1
ATOM 3005 C C . LEU A 1 404 ? 24.852 15.170 -1.621 1.00 96.00 404 LEU A C 1
ATOM 3007 O O . LEU A 1 404 ? 25.781 15.879 -1.223 1.00 96.00 404 LEU A O 1
ATOM 3011 N N . PHE A 1 405 ? 24.448 14.084 -0.962 1.00 96.94 405 PHE A N 1
ATOM 3012 C CA . PHE A 1 405 ? 24.975 13.657 0.329 1.00 96.94 405 PHE A CA 1
ATOM 3013 C C . PHE A 1 405 ? 25.778 12.367 0.207 1.00 96.94 405 PHE A C 1
ATOM 3015 O O . PHE A 1 405 ? 25.511 11.513 -0.638 1.00 96.94 405 PHE A O 1
ATOM 3022 N N . ASP A 1 406 ? 26.749 12.194 1.101 1.00 97.12 406 ASP A N 1
ATOM 3023 C CA . ASP A 1 406 ? 27.282 10.861 1.340 1.00 97.12 406 ASP A CA 1
ATOM 3024 C C . ASP A 1 406 ? 26.223 9.985 2.034 1.00 97.12 406 ASP A C 1
ATOM 3026 O O . ASP A 1 406 ? 25.316 10.477 2.714 1.00 97.12 406 ASP A O 1
ATOM 3030 N N . ILE A 1 407 ? 26.347 8.670 1.853 1.00 94.81 407 ILE A N 1
ATOM 3031 C CA . ILE A 1 407 ? 25.362 7.689 2.326 1.00 94.81 407 ILE A CA 1
ATOM 3032 C C . ILE A 1 407 ? 25.163 7.787 3.847 1.00 94.81 407 ILE A C 1
ATOM 3034 O O . ILE A 1 407 ? 24.029 7.731 4.312 1.00 94.81 407 ILE A O 1
ATOM 3038 N N . ALA A 1 408 ? 26.236 7.990 4.618 1.00 97.25 408 ALA A N 1
ATOM 3039 C CA . ALA A 1 408 ? 26.163 8.022 6.077 1.00 97.25 408 ALA A CA 1
ATOM 3040 C C . ALA A 1 408 ? 25.456 9.288 6.592 1.00 97.25 408 ALA A C 1
ATOM 3042 O O . ALA A 1 408 ? 24.635 9.212 7.509 1.00 97.25 408 ALA A O 1
ATOM 3043 N N . THR A 1 409 ? 25.734 10.448 5.990 1.00 97.12 409 THR A N 1
ATOM 3044 C CA . THR A 1 409 ? 25.059 11.713 6.310 1.00 97.12 409 THR A CA 1
ATOM 3045 C C . THR A 1 409 ? 23.575 11.642 5.958 1.00 97.12 409 THR A C 1
ATOM 3047 O O . THR A 1 409 ? 22.736 11.989 6.792 1.00 97.12 409 THR A O 1
ATOM 3050 N N . TYR A 1 410 ? 23.235 11.126 4.773 1.00 98.06 410 TYR A N 1
ATOM 3051 C CA . TYR A 1 410 ? 21.843 10.939 4.355 1.00 98.06 410 TYR A CA 1
ATOM 3052 C C . TYR A 1 410 ? 21.075 10.012 5.308 1.00 98.06 410 TYR A C 1
ATOM 3054 O O . TYR A 1 410 ? 19.996 10.375 5.775 1.00 98.06 410 TYR A O 1
ATOM 3062 N N . GLU A 1 411 ? 21.638 8.848 5.651 1.00 97.38 411 GLU A N 1
ATOM 3063 C CA . GLU A 1 411 ? 21.017 7.902 6.588 1.00 97.38 411 GLU A CA 1
ATOM 3064 C C . GLU A 1 411 ? 20.811 8.518 7.979 1.00 97.38 411 GLU A C 1
ATOM 3066 O O . GLU A 1 411 ? 19.756 8.333 8.586 1.00 97.38 411 GLU A O 1
ATOM 3071 N N . SER A 1 412 ? 21.774 9.309 8.463 1.00 97.94 412 SER A N 1
ATOM 3072 C CA . SER A 1 412 ? 21.657 10.033 9.735 1.00 97.94 412 SER A CA 1
ATOM 3073 C C . SER A 1 412 ? 20.523 11.062 9.717 1.00 97.94 412 SER A C 1
ATOM 3075 O O . SER A 1 412 ? 19.699 11.092 10.632 1.00 97.94 412 SER A O 1
ATOM 3077 N N . MET A 1 413 ? 20.436 11.894 8.674 1.00 98.12 413 MET A N 1
ATOM 3078 C CA . MET A 1 413 ? 19.373 12.901 8.556 1.00 98.12 413 MET A CA 1
ATOM 3079 C C . MET A 1 413 ? 17.994 12.249 8.376 1.00 98.12 413 MET A C 1
ATOM 3081 O O . MET A 1 413 ? 17.012 12.709 8.962 1.00 98.12 413 MET A O 1
ATOM 3085 N N . LEU A 1 414 ? 17.920 11.145 7.626 1.00 97.75 414 LEU A N 1
ATOM 3086 C CA . LEU A 1 414 ? 16.695 10.366 7.461 1.00 97.75 414 LEU A CA 1
ATOM 3087 C C . LEU A 1 414 ? 16.229 9.765 8.794 1.00 97.75 414 LEU A C 1
ATOM 3089 O O . LEU A 1 414 ? 15.057 9.907 9.139 1.00 97.75 414 LEU A O 1
ATOM 3093 N N . SER A 1 415 ? 17.148 9.178 9.572 1.00 97.81 415 SER A N 1
ATOM 3094 C CA . SER A 1 415 ? 16.853 8.662 10.916 1.00 97.81 415 SER A CA 1
ATOM 3095 C C . SER A 1 415 ? 16.313 9.760 11.829 1.00 97.81 415 SER A C 1
ATOM 3097 O O . SER A 1 415 ? 15.312 9.544 12.499 1.00 97.81 415 SER A O 1
ATOM 3099 N N . GLN A 1 416 ? 16.906 10.961 11.812 1.00 98.12 416 GLN A N 1
ATOM 3100 C CA . GLN A 1 416 ? 16.415 12.086 12.619 1.00 98.12 416 GLN A CA 1
ATOM 3101 C C . GLN A 1 416 ? 14.968 12.467 12.273 1.00 98.12 416 GLN A C 1
ATOM 3103 O O . GLN A 1 416 ? 14.185 12.784 13.170 1.00 98.12 416 GLN A O 1
ATOM 3108 N N . ALA A 1 417 ? 14.605 12.453 10.988 1.00 97.88 417 ALA A N 1
ATOM 3109 C CA . ALA A 1 417 ? 13.241 12.746 10.555 1.00 97.88 417 ALA A CA 1
ATOM 3110 C C . ALA A 1 417 ? 12.254 11.628 10.938 1.00 97.88 417 ALA A C 1
ATOM 3112 O O . ALA A 1 417 ? 11.125 11.917 11.340 1.00 97.88 417 ALA A O 1
ATOM 3113 N N . ASP A 1 418 ? 12.677 10.365 10.851 1.00 97.44 418 ASP A N 1
ATOM 3114 C CA . ASP A 1 418 ? 11.877 9.211 11.276 1.00 97.44 418 ASP A CA 1
ATOM 3115 C C . ASP A 1 418 ? 11.654 9.183 12.795 1.00 97.44 418 ASP A C 1
ATOM 3117 O O . ASP A 1 418 ? 10.526 8.954 13.241 1.00 97.44 418 ASP A O 1
ATOM 3121 N N . ASP A 1 419 ? 12.686 9.492 13.582 1.00 97.94 419 ASP A N 1
ATOM 3122 C CA . ASP A 1 419 ? 12.597 9.615 15.039 1.00 97.94 419 ASP A CA 1
ATOM 3123 C C . ASP A 1 419 ? 11.624 10.737 15.432 1.00 97.94 419 ASP A C 1
ATOM 3125 O O . ASP A 1 419 ? 10.740 10.530 16.264 1.00 97.94 419 ASP A O 1
ATOM 3129 N N . LEU A 1 420 ? 11.697 11.899 14.770 1.00 97.75 420 LEU A N 1
ATOM 3130 C CA . LEU A 1 420 ? 10.764 13.003 15.018 1.00 97.75 420 LEU A CA 1
ATOM 3131 C C . LEU A 1 420 ? 9.316 12.632 14.661 1.00 97.75 420 LEU A C 1
ATOM 3133 O O . LEU A 1 420 ? 8.394 12.963 15.404 1.00 97.75 420 LEU A O 1
ATOM 3137 N N . LEU A 1 421 ? 9.087 11.916 13.555 1.00 97.44 421 LEU A N 1
ATOM 3138 C CA . LEU A 1 421 ? 7.752 11.413 13.208 1.00 97.44 421 LEU A CA 1
ATOM 3139 C C . LEU A 1 421 ? 7.220 10.423 14.251 1.00 97.44 421 LEU A C 1
ATOM 3141 O O . LEU A 1 421 ? 6.029 10.455 14.570 1.00 97.44 421 LEU A O 1
ATOM 3145 N N . ALA A 1 422 ? 8.077 9.555 14.793 1.00 97.31 422 ALA A N 1
ATOM 3146 C CA . ALA A 1 422 ? 7.704 8.663 15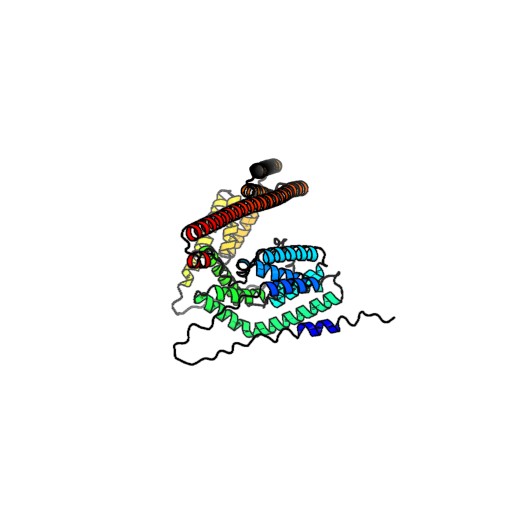.885 1.00 97.31 422 ALA A CA 1
ATOM 3147 C C . ALA A 1 422 ? 7.324 9.455 17.150 1.00 97.31 422 ALA A C 1
ATOM 3149 O O . ALA A 1 422 ? 6.266 9.199 17.727 1.00 97.31 422 ALA A O 1
ATOM 3150 N N . GLU A 1 423 ? 8.110 10.472 17.522 1.00 97.69 423 GLU A N 1
ATOM 3151 C CA . GLU A 1 423 ? 7.806 11.366 18.648 1.00 97.69 423 GLU A CA 1
ATOM 3152 C C . GLU A 1 423 ? 6.475 12.120 18.467 1.00 97.69 423 GLU A C 1
ATOM 3154 O O . GLU A 1 423 ? 5.699 12.234 19.420 1.00 97.69 423 GLU A O 1
ATOM 3159 N N . ILE A 1 424 ? 6.174 12.603 17.253 1.00 97.44 424 ILE A N 1
ATOM 3160 C CA . ILE A 1 424 ? 4.894 13.256 16.920 1.00 97.44 424 ILE A CA 1
ATOM 3161 C C . ILE A 1 424 ? 3.722 12.296 17.144 1.00 97.44 424 ILE A C 1
ATOM 3163 O O . ILE A 1 424 ? 2.731 12.668 17.774 1.00 97.44 424 ILE A O 1
ATOM 3167 N N . ASN A 1 425 ? 3.832 11.056 16.662 1.00 95.50 425 ASN A N 1
ATOM 3168 C CA . ASN A 1 425 ? 2.775 10.055 16.813 1.00 95.50 425 ASN A CA 1
ATOM 3169 C C . ASN A 1 425 ? 2.532 9.701 18.290 1.00 95.50 425 ASN A C 1
ATOM 3171 O O . ASN A 1 425 ? 1.383 9.606 18.725 1.00 95.50 425 ASN A O 1
ATOM 3175 N N . ASP A 1 426 ? 3.599 9.565 19.080 1.00 96.69 426 ASP A N 1
ATOM 3176 C CA . ASP A 1 426 ? 3.501 9.325 20.521 1.00 96.69 426 ASP A CA 1
ATOM 3177 C C . ASP A 1 426 ? 2.861 10.512 21.261 1.00 96.69 426 ASP A C 1
ATOM 3179 O O . ASP A 1 426 ? 2.050 10.323 22.175 1.00 96.69 426 ASP A O 1
ATOM 3183 N N . ALA A 1 427 ? 3.206 11.745 20.878 1.00 96.94 427 ALA A N 1
ATOM 3184 C CA . ALA A 1 427 ? 2.627 12.955 21.454 1.00 96.94 427 ALA A CA 1
ATOM 3185 C C . ALA A 1 427 ? 1.130 13.091 21.126 1.00 96.94 427 ALA A C 1
ATOM 3187 O O . ALA A 1 427 ? 0.333 13.400 22.017 1.00 96.94 427 ALA A O 1
ATOM 3188 N N . GLU A 1 428 ? 0.734 12.808 19.883 1.00 95.88 428 GLU A N 1
ATOM 3189 C CA . GLU A 1 428 ? -0.668 12.803 19.458 1.00 95.88 428 GLU A CA 1
ATOM 3190 C C . GLU A 1 428 ? -1.486 11.757 20.227 1.00 95.88 428 GLU A C 1
ATOM 3192 O O . GLU A 1 428 ? -2.571 12.065 20.729 1.00 95.88 428 GLU A O 1
ATOM 3197 N N . GLU A 1 429 ? -0.952 10.545 20.398 1.00 93.69 429 GLU A N 1
ATOM 3198 C CA . GLU A 1 429 ? -1.615 9.486 21.162 1.00 93.69 429 GLU A CA 1
ATOM 3199 C C . GLU A 1 429 ? -1.844 9.904 22.619 1.00 93.69 429 GLU A C 1
ATOM 3201 O O . GLU A 1 429 ? -2.957 9.782 23.139 1.00 93.69 429 GLU A O 1
ATOM 3206 N N . ARG A 1 430 ? -0.820 10.465 23.276 1.00 96.50 430 ARG A N 1
ATOM 3207 C CA . ARG A 1 430 ? -0.946 10.988 24.647 1.00 96.50 430 ARG A CA 1
ATOM 3208 C C . ARG A 1 430 ? -2.013 12.075 24.728 1.00 96.50 430 ARG A C 1
ATOM 3210 O O . ARG A 1 430 ? -2.834 12.058 25.644 1.00 96.50 430 ARG A O 1
ATOM 3217 N N . GLN A 1 431 ? -2.039 12.999 23.769 1.00 95.31 431 GLN A N 1
ATOM 3218 C CA . GLN A 1 431 ? -3.034 14.069 23.735 1.00 95.31 431 GLN A CA 1
ATOM 3219 C C . GLN A 1 431 ? -4.450 13.517 23.527 1.00 95.31 431 GLN A C 1
ATOM 3221 O O . GLN A 1 431 ? -5.394 13.983 24.168 1.00 95.31 431 GLN A O 1
ATOM 3226 N N . ARG A 1 432 ? -4.608 12.494 22.682 1.00 93.69 432 ARG A N 1
ATOM 3227 C CA . ARG A 1 432 ? -5.883 11.801 22.470 1.00 93.69 432 ARG A CA 1
ATOM 3228 C C . ARG A 1 432 ? -6.376 11.122 23.745 1.00 93.69 432 ARG A C 1
ATOM 3230 O O . ARG A 1 432 ? -7.544 11.280 24.093 1.00 93.69 432 ARG A O 1
ATOM 3237 N N . ILE A 1 433 ? -5.500 10.418 24.463 1.00 93.62 433 ILE A N 1
ATOM 3238 C CA . ILE A 1 433 ? -5.832 9.784 25.749 1.00 93.62 433 ILE A CA 1
ATOM 3239 C C . ILE A 1 433 ? -6.297 10.841 26.759 1.00 93.62 433 ILE A C 1
ATOM 3241 O O . ILE A 1 433 ? -7.376 10.695 27.330 1.00 93.62 433 ILE A O 1
ATOM 3245 N N . LEU A 1 434 ? -5.552 11.942 26.913 1.00 95.81 434 LEU A N 1
ATOM 3246 C CA . LEU A 1 434 ? -5.912 13.029 27.831 1.00 95.81 434 LEU A CA 1
ATOM 3247 C C . LEU A 1 434 ? -7.266 13.669 27.486 1.00 95.81 434 LEU A C 1
ATOM 3249 O O . LEU A 1 434 ? -8.081 13.897 28.380 1.00 95.81 434 LEU A O 1
ATOM 3253 N N . ARG A 1 435 ? -7.542 13.923 26.197 1.00 94.56 435 ARG A N 1
ATOM 3254 C CA . ARG A 1 435 ? -8.848 14.444 25.753 1.00 94.56 435 ARG A CA 1
ATOM 3255 C C . ARG A 1 435 ? -9.974 13.464 26.067 1.00 94.56 435 ARG A C 1
ATOM 3257 O O . ARG A 1 435 ? -11.009 13.880 26.577 1.00 94.56 435 ARG A O 1
ATOM 3264 N N . ASN A 1 436 ? -9.771 12.172 25.816 1.00 91.44 436 ASN A N 1
ATOM 3265 C CA . ASN A 1 436 ? -10.767 11.147 26.118 1.00 91.44 436 ASN A CA 1
ATOM 3266 C C . ASN A 1 436 ? -11.051 11.063 27.623 1.00 91.44 436 ASN A C 1
ATOM 3268 O O . ASN A 1 436 ? -12.211 11.011 28.022 1.00 91.44 436 ASN A O 1
ATOM 3272 N N . GLU A 1 437 ? -10.020 11.109 28.469 1.00 96.19 437 GLU A N 1
ATOM 3273 C CA . GLU A 1 437 ? -10.191 11.164 29.924 1.00 96.19 437 GLU A CA 1
ATOM 3274 C C . GLU A 1 437 ? -10.945 12.418 30.373 1.00 96.19 437 GLU A C 1
ATOM 3276 O O . GLU A 1 437 ? -11.786 12.346 31.270 1.00 96.19 437 GLU A O 1
ATOM 3281 N N . GLN A 1 438 ? -10.667 13.568 29.756 1.00 96.94 438 GLN A N 1
ATOM 3282 C CA . GLN A 1 438 ? -11.368 14.810 30.058 1.00 96.94 438 GLN A CA 1
ATOM 3283 C C . GLN A 1 438 ? -12.848 14.730 29.665 1.00 96.94 438 GLN A C 1
ATOM 3285 O O . GLN A 1 438 ? -13.706 15.031 30.493 1.00 96.94 438 GLN A O 1
ATOM 3290 N N . ILE A 1 439 ? -13.155 14.234 28.463 1.00 94.25 439 ILE A N 1
ATOM 3291 C CA . ILE A 1 439 ? -14.532 14.003 28.005 1.00 94.25 439 ILE A CA 1
ATOM 3292 C C . ILE A 1 439 ? -15.260 13.050 28.961 1.00 94.25 439 ILE A C 1
ATOM 3294 O O . ILE A 1 439 ? -16.397 13.315 29.346 1.00 94.25 439 ILE A O 1
ATOM 3298 N N . GLN A 1 440 ? -14.605 11.974 29.407 1.00 94.12 440 GLN A N 1
ATOM 3299 C CA . GLN A 1 440 ? -15.177 11.034 30.377 1.00 94.12 440 GLN A CA 1
ATOM 3300 C C . GLN A 1 440 ? -15.447 11.694 31.735 1.00 94.12 440 GLN A C 1
ATOM 3302 O O . GLN A 1 440 ? -16.515 11.494 32.315 1.00 94.12 440 GLN A O 1
ATOM 3307 N N . LYS A 1 441 ? -14.523 12.522 32.238 1.00 97.19 441 LYS A N 1
ATOM 3308 C CA . LYS A 1 441 ? -14.715 13.283 33.484 1.00 97.19 441 LYS A CA 1
ATOM 3309 C C . LYS A 1 441 ? -15.873 14.274 33.369 1.00 97.19 441 LYS A C 1
ATOM 3311 O O . LYS A 1 441 ? -16.693 14.354 34.282 1.00 97.19 441 LYS A O 1
ATOM 3316 N N . GLU A 1 442 ? -15.970 14.998 32.258 1.00 96.62 442 GLU A N 1
ATOM 3317 C CA . GLU A 1 442 ? -17.053 15.951 31.996 1.00 96.62 442 GLU A CA 1
ATOM 3318 C C . GLU A 1 442 ? -18.409 15.242 31.860 1.00 96.62 442 GLU A C 1
ATOM 3320 O O . GLU A 1 442 ? -19.389 15.658 32.485 1.00 96.62 442 GLU A O 1
ATOM 3325 N N . ALA A 1 443 ? -18.461 14.125 31.131 1.00 95.19 443 ALA A N 1
ATOM 3326 C CA . ALA A 1 443 ? -19.655 13.296 30.997 1.00 95.19 443 ALA A CA 1
ATOM 3327 C C . ALA A 1 443 ? -20.102 12.713 32.349 1.00 95.19 443 ALA A C 1
ATOM 3329 O O . ALA A 1 443 ? -21.283 12.786 32.693 1.00 95.19 443 ALA A O 1
ATOM 3330 N N . ALA A 1 444 ? -19.167 12.203 33.158 1.00 96.94 444 ALA A N 1
ATOM 3331 C CA . ALA A 1 444 ? -19.452 11.693 34.498 1.00 96.94 444 ALA A CA 1
ATOM 3332 C C . ALA A 1 444 ? -19.951 12.800 35.440 1.00 96.94 444 ALA A C 1
ATOM 3334 O O . ALA A 1 444 ? -20.925 12.598 36.170 1.00 96.94 444 ALA A O 1
ATOM 3335 N N . ALA A 1 445 ? -19.339 13.989 35.396 1.00 97.94 445 ALA A N 1
ATOM 3336 C CA . ALA A 1 445 ? -19.775 15.144 36.177 1.00 97.94 445 ALA A CA 1
ATOM 3337 C C . ALA A 1 445 ? -21.183 15.606 35.773 1.00 97.94 445 ALA A C 1
ATOM 3339 O O . ALA A 1 445 ? -22.006 15.910 36.641 1.00 97.94 445 ALA A O 1
ATOM 3340 N N . LYS A 1 446 ? -21.493 15.618 34.470 1.00 97.44 446 LYS A N 1
ATOM 3341 C CA . LYS A 1 446 ? -22.832 15.934 33.959 1.00 97.44 446 LYS A CA 1
ATOM 3342 C C . LYS A 1 446 ? -23.863 14.898 34.415 1.00 97.44 446 LYS A C 1
ATOM 3344 O O . LYS A 1 446 ? -24.877 15.277 34.996 1.00 97.44 446 LYS A O 1
ATOM 3349 N N . ALA A 1 447 ? -23.569 13.608 34.261 1.00 96.50 447 ALA A N 1
ATOM 3350 C CA . ALA A 1 447 ? -24.446 12.528 34.711 1.00 96.50 447 ALA A CA 1
ATOM 3351 C C . ALA A 1 447 ? -24.689 12.565 36.232 1.00 96.50 447 ALA A C 1
ATOM 3353 O O . ALA A 1 447 ? -25.804 12.323 36.691 1.00 96.50 447 ALA A O 1
ATOM 3354 N N . ALA A 1 448 ? -23.672 12.906 37.030 1.00 97.75 448 ALA A N 1
ATOM 3355 C CA . ALA A 1 448 ? -23.818 13.078 38.474 1.00 97.75 448 ALA A CA 1
ATOM 3356 C C . ALA A 1 448 ? -24.742 14.256 38.827 1.00 97.75 448 ALA A C 1
ATOM 3358 O O . ALA A 1 448 ? -25.594 14.119 39.705 1.00 97.75 448 ALA A O 1
ATOM 3359 N N . ARG A 1 449 ? -24.626 15.390 38.119 1.00 98.19 449 ARG A N 1
ATOM 3360 C CA . ARG A 1 449 ? -25.520 16.549 38.296 1.00 98.19 449 ARG A CA 1
ATOM 3361 C C . ARG A 1 449 ? -26.967 16.216 37.939 1.00 98.19 449 ARG A C 1
ATOM 3363 O O . ARG A 1 449 ? -27.858 16.564 38.703 1.00 98.19 449 ARG A O 1
ATOM 3370 N N . GLU A 1 450 ? -27.192 15.506 36.836 1.00 97.44 450 GLU A N 1
ATOM 3371 C CA . GLU A 1 450 ? -28.533 15.070 36.417 1.00 97.44 450 GLU A CA 1
ATOM 3372 C C . GLU A 1 450 ? -29.155 14.069 37.399 1.00 97.44 450 GLU A C 1
ATOM 3374 O O . GLU A 1 450 ? -30.347 14.132 37.692 1.00 97.44 450 GLU A O 1
ATOM 3379 N N . ARG A 1 451 ? -28.361 13.145 37.952 1.00 97.31 451 ARG A N 1
ATOM 3380 C CA . ARG A 1 451 ? -28.841 12.243 39.010 1.00 97.31 451 ARG A CA 1
ATOM 3381 C C . ARG A 1 451 ? -29.198 13.013 40.277 1.00 97.31 451 ARG A C 1
ATOM 3383 O O . ARG A 1 451 ? -30.231 12.736 40.876 1.00 97.31 451 ARG A O 1
ATOM 3390 N N . ALA A 1 452 ? -28.380 13.992 40.660 1.00 97.75 452 ALA A N 1
ATOM 3391 C CA . ALA A 1 452 ? -28.644 14.828 41.825 1.00 97.75 452 ALA A CA 1
ATOM 3392 C C . ALA A 1 452 ? -29.890 15.713 41.645 1.00 97.75 452 ALA A C 1
ATOM 3394 O O . ALA A 1 452 ? -30.640 15.886 42.602 1.00 97.75 452 ALA A O 1
ATOM 3395 N N . SER A 1 453 ? -30.145 16.252 40.446 1.00 97.50 453 SER A N 1
ATOM 3396 C CA . SER A 1 453 ? -31.369 17.020 40.179 1.00 97.50 453 SER A CA 1
ATOM 3397 C C . SER A 1 453 ? -32.608 16.129 40.219 1.00 97.50 453 SER A C 1
ATOM 3399 O O . SER A 1 453 ? -33.560 16.464 40.913 1.00 97.50 453 SER A O 1
ATOM 3401 N N . LYS A 1 454 ? -32.563 14.951 39.582 1.00 97.25 454 LYS A N 1
ATOM 3402 C CA . LYS A 1 454 ? -33.663 13.973 39.623 1.00 97.25 454 LYS A CA 1
ATOM 3403 C C . LYS A 1 454 ? -33.968 13.498 41.042 1.00 97.25 454 LYS A C 1
ATOM 3405 O O . LYS A 1 454 ? -35.132 13.374 41.395 1.00 97.25 454 LYS A O 1
ATOM 3410 N N . ALA A 1 455 ? -32.942 13.261 41.861 1.00 97.31 455 ALA A N 1
ATOM 3411 C CA . ALA A 1 455 ? -33.133 12.904 43.266 1.00 97.31 455 ALA A CA 1
ATOM 3412 C C . ALA A 1 455 ? -33.874 14.015 44.029 1.00 97.31 455 ALA A C 1
ATOM 3414 O O . ALA A 1 455 ? -34.862 13.735 44.695 1.00 97.31 455 ALA A O 1
ATOM 3415 N N . ARG A 1 456 ? -33.479 15.284 43.839 1.00 98.00 456 ARG A N 1
ATOM 3416 C CA . ARG A 1 456 ? -34.171 16.435 44.447 1.00 98.00 456 ARG A CA 1
ATOM 3417 C C . ARG A 1 456 ? -35.615 16.583 43.970 1.00 98.00 456 ARG A C 1
ATOM 3419 O O . ARG A 1 456 ? -36.473 16.908 44.779 1.00 98.00 456 ARG A O 1
ATOM 3426 N N . GLU A 1 457 ? -35.889 16.352 42.686 1.00 97.94 457 GLU A N 1
ATOM 3427 C CA . GLU A 1 457 ? -37.256 16.374 42.144 1.00 97.94 457 GLU A CA 1
ATOM 3428 C C . GLU A 1 457 ? -38.127 15.271 42.759 1.00 97.94 457 GLU A C 1
ATOM 3430 O O . GLU A 1 457 ? -39.294 15.502 43.065 1.00 97.94 457 GLU A O 1
ATOM 3435 N N . VAL A 1 458 ? -37.568 14.072 42.953 1.00 97.69 458 VAL A N 1
ATOM 3436 C CA . VAL A 1 458 ? -38.263 12.972 43.634 1.00 97.69 458 VAL A CA 1
ATOM 3437 C C . VAL A 1 458 ? -38.520 13.326 45.100 1.00 97.69 458 VAL A C 1
ATOM 3439 O O . VAL A 1 458 ? -39.649 13.168 45.556 1.00 97.69 458 VAL A O 1
ATOM 3442 N N . ASP A 1 459 ? -37.530 13.869 45.811 1.00 96.94 459 ASP A N 1
ATOM 3443 C CA . ASP A 1 459 ? -37.679 14.290 47.210 1.00 96.94 459 ASP A CA 1
ATOM 3444 C C . ASP A 1 459 ? -38.746 15.388 47.373 1.00 96.94 459 ASP A C 1
ATOM 3446 O O . ASP A 1 459 ? -39.554 15.333 48.300 1.00 96.94 459 ASP A O 1
ATOM 3450 N N . GLN A 1 460 ? -38.792 16.359 46.452 1.00 97.81 460 GLN A N 1
ATOM 3451 C CA . GLN A 1 460 ? -39.826 17.401 46.420 1.00 97.81 460 GLN A CA 1
ATOM 3452 C C . GLN A 1 460 ? -41.220 16.804 46.213 1.00 97.81 460 GLN A C 1
ATOM 3454 O O . GLN A 1 460 ? -42.123 17.104 46.989 1.00 97.81 460 GLN A O 1
ATOM 3459 N N . LYS A 1 461 ? -41.386 15.896 45.243 1.00 97.31 461 LYS A N 1
ATOM 3460 C CA . LYS A 1 461 ? -42.668 15.211 45.004 1.00 97.31 461 LYS A CA 1
ATOM 3461 C C . LYS A 1 461 ? -43.121 14.383 46.204 1.00 97.31 461 LYS A C 1
ATOM 3463 O O . LYS A 1 461 ? -44.301 14.384 46.534 1.00 97.31 461 LYS A O 1
ATOM 3468 N N . ILE A 1 462 ? -42.199 13.687 46.873 1.00 95.69 462 ILE A N 1
ATOM 3469 C CA . ILE A 1 462 ? -42.509 12.934 48.097 1.00 95.69 462 ILE A CA 1
ATOM 3470 C C . ILE A 1 462 ? -42.988 13.887 49.199 1.00 95.69 462 ILE A C 1
ATOM 3472 O O . ILE A 1 462 ? -43.976 13.592 49.870 1.00 95.69 462 ILE A O 1
ATOM 3476 N N . ALA A 1 463 ? -42.324 15.032 49.381 1.00 96.75 463 ALA A N 1
ATOM 3477 C CA . ALA A 1 463 ? -42.734 16.031 50.365 1.00 96.75 463 ALA A CA 1
ATOM 3478 C C . ALA A 1 463 ? -44.128 16.614 50.058 1.00 96.75 463 ALA A C 1
ATOM 3480 O O . ALA A 1 463 ? -44.958 16.685 50.964 1.00 96.75 463 ALA A O 1
ATOM 3481 N N . GLU A 1 464 ? -44.402 16.951 48.793 1.00 96.81 464 GLU A N 1
ATOM 3482 C CA . GLU A 1 464 ? -45.710 17.434 48.325 1.00 96.81 464 GLU A CA 1
ATOM 3483 C C . GLU A 1 464 ? -46.823 16.397 48.554 1.00 96.81 464 GLU A C 1
ATOM 3485 O O . GLU A 1 464 ? -47.881 16.739 49.080 1.00 96.81 464 GLU A O 1
ATOM 3490 N N . LEU A 1 465 ? -46.579 15.117 48.241 1.00 95.06 465 LEU A N 1
ATOM 3491 C CA . LEU A 1 465 ? -47.539 14.033 48.491 1.00 95.06 465 LEU A CA 1
ATOM 3492 C C . LEU A 1 465 ? -47.831 13.860 49.987 1.00 95.06 465 LEU A C 1
ATOM 3494 O O . LEU A 1 465 ? -48.986 13.720 50.380 1.00 95.06 465 LEU A O 1
ATOM 3498 N N . ILE A 1 466 ? -46.805 13.918 50.845 1.00 95.00 466 ILE A N 1
ATOM 3499 C CA . ILE A 1 466 ? -46.987 13.845 52.304 1.00 95.00 466 ILE A CA 1
ATOM 3500 C C . ILE A 1 466 ? -47.821 15.029 52.812 1.00 95.00 466 ILE A C 1
ATOM 3502 O O . ILE A 1 466 ? -48.665 14.850 53.694 1.00 95.00 466 ILE A O 1
ATOM 3506 N N . GLU A 1 467 ? -47.588 16.235 52.293 1.00 96.50 467 GLU A N 1
ATOM 3507 C CA . GLU A 1 467 ? -48.358 17.426 52.656 1.00 96.50 467 GLU A CA 1
ATOM 3508 C C . GLU A 1 467 ? -49.819 17.320 52.195 1.00 96.50 467 GLU A C 1
ATOM 3510 O O . GLU A 1 467 ? -50.718 17.565 53.002 1.00 96.50 467 GLU A O 1
ATOM 3515 N N . SER A 1 468 ? -50.064 16.847 50.967 1.00 94.69 468 SER A N 1
ATOM 3516 C CA . SER A 1 468 ? -51.413 16.584 50.442 1.00 94.69 468 SER A CA 1
ATOM 3517 C C . SER A 1 468 ? -52.169 15.562 51.294 1.00 94.69 468 SER A C 1
ATOM 3519 O O . SER A 1 468 ? -53.289 15.814 51.743 1.00 94.69 468 SER A O 1
ATOM 3521 N N . VAL A 1 469 ? -51.522 14.443 51.640 1.00 93.06 469 VAL A N 1
ATOM 3522 C CA . VAL A 1 469 ? -52.101 13.419 52.523 1.00 93.06 469 VAL A CA 1
ATOM 3523 C C . VAL A 1 469 ? -52.453 14.003 53.895 1.00 93.06 469 VAL A C 1
ATOM 3525 O O . VAL A 1 469 ? -53.533 13.723 54.419 1.00 93.06 469 VAL A O 1
ATOM 3528 N N . ARG A 1 470 ? -51.590 14.846 54.483 1.00 93.69 470 ARG A N 1
ATOM 3529 C CA . ARG A 1 470 ? -51.879 15.528 55.761 1.00 93.69 470 ARG A CA 1
ATOM 3530 C C . ARG A 1 470 ? -53.046 16.511 55.646 1.00 93.69 470 ARG A C 1
ATOM 3532 O O . ARG A 1 470 ? -53.843 16.594 56.580 1.00 93.69 470 ARG A O 1
ATOM 3539 N N . ALA A 1 471 ? -53.166 17.226 54.529 1.00 94.19 471 ALA A N 1
ATOM 3540 C CA . ALA A 1 471 ? -54.284 18.127 54.266 1.00 94.19 471 ALA A CA 1
ATOM 3541 C C . ALA A 1 471 ? -55.615 17.358 54.161 1.00 94.19 471 ALA A C 1
ATOM 3543 O O . ALA A 1 471 ? -56.556 17.672 54.890 1.00 94.19 471 ALA A O 1
ATOM 3544 N N . HIS A 1 472 ? -55.673 16.278 53.369 1.00 91.50 472 HIS A N 1
ATOM 3545 C CA . HIS A 1 472 ? -56.867 15.419 53.269 1.00 91.50 472 HIS A CA 1
ATOM 3546 C C . HIS A 1 472 ? -57.249 14.782 54.611 1.00 91.50 472 HIS A C 1
ATOM 3548 O O . HIS A 1 472 ? -58.434 14.648 54.923 1.00 91.50 472 HIS A O 1
ATOM 3554 N N . GLN A 1 473 ? -56.259 14.412 55.433 1.00 86.69 473 GLN A N 1
ATOM 3555 C CA . GLN A 1 473 ? -56.496 13.918 56.793 1.00 86.69 473 GLN A CA 1
ATOM 3556 C C . GLN A 1 473 ? -57.114 14.987 57.706 1.00 86.69 473 GLN A C 1
ATOM 3558 O O . GLN A 1 473 ? -58.013 14.661 58.482 1.00 86.69 473 GLN A O 1
ATOM 3563 N N . ALA A 1 474 ? -56.675 16.247 57.615 1.00 93.25 474 ALA A N 1
ATOM 3564 C CA . ALA A 1 474 ? -57.249 17.353 58.385 1.00 93.25 474 ALA A CA 1
ATOM 3565 C C . ALA A 1 474 ? -58.714 17.638 57.996 1.00 93.25 474 ALA A C 1
ATOM 3567 O O . ALA A 1 474 ? -59.516 18.012 58.851 1.00 93.25 474 ALA A O 1
ATOM 3568 N N . GLU A 1 475 ? -59.076 17.392 56.735 1.00 94.00 475 GLU A N 1
ATOM 3569 C CA . GLU A 1 475 ? -60.447 17.496 56.216 1.00 94.00 475 GLU A CA 1
ATOM 3570 C C . GLU A 1 475 ? -61.326 16.257 56.488 1.00 94.00 475 GLU A C 1
ATOM 3572 O O . GLU A 1 475 ? -62.498 16.254 56.119 1.00 94.00 475 GLU A O 1
ATOM 3577 N N . GLN A 1 476 ? -60.794 15.205 57.128 1.00 91.31 476 GLN A N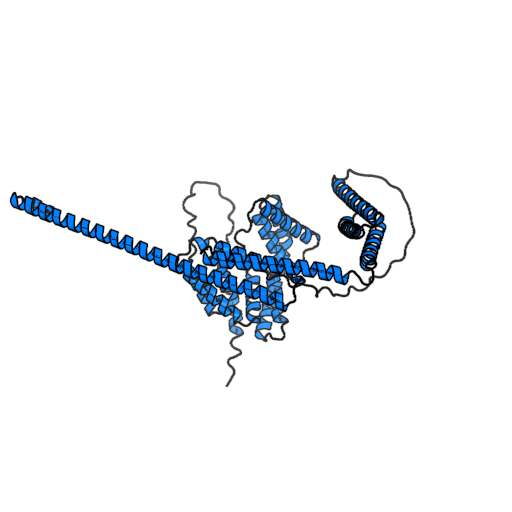 1
ATOM 3578 C CA . GLN A 1 476 ? -61.460 13.904 57.347 1.00 91.31 476 GLN A CA 1
ATOM 3579 C C . GLN A 1 476 ? -61.821 13.130 56.055 1.00 91.31 476 GLN A C 1
ATOM 3581 O O . GLN A 1 476 ? -62.638 12.207 56.083 1.00 91.31 476 GLN A O 1
ATOM 3586 N N . ASN A 1 477 ? -61.173 13.435 54.925 1.00 87.88 477 ASN A N 1
ATOM 3587 C CA . ASN A 1 477 ? -61.386 12.788 53.623 1.00 87.88 477 ASN A CA 1
ATOM 3588 C C . ASN A 1 477 ? -60.470 11.560 53.425 1.00 87.88 477 ASN A C 1
ATOM 3590 O O . ASN A 1 477 ? -59.632 11.519 52.521 1.00 87.88 477 ASN A O 1
ATOM 3594 N N . TYR A 1 478 ? -60.616 10.532 54.267 1.00 83.81 478 TYR A N 1
ATOM 3595 C CA . TYR A 1 478 ? -59.683 9.391 54.308 1.00 83.81 478 TYR A CA 1
ATOM 3596 C C . TYR A 1 478 ? -59.624 8.550 53.022 1.00 83.81 478 TYR A C 1
ATOM 3598 O O . TYR A 1 478 ? -58.564 8.020 52.700 1.00 83.81 478 TYR A O 1
ATOM 3606 N N . GLU A 1 479 ? -60.720 8.445 52.265 1.00 84.12 479 GLU A N 1
ATOM 3607 C CA . GLU A 1 479 ? -60.726 7.702 50.993 1.00 84.12 479 GLU A CA 1
ATOM 3608 C C . GLU A 1 479 ? -59.849 8.368 49.925 1.00 84.12 479 GLU A C 1
ATOM 3610 O O . GLU A 1 479 ? -59.143 7.675 49.195 1.00 84.12 479 GLU A O 1
ATOM 3615 N N . LYS A 1 480 ? -59.835 9.707 49.864 1.00 81.56 480 LYS A N 1
ATOM 3616 C CA . LYS A 1 480 ? -58.984 10.453 48.923 1.00 81.56 480 LYS A CA 1
ATOM 3617 C C . LYS A 1 480 ? -57.511 10.367 49.306 1.00 81.56 480 LYS A C 1
ATOM 3619 O O . LYS A 1 480 ? -56.675 10.136 48.441 1.00 81.56 480 LYS A O 1
ATOM 3624 N N . ALA A 1 481 ? -57.209 10.456 50.602 1.00 79.06 481 ALA A N 1
ATOM 3625 C CA . ALA A 1 481 ? -55.848 10.296 51.108 1.00 79.06 481 ALA A CA 1
ATOM 3626 C C . ALA A 1 481 ? -55.238 8.927 50.751 1.00 79.06 481 ALA A C 1
ATOM 3628 O O . ALA A 1 481 ? -54.030 8.827 50.577 1.00 79.06 481 ALA A O 1
ATOM 3629 N N . LEU A 1 482 ? -56.061 7.878 50.632 1.00 82.12 482 LEU A N 1
ATOM 3630 C CA . LEU A 1 482 ? -55.613 6.522 50.300 1.00 82.12 482 LEU A CA 1
ATOM 3631 C C . LEU A 1 482 ? -55.431 6.293 48.789 1.00 82.12 482 LEU A C 1
ATOM 3633 O O . LEU A 1 482 ? -54.767 5.337 48.411 1.00 82.12 482 LEU A O 1
ATOM 3637 N N . GLN A 1 483 ? -56.016 7.144 47.937 1.00 84.88 483 GLN A N 1
ATOM 3638 C CA . GLN A 1 483 ? -55.822 7.107 46.480 1.00 84.88 483 GLN A CA 1
ATOM 3639 C C . GLN A 1 483 ? -54.599 7.907 46.007 1.00 84.88 483 GLN A C 1
ATOM 3641 O O . GLN A 1 483 ? -54.108 7.651 44.911 1.00 84.88 483 GLN A O 1
ATOM 3646 N N . GLU A 1 484 ? -54.136 8.891 46.786 1.00 82.31 484 GLU A N 1
ATOM 3647 C CA . GLU A 1 484 ? -52.955 9.710 46.455 1.00 82.31 484 GLU A CA 1
ATOM 3648 C C . GLU A 1 484 ? -51.616 9.088 46.888 1.00 82.31 484 GLU A C 1
ATOM 3650 O O . GLU A 1 484 ? -50.567 9.522 46.408 1.00 82.31 484 GLU A O 1
ATOM 3655 N N . VAL A 1 485 ? -51.646 8.090 47.776 1.00 75.62 485 VAL A N 1
ATOM 3656 C CA . VAL A 1 485 ? -50.487 7.267 48.175 1.00 75.62 485 VAL A CA 1
ATOM 3657 C C . VAL A 1 485 ? -50.317 6.116 47.197 1.00 75.62 485 VAL A C 1
ATOM 3659 O O . VAL A 1 485 ? -49.156 5.861 46.801 1.00 75.62 485 VAL A O 1
#

Radius of gyration: 36.41 Å; chains: 1; bounding box: 103×73×122 Å

pLDDT: mean 84.33, std 21.35, range [28.61, 98.56]